Protein AF-A0A7S1NL07-F1 (afdb_monomer)

Organism: NCBI:txid73025

Solvent-accessible surface area (backbone atoms only — not comparable to full-atom values): 37099 Å² total; per-residue (Å²): 138,84,85,77,82,81,78,78,79,77,82,83,79,36,55,74,82,49,43,35,54,26,43,50,57,32,26,53,78,52,20,41,39,76,89,55,29,44,73,47,94,58,44,77,27,25,28,24,43,40,39,37,38,55,51,81,30,75,35,43,24,33,30,34,54,33,88,40,61,58,33,66,37,34,44,35,34,28,27,46,81,43,79,83,47,67,82,67,42,39,31,40,35,40,36,25,55,85,43,54,73,67,51,72,70,58,52,70,70,45,58,69,68,67,65,69,37,68,66,76,71,46,91,86,56,58,12,35,51,80,46,78,37,64,89,78,35,59,78,35,80,70,37,46,60,52,63,37,74,40,33,46,73,50,98,54,29,23,35,31,63,37,75,60,46,66,36,55,26,28,54,45,30,45,44,63,83,39,68,42,53,49,45,78,36,67,34,35,40,39,39,30,53,74,57,65,44,25,43,63,38,36,41,34,36,19,31,75,39,80,72,51,35,67,75,74,92,57,50,73,54,81,48,62,50,52,55,88,55,72,62,44,82,90,47,88,51,52,80,70,58,53,64,46,61,50,83,47,85,72,66,68,68,76,63,71,32,68,53,68,76,83,74,38,77,44,39,43,64,44,86,42,50,67,88,56,54,65,84,67,87,54,88,54,37,37,76,22,76,44,13,27,59,38,46,48,52,54,26,52,51,51,50,53,28,47,58,52,42,10,30,41,30,76,54,46,50,72,61,46,46,51,44,35,48,44,32,51,39,52,32,57,41,48,51,37,48,43,46,33,65,44,41,63,58,43,55,69,61,51,44,24,68,57,60,34,49,50,53,51,38,36,52,51,36,58,52,38,53,51,50,43,53,52,49,52,50,56,32,54,78,67,76,45,76,70,81,45,61,56,67,75,90,60,69,83,51,98,66,84,63,68,64,53,58,32,35,73,37,56,83,37,71,58,34,43,50,51,36,50,43,54,49,54,20,52,57,47,33,20,29,40,39,74,69,44,63,68,62,46,47,45,39,28,48,41,26,48,38,33,31,56,38,49,53,37,47,51,58,71,49,68,68,76,75,93,60,85,63,91,62,79,72,56,71,68,58,52,52,49,38,53,49,52,40,52,42,37,48,19,50,40,24,44,50,48,43,34,32,52,56,69,77,40,75,74,69,45,67,63,49,37,32,40,98,73,46,77,74,55,79,75,74,81,60,68,45,38,34,33,64,78,36,48,62,15,26,73,76,55,31,91,90,56,47,42,52,72,61,50,47,73,77,39,56,62,87,42,77,43,70,48,104,43,76,47,57,43,44,41,42,76,30,16,20,38,80,57,65,73,33,74,93,69,79,67,70,70,79,67,68,49,33,83,57,100,61,27,72,32,76,70,68,92,73,61,79,87,65,66,77,84,68,77,68,49,66,57,73,81,81,94,76,82,79,94,77,84,85,80,85,80,84,78,97,81,86,91,84,86,85,88,85,87,87,87,88,89,86,86,89,79,135

Mean predicted aligned error: 12.36 Å

Radius of gyration: 29.13 Å; Cα contacts (8 Å, |Δi|>4): 1185; chains: 1; bounding box: 74×98×83 Å

pLDDT: mean 79.38, std 20.49, range [24.42, 98.38]

Foldseek 3Di:
DDDDPPPPPPPFFFDADFFELALFAAEAPQQQAPVNAREDPALQGKYKHKYWYQQNHQKHKHKYAAADFQDWKKKWKWAQPDPLCPQWAKKKKKKWPPAAADDPVRLVLDPPCVNPGCSQVDPPGMHMDIFGFDRQAQQVPQAFPLLNSRFDRDPRFTWHQDQQLRFIIGTRHIDGGDTDGDGRTMMMMMMGISAQKIGMMMIMMRASHDDLQFDDDRHYYPQQAARQPVNAPPHDPCQRGPIGHPPDVVRNDSPSHPRDPPDLPLQDFALQDQVQQPDDDAPLAAAPRRRRSLSVLLSVLLLQLLQQLQFQDPLPLQLNLLLNLLSLLVSLLSLLCSLCVRRQVHRLNSSHNLRCSSLLSSLSNVLSVVLNVVSVVVCVVVVHDSGGGDDPVPCPDPVRPPSRLYHHPCPHPLNVQSSVLSVLLSQQLHFNDPSPSSLNSLSSLLSSLLSNLSSLVSLQVVCPDPDDPVDDRDPSSPLSNVLSNQQSLLSNLSSLSNQVSVVHASGGGPFAAPPRDAWDGFDRFDFQNQLSRSVQSSQPHNSPRDLVVVCVVPPAPDWDADVISHIDHSCVRGVVVNVNDDPDGTRSRDQRHPDPRGTDHPDPPPPPPPDPPPDPPHDDDPDDDDDDDDDDDDDDDDPPPDPPDPDDPPDDD

Structure (mmCIF, N/CA/C/O backbone):
data_AF-A0A7S1NL07-F1
#
_entry.id   AF-A0A7S1NL07-F1
#
loop_
_atom_site.group_PDB
_atom_site.id
_atom_site.type_symbol
_atom_site.label_atom_id
_atom_site.label_alt_id
_atom_site.label_comp_id
_atom_site.label_asym_id
_atom_site.label_entity_id
_atom_site.label_seq_id
_atom_site.pdbx_PDB_ins_code
_atom_site.Cartn_x
_atom_site.Cartn_y
_atom_site.Cartn_z
_atom_site.occupancy
_atom_site.B_iso_or_equiv
_atom_site.auth_seq_id
_atom_site.auth_comp_id
_atom_site.auth_asym_id
_atom_site.auth_atom_id
_atom_site.pdbx_PDB_model_num
ATOM 1 N N . MET A 1 1 ? 49.074 9.532 12.333 1.00 33.66 1 MET A N 1
ATOM 2 C CA . MET A 1 1 ? 47.632 9.843 12.334 1.00 33.66 1 MET A CA 1
ATOM 3 C C . MET A 1 1 ? 46.959 8.899 11.355 1.00 33.66 1 MET A C 1
ATOM 5 O O . MET A 1 1 ? 47.211 9.057 10.167 1.00 33.66 1 MET A O 1
ATOM 9 N N . PRO A 1 2 ? 46.211 7.877 11.795 1.00 36.72 2 PRO A N 1
ATOM 10 C CA . PRO A 1 2 ? 45.380 7.105 10.888 1.00 36.72 2 PRO A CA 1
ATOM 11 C C . PRO A 1 2 ? 43.992 7.749 10.792 1.00 36.72 2 PRO A C 1
ATOM 13 O O . PRO A 1 2 ? 43.423 8.183 11.792 1.00 36.72 2 PRO A O 1
ATOM 16 N N . PHE A 1 3 ? 43.492 7.846 9.565 1.00 31.89 3 PHE A N 1
ATOM 17 C CA . PHE A 1 3 ? 42.151 8.309 9.236 1.00 31.89 3 PHE A CA 1
ATOM 18 C C . PHE A 1 3 ? 41.113 7.283 9.711 1.00 31.89 3 PHE A C 1
ATOM 20 O O . PHE A 1 3 ? 41.220 6.095 9.412 1.00 31.89 3 PHE A O 1
ATOM 27 N N . LEU A 1 4 ? 40.122 7.763 10.459 1.00 27.03 4 LEU A N 1
ATOM 28 C CA . LEU A 1 4 ? 38.925 7.033 10.865 1.00 27.03 4 LEU A CA 1
ATOM 29 C C . LEU A 1 4 ? 37.949 7.026 9.670 1.00 27.03 4 LEU A C 1
ATOM 31 O O . LEU A 1 4 ? 37.667 8.112 9.156 1.00 27.03 4 LEU A O 1
ATOM 35 N N . PRO A 1 5 ? 37.421 5.882 9.199 1.00 32.53 5 PRO A N 1
ATOM 36 C CA . PRO A 1 5 ? 36.334 5.915 8.236 1.00 32.53 5 PRO A CA 1
ATOM 37 C C . PRO A 1 5 ? 35.062 6.330 8.980 1.00 32.53 5 PRO A C 1
ATOM 39 O O . PRO A 1 5 ? 34.683 5.734 9.989 1.00 32.53 5 PRO A O 1
ATOM 42 N N . LEU A 1 6 ? 34.433 7.397 8.496 1.00 27.75 6 LEU A N 1
ATOM 43 C CA . LEU A 1 6 ? 33.137 7.871 8.954 1.00 27.75 6 LEU A CA 1
ATOM 44 C C . LEU A 1 6 ? 32.089 6.822 8.545 1.00 27.75 6 LEU A C 1
ATOM 46 O O . LEU A 1 6 ? 31.620 6.813 7.410 1.00 27.75 6 LEU A O 1
ATOM 50 N N . VAL A 1 7 ? 31.761 5.899 9.449 1.00 25.94 7 VAL A N 1
ATOM 51 C CA . VAL A 1 7 ? 30.578 5.043 9.312 1.00 25.94 7 VAL A CA 1
ATOM 52 C C . VAL A 1 7 ? 29.376 5.946 9.551 1.00 25.94 7 VAL A C 1
ATOM 54 O O . VAL A 1 7 ? 29.020 6.248 10.689 1.00 25.94 7 VAL A O 1
ATOM 57 N N . VAL A 1 8 ? 28.792 6.447 8.466 1.00 26.17 8 VAL A N 1
ATOM 58 C CA . VAL A 1 8 ? 27.461 7.045 8.500 1.00 26.17 8 VAL A CA 1
ATOM 59 C C . VAL A 1 8 ? 26.489 5.890 8.723 1.00 26.17 8 VAL A C 1
ATOM 61 O O . VAL A 1 8 ? 26.107 5.195 7.786 1.00 26.17 8 VAL A O 1
ATOM 64 N N . SER A 1 9 ? 26.136 5.644 9.983 1.00 25.55 9 SER A N 1
ATOM 65 C CA . SER A 1 9 ? 24.998 4.800 10.331 1.00 25.55 9 SER A CA 1
ATOM 66 C C . SER A 1 9 ? 23.726 5.512 9.875 1.00 25.55 9 SER A C 1
ATOM 68 O O . SER A 1 9 ? 23.165 6.320 10.614 1.00 25.55 9 SER A O 1
ATOM 70 N N . LEU A 1 10 ? 23.288 5.246 8.642 1.00 26.92 10 LEU A N 1
ATOM 71 C CA . LEU A 1 10 ? 21.903 5.482 8.249 1.00 26.92 10 LEU A CA 1
ATOM 72 C C . LEU A 1 10 ? 21.045 4.534 9.099 1.00 26.92 10 LEU A C 1
ATOM 74 O O . LEU A 1 10 ? 21.080 3.317 8.926 1.00 26.92 10 LEU A O 1
ATOM 78 N N . LEU A 1 11 ? 20.343 5.097 10.080 1.00 27.56 11 LEU A N 1
ATOM 79 C CA . LEU A 1 11 ? 19.313 4.411 10.850 1.00 27.56 11 LEU A CA 1
ATOM 80 C C . LEU A 1 11 ? 18.155 4.086 9.900 1.00 27.56 11 LEU A C 1
ATOM 82 O O . LEU A 1 11 ? 17.337 4.950 9.602 1.00 27.56 11 LEU A O 1
ATOM 86 N N . PHE A 1 12 ? 18.110 2.853 9.401 1.00 28.98 12 PHE A N 1
ATOM 87 C CA . PHE A 1 12 ? 16.933 2.312 8.729 1.00 28.98 12 PHE A CA 1
ATOM 88 C C . PHE A 1 12 ? 15.924 1.898 9.805 1.00 28.98 12 PHE A C 1
ATOM 90 O O . PHE A 1 12 ? 16.158 0.946 10.550 1.00 28.98 12 PHE A O 1
ATOM 97 N N . THR A 1 13 ? 14.836 2.653 9.939 1.00 28.73 13 THR A N 1
ATOM 98 C CA . THR A 1 13 ? 13.742 2.365 10.876 1.00 28.73 13 THR A CA 1
ATOM 99 C C . THR A 1 13 ? 12.688 1.491 10.196 1.00 28.73 13 THR A C 1
ATOM 101 O O . THR A 1 13 ? 12.156 1.861 9.154 1.00 28.73 13 THR A O 1
ATOM 104 N N . LEU A 1 14 ? 12.433 0.324 10.791 1.00 33.59 14 LEU A N 1
ATOM 105 C CA . LEU A 1 14 ? 11.587 -0.772 10.304 1.00 33.59 14 LEU A CA 1
ATOM 106 C C . LEU A 1 14 ? 10.155 -0.555 10.759 1.00 33.59 14 LEU A C 1
ATOM 108 O O . LEU A 1 14 ? 10.000 -0.523 11.964 1.00 33.59 14 LEU A O 1
ATOM 112 N N . THR A 1 15 ? 9.105 -0.481 9.942 1.00 40.81 15 THR A N 1
ATOM 113 C CA . THR A 1 15 ? 7.757 -0.465 10.543 1.00 40.81 15 THR A CA 1
ATOM 114 C C . THR A 1 15 ? 6.621 -0.941 9.632 1.00 40.81 15 THR A C 1
ATOM 116 O O . THR A 1 15 ? 6.707 -0.860 8.409 1.00 40.81 15 THR A O 1
ATOM 119 N N . SER A 1 16 ? 5.566 -1.471 10.265 1.00 42.31 16 SER A N 1
ATOM 120 C CA . SER A 1 16 ? 4.417 -2.133 9.640 1.00 42.31 16 SER A CA 1
ATOM 121 C C . SER A 1 16 ? 3.255 -1.165 9.367 1.00 42.31 16 SER A C 1
ATOM 123 O O . SER A 1 16 ? 2.751 -0.503 10.275 1.00 42.31 16 SER A O 1
ATOM 125 N N . ALA A 1 17 ? 2.788 -1.116 8.129 1.00 53.53 17 ALA A N 1
ATOM 126 C CA . ALA A 1 17 ? 1.490 -0.611 7.714 1.00 53.53 17 ALA A CA 1
ATOM 127 C C . ALA A 1 17 ? 0.346 -1.644 7.885 1.00 53.53 17 ALA A C 1
ATOM 129 O O . ALA A 1 17 ? 0.367 -2.814 7.516 1.00 53.53 17 ALA A O 1
ATOM 130 N N . HIS A 1 18 ? -0.763 -1.171 8.417 1.00 70.69 18 HIS A N 1
ATOM 131 C CA . HIS A 1 18 ? -1.964 -1.977 8.546 1.00 70.69 18 HIS A CA 1
ATOM 132 C C . HIS A 1 18 ? -2.907 -1.721 7.364 1.00 70.69 18 HIS A C 1
ATOM 134 O O . HIS A 1 18 ? -2.949 -0.610 6.827 1.00 70.69 18 HIS A O 1
ATOM 140 N N . ARG A 1 19 ? -3.731 -2.706 6.986 1.00 79.50 19 ARG A N 1
ATOM 141 C CA . ARG A 1 19 ? -4.825 -2.466 6.036 1.00 79.50 19 ARG A CA 1
ATOM 142 C C . ARG A 1 19 ? -5.874 -1.558 6.657 1.00 79.50 19 ARG A C 1
ATOM 144 O O . ARG A 1 19 ? -6.280 -1.758 7.799 1.00 79.50 19 ARG A O 1
ATOM 151 N N . GLY A 1 20 ? -6.326 -0.558 5.903 1.00 82.50 20 GLY A N 1
ATOM 152 C CA . GLY A 1 20 ? -7.409 0.313 6.344 1.00 82.50 20 GLY A CA 1
ATOM 153 C C . GLY A 1 20 ? -8.692 -0.489 6.572 1.00 82.50 20 GLY A C 1
ATOM 154 O O . GLY A 1 20 ? -9.196 -1.121 5.651 1.00 82.50 20 GLY A O 1
ATOM 155 N N . LEU A 1 21 ? -9.229 -0.454 7.791 1.00 86.88 21 LEU A N 1
ATOM 156 C CA . LEU A 1 21 ? -10.516 -1.070 8.135 1.00 86.88 21 LEU A CA 1
ATOM 157 C C . LEU A 1 21 ? -11.707 -0.150 7.807 1.00 86.88 21 LEU A C 1
ATOM 159 O O . LEU A 1 21 ? -12.855 -0.590 7.773 1.00 86.88 21 LEU A O 1
ATOM 163 N N . LEU A 1 22 ? -11.428 1.128 7.539 1.00 85.44 22 LEU A N 1
ATOM 164 C CA . LEU A 1 22 ? -12.397 2.143 7.138 1.00 85.44 22 LEU A CA 1
ATOM 165 C C . LEU A 1 22 ? -11.908 2.885 5.897 1.00 85.44 22 LEU A C 1
ATOM 167 O O . LEU A 1 22 ? -10.707 3.111 5.750 1.00 85.44 22 LEU A O 1
ATOM 171 N N . THR A 1 23 ? -12.834 3.338 5.051 1.00 77.44 23 THR A N 1
ATOM 172 C CA . THR A 1 23 ? -12.486 4.140 3.865 1.00 77.44 23 THR A CA 1
ATOM 173 C C . THR A 1 23 ? -11.975 5.533 4.232 1.00 77.44 23 THR A C 1
ATOM 175 O O . THR A 1 23 ? -11.278 6.153 3.447 1.00 77.44 23 THR A O 1
ATOM 178 N N . LYS A 1 24 ? -12.298 6.028 5.427 1.00 79.44 24 LYS A N 1
ATOM 179 C CA . LYS A 1 24 ? -11.787 7.276 6.011 1.00 79.44 24 LYS A CA 1
ATOM 180 C C . LYS A 1 24 ? -11.809 7.170 7.540 1.00 79.44 24 LYS A C 1
ATOM 182 O O . LYS A 1 24 ? -12.438 6.250 8.065 1.00 79.44 24 LYS A O 1
ATOM 187 N N . PRO A 1 25 ? -11.154 8.072 8.287 1.00 87.62 25 PRO A N 1
ATOM 188 C CA . PRO A 1 25 ? -11.303 8.114 9.739 1.00 87.62 25 PRO A CA 1
ATOM 189 C C . PRO A 1 25 ? -12.773 8.273 10.175 1.00 87.62 25 PRO A C 1
ATOM 191 O O . PRO A 1 25 ? -13.564 8.926 9.497 1.00 87.62 25 PRO A O 1
ATOM 194 N N . SER A 1 26 ? -13.131 7.680 11.313 1.00 90.75 26 SER A N 1
ATOM 195 C CA . SER A 1 26 ? -14.478 7.760 11.909 1.00 90.75 26 SER A CA 1
ATOM 196 C C . SER A 1 26 ? -14.544 8.767 13.060 1.00 90.75 26 SER A C 1
ATOM 198 O O . SER A 1 26 ? -13.513 9.161 13.612 1.00 90.75 26 SER A O 1
ATOM 200 N N . CYS A 1 27 ? -15.750 9.205 13.418 1.00 89.69 27 CYS A N 1
ATOM 201 C CA . CYS A 1 27 ? -15.996 10.103 14.546 1.00 89.69 27 CYS A CA 1
ATOM 202 C C . CYS A 1 27 ? -17.461 10.028 15.011 1.00 89.69 27 CYS A C 1
ATOM 204 O O . CYS A 1 27 ? -18.260 9.305 14.418 1.00 89.69 27 CYS A O 1
ATOM 206 N N . ASP A 1 28 ? -17.816 10.816 16.025 1.00 85.00 28 ASP A N 1
ATOM 207 C CA . ASP A 1 28 ? -19.190 11.002 16.494 1.00 85.00 28 ASP A CA 1
ATOM 208 C C . ASP A 1 28 ? -19.863 9.664 16.896 1.00 85.00 28 ASP A C 1
ATOM 210 O O . ASP A 1 28 ? -19.324 8.896 17.692 1.00 85.00 28 ASP A O 1
ATOM 214 N N . ASP A 1 29 ? -21.037 9.367 16.326 1.00 88.25 29 ASP A N 1
ATOM 215 C CA . ASP A 1 29 ? -21.852 8.185 16.629 1.00 88.25 29 ASP A CA 1
ATOM 216 C C . ASP A 1 29 ? -21.323 6.896 15.954 1.00 88.25 29 ASP A C 1
ATOM 218 O O . ASP A 1 29 ? -21.834 5.793 16.201 1.00 88.25 29 ASP A O 1
ATOM 222 N N . ASP A 1 30 ? -20.299 7.008 15.095 1.00 92.12 30 ASP A N 1
ATOM 223 C CA . ASP A 1 30 ? -19.717 5.868 14.390 1.00 92.12 30 ASP A CA 1
ATOM 224 C C . ASP A 1 30 ? -19.106 4.877 15.393 1.00 92.12 30 ASP A C 1
ATOM 226 O O . ASP A 1 30 ? -18.121 5.159 16.075 1.00 92.12 30 ASP A O 1
ATOM 230 N N . TYR A 1 31 ? -19.668 3.666 15.435 1.00 95.88 31 TYR A N 1
ATOM 231 C CA . TYR A 1 31 ? -19.152 2.537 16.217 1.00 95.88 31 TYR A CA 1
ATOM 232 C C . TYR A 1 31 ? -19.106 2.772 17.745 1.00 95.88 31 TYR A C 1
ATOM 234 O O . TYR A 1 31 ? -18.310 2.146 18.443 1.00 95.88 31 TYR A O 1
ATOM 242 N N . GLY A 1 32 ? -19.980 3.632 18.285 1.00 94.50 32 GLY A N 1
ATOM 243 C CA . GLY A 1 32 ? -20.009 4.003 19.711 1.00 94.50 32 GLY A CA 1
ATOM 244 C C . GLY A 1 32 ? -20.552 2.951 20.697 1.00 94.50 32 GLY A C 1
ATOM 245 O O . GLY A 1 32 ? -20.497 3.151 21.910 1.00 94.50 32 GLY A O 1
ATOM 246 N N . THR A 1 33 ? -21.085 1.820 20.216 1.00 95.50 33 THR A N 1
ATOM 247 C CA . THR A 1 33 ? -21.645 0.742 21.062 1.00 95.50 33 THR A CA 1
ATOM 248 C C . THR A 1 33 ? -21.294 -0.638 20.514 1.00 95.50 33 THR A C 1
ATOM 250 O O . THR A 1 33 ? -21.033 -0.784 19.317 1.00 95.50 33 THR A O 1
ATOM 253 N N . SER A 1 34 ? -21.410 -1.694 21.328 1.00 95.44 34 SER A N 1
ATOM 254 C CA . SER A 1 34 ? -21.249 -3.071 20.820 1.00 95.44 34 SER A CA 1
ATOM 255 C C . SER A 1 34 ? -22.271 -3.438 19.733 1.00 95.44 34 SER A C 1
ATOM 257 O O . SER A 1 34 ? -22.054 -4.354 18.935 1.00 95.44 34 SER A O 1
ATOM 259 N N . ALA A 1 35 ? -23.401 -2.722 19.675 1.00 94.38 35 ALA A N 1
ATOM 260 C CA . ALA A 1 35 ? -24.439 -2.918 18.674 1.00 94.38 35 ALA A CA 1
ATOM 261 C C . ALA A 1 35 ? -24.018 -2.500 17.277 1.00 94.38 35 ALA A C 1
ATOM 263 O O . ALA A 1 35 ? -24.335 -3.176 16.298 1.00 94.38 35 ALA A O 1
ATOM 264 N N . THR A 1 36 ? -23.324 -1.374 17.228 1.00 95.25 36 THR A N 1
ATOM 265 C CA . THR A 1 36 ? -22.851 -0.730 16.016 1.00 95.25 36 THR A CA 1
ATOM 266 C C . THR A 1 36 ? -21.381 -1.024 15.774 1.00 95.25 36 THR A C 1
ATOM 268 O O . THR A 1 36 ? -20.813 -0.401 14.897 1.00 95.25 36 THR A O 1
ATOM 271 N N . ALA A 1 37 ? -20.768 -1.958 16.512 1.00 96.75 37 ALA A N 1
ATOM 272 C CA . ALA A 1 37 ? -19.344 -2.263 16.434 1.00 96.75 37 ALA A CA 1
ATOM 273 C C . ALA A 1 37 ? -18.867 -2.540 14.999 1.00 96.75 37 ALA A C 1
ATOM 275 O O . ALA A 1 37 ? -19.475 -3.335 14.268 1.00 96.75 37 ALA A O 1
ATOM 276 N N . LEU A 1 38 ? -17.737 -1.926 14.642 1.00 96.81 38 LEU A N 1
ATOM 277 C CA . LEU A 1 38 ? -17.072 -2.091 13.354 1.00 96.81 38 LEU A CA 1
ATOM 278 C C . LEU A 1 38 ? -16.634 -3.544 13.169 1.00 96.81 38 LEU A C 1
ATOM 280 O O . LEU A 1 38 ? -15.906 -4.095 13.993 1.00 96.81 38 LEU A O 1
ATOM 284 N N . ASN A 1 39 ? -17.085 -4.176 12.092 1.00 96.19 39 ASN A N 1
ATOM 285 C CA . ASN A 1 39 ? -16.736 -5.558 11.798 1.00 96.19 39 ASN A CA 1
ATOM 286 C C . ASN A 1 39 ? -15.328 -5.650 11.203 1.00 96.19 39 ASN A C 1
ATOM 288 O O . ASN A 1 39 ? -15.068 -5.006 10.194 1.00 96.19 39 ASN A O 1
ATOM 292 N N . ILE A 1 40 ? -14.467 -6.486 11.781 1.00 94.69 40 ILE A N 1
ATOM 293 C CA . ILE A 1 40 ? -13.181 -6.891 11.208 1.00 94.69 40 ILE A CA 1
ATOM 294 C C . ILE A 1 40 ? -13.446 -8.103 10.303 1.00 94.69 40 ILE A C 1
ATOM 296 O O . ILE A 1 40 ? -13.820 -9.158 10.826 1.00 94.69 40 ILE A O 1
ATOM 300 N N . PRO A 1 41 ? -13.298 -7.977 8.969 1.00 91.81 41 PRO A N 1
ATOM 301 C CA . PRO A 1 41 ? -13.646 -9.049 8.034 1.00 91.81 41 PRO A CA 1
ATOM 302 C C . PRO A 1 41 ? -12.826 -10.325 8.231 1.00 91.81 41 PRO A C 1
ATOM 304 O O . PRO A 1 41 ? -13.373 -11.422 8.168 1.00 91.81 41 PRO A O 1
ATOM 307 N N . ASP A 1 42 ? -11.531 -10.171 8.501 1.00 91.62 42 ASP A N 1
ATOM 308 C CA . ASP A 1 42 ? -10.594 -11.277 8.675 1.00 91.62 42 ASP A CA 1
ATOM 309 C C . ASP A 1 42 ? -9.629 -10.962 9.819 1.00 91.62 42 ASP A C 1
ATOM 311 O O . ASP A 1 42 ? -8.705 -10.170 9.671 1.00 91.62 42 ASP A O 1
ATOM 315 N N . ALA A 1 43 ? -9.834 -11.570 10.986 1.00 91.62 43 ALA A N 1
ATOM 316 C CA . ALA A 1 43 ? -8.979 -11.328 12.146 1.00 91.62 43 ALA A CA 1
ATOM 317 C C . ALA A 1 43 ? -7.543 -11.854 11.971 1.00 91.62 43 ALA A C 1
ATOM 319 O O . ALA A 1 43 ? -6.682 -11.487 12.767 1.00 91.62 43 ALA A O 1
ATOM 320 N N . SER A 1 44 ? -7.287 -12.700 10.9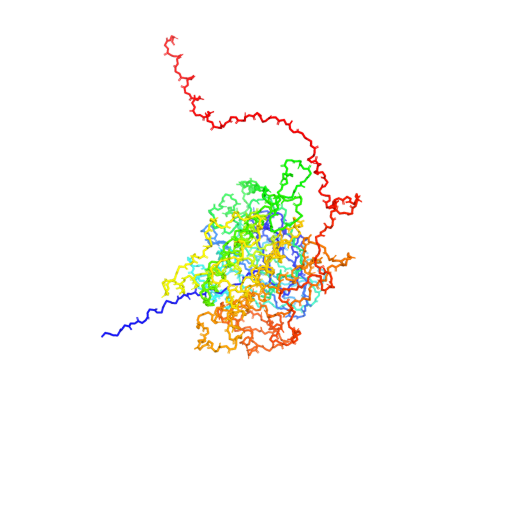62 1.00 88.12 44 SER A N 1
ATOM 321 C CA . SER A 1 44 ? -5.987 -13.333 10.714 1.00 88.12 44 SER A CA 1
ATOM 322 C C . SER A 1 44 ? -4.955 -12.417 10.062 1.00 88.12 44 SER A C 1
ATOM 324 O O . SER A 1 44 ? -3.791 -12.800 9.966 1.00 88.12 44 SER A O 1
ATOM 326 N N . ILE A 1 45 ? -5.338 -11.196 9.691 1.00 84.75 45 ILE A N 1
ATOM 327 C CA . ILE A 1 45 ? -4.467 -10.210 9.046 1.00 84.75 45 ILE A CA 1
ATOM 328 C C . ILE A 1 45 ? -4.470 -8.869 9.784 1.00 84.75 45 ILE A C 1
ATOM 330 O O . ILE A 1 45 ? -5.208 -8.653 10.743 1.00 84.75 45 ILE A O 1
ATOM 334 N N . SER A 1 46 ? -3.596 -7.982 9.334 1.00 84.56 46 SER A N 1
ATOM 335 C CA . SER A 1 46 ? -3.270 -6.692 9.923 1.00 84.56 46 SER A CA 1
ATOM 336 C C . SER A 1 46 ? -4.253 -5.596 9.510 1.00 84.56 46 SER A C 1
ATOM 338 O O . SER A 1 46 ? -4.351 -5.252 8.331 1.00 84.56 46 SER A O 1
ATOM 340 N N . TRP A 1 47 ? -4.943 -5.001 10.490 1.00 88.31 47 TRP A N 1
ATOM 341 C CA . TRP A 1 47 ? -5.933 -3.935 10.291 1.00 88.31 47 TRP A CA 1
ATOM 342 C C . TRP A 1 47 ? -5.630 -2.688 11.101 1.00 88.31 47 TRP A C 1
ATOM 344 O O . TRP A 1 47 ? -5.152 -2.781 12.226 1.00 88.31 47 TRP A O 1
ATOM 354 N N . ALA A 1 48 ? -5.979 -1.517 10.573 1.00 88.56 48 ALA A N 1
ATOM 355 C CA . ALA A 1 48 ? -6.024 -0.294 11.352 1.00 88.56 48 ALA A CA 1
ATOM 356 C C . ALA A 1 48 ? -7.102 0.667 10.881 1.00 88.56 48 ALA A C 1
ATOM 358 O O . ALA A 1 48 ? -7.517 0.688 9.724 1.00 88.56 48 ALA A O 1
ATOM 359 N N . PHE A 1 49 ? -7.522 1.523 11.798 1.00 90.19 49 PHE A N 1
ATOM 360 C CA . PHE A 1 49 ? -8.368 2.658 11.493 1.00 90.19 49 PHE A CA 1
ATOM 361 C C . PHE A 1 49 ? -8.105 3.804 12.460 1.00 90.19 49 PHE A C 1
ATOM 363 O O . PHE A 1 49 ? -7.494 3.647 13.518 1.00 90.19 49 PHE A O 1
ATOM 370 N N . LYS A 1 50 ? -8.572 4.985 12.072 1.00 91.69 50 LYS A N 1
ATOM 371 C CA . LYS A 1 50 ? -8.483 6.206 12.866 1.00 91.69 50 LYS A CA 1
ATOM 372 C C . LYS A 1 50 ? -9.883 6.559 13.368 1.00 91.69 50 LYS A C 1
ATOM 374 O O . LYS A 1 50 ? -10.860 6.417 12.627 1.00 91.69 50 LYS A O 1
ATOM 379 N N . HIS A 1 51 ? -9.976 7.011 14.611 1.00 94.12 51 HIS A N 1
ATOM 380 C CA . HIS A 1 51 ? -11.229 7.429 15.230 1.00 94.12 51 HIS A CA 1
ATOM 381 C C . HIS A 1 51 ? -11.022 8.653 16.127 1.00 94.12 51 HIS A C 1
ATOM 383 O O . HIS A 1 51 ? -10.049 8.717 16.879 1.00 94.12 51 HIS A O 1
ATOM 389 N N . TYR A 1 52 ? -11.931 9.624 16.067 1.00 93.88 52 TYR A N 1
ATOM 390 C CA . TYR A 1 52 ? -11.962 10.758 16.992 1.00 93.88 52 TYR A CA 1
ATOM 391 C C . TYR A 1 52 ? -13.116 10.615 17.984 1.00 93.88 52 TYR A C 1
ATOM 393 O O . TYR A 1 52 ? -14.275 10.640 17.582 1.00 93.88 52 TYR A O 1
ATOM 401 N N . LEU A 1 53 ? -12.785 10.529 19.274 1.00 93.31 53 LEU A N 1
ATOM 402 C CA . LEU A 1 53 ? -13.763 10.582 20.359 1.00 93.31 53 LEU A CA 1
ATOM 403 C C . LEU A 1 53 ? -14.102 12.051 20.635 1.00 93.31 53 LEU A C 1
ATOM 405 O O . LEU A 1 53 ? -13.242 12.804 21.094 1.00 93.31 53 LEU A O 1
ATOM 409 N N . ASP A 1 54 ? -15.342 12.457 20.372 1.00 88.44 54 ASP A N 1
ATOM 410 C CA . ASP A 1 54 ? -15.826 13.849 20.400 1.00 88.44 54 ASP A CA 1
ATOM 411 C C . ASP A 1 54 ? -16.697 14.187 21.633 1.00 88.44 54 ASP A C 1
ATOM 413 O O . ASP A 1 54 ? -17.365 15.219 21.668 1.00 88.44 54 ASP A O 1
ATOM 417 N N . CYS A 1 55 ? -16.673 13.324 22.655 1.00 88.06 55 CYS A N 1
ATOM 418 C CA . CYS A 1 55 ? -17.547 13.322 23.837 1.00 88.06 55 CYS A CA 1
ATOM 419 C C . CYS A 1 55 ? -18.981 12.796 23.632 1.00 88.06 55 CYS A C 1
ATOM 421 O O . CYS A 1 55 ? -19.693 12.711 24.634 1.00 88.06 55 CYS A O 1
ATOM 423 N N . THR A 1 56 ? -19.425 12.444 22.418 1.00 86.50 56 THR A N 1
ATOM 424 C CA . THR A 1 56 ? -20.751 11.812 22.221 1.00 86.50 56 THR A CA 1
ATOM 425 C C . THR A 1 56 ? -20.770 10.380 22.740 1.00 86.50 56 THR A C 1
ATOM 427 O O . THR A 1 56 ? -21.694 9.989 23.449 1.00 86.50 56 THR A O 1
ATOM 430 N N . HIS A 1 57 ? -19.698 9.646 22.455 1.00 89.12 57 HIS A N 1
ATOM 431 C CA . HIS A 1 57 ? -19.421 8.319 22.975 1.00 89.12 57 HIS A CA 1
ATOM 432 C C . HIS A 1 57 ? -18.042 8.288 23.631 1.00 89.12 57 HIS A C 1
ATOM 434 O O . HIS A 1 57 ? -17.091 8.942 23.196 1.00 89.12 57 HIS A O 1
ATOM 440 N N . ARG A 1 58 ? -17.920 7.510 24.707 1.00 90.31 58 ARG A N 1
ATOM 441 C CA . ARG A 1 58 ? -16.666 7.330 25.455 1.00 90.31 58 ARG A CA 1
ATOM 442 C C . ARG A 1 58 ? -15.801 6.193 24.931 1.00 90.31 58 ARG A C 1
ATOM 444 O O . ARG A 1 58 ? -14.667 6.051 25.389 1.00 90.31 58 ARG A O 1
ATOM 451 N N . VAL A 1 59 ? -16.341 5.377 24.032 1.00 95.25 59 VAL A N 1
ATOM 452 C CA . VAL A 1 59 ? -15.756 4.111 23.596 1.00 95.25 59 VAL A CA 1
ATOM 453 C C . VAL A 1 59 ? -15.999 3.935 22.105 1.00 95.25 59 VAL A C 1
ATOM 455 O O . VAL A 1 59 ? -17.115 4.147 21.642 1.00 95.25 59 VAL A O 1
ATOM 458 N N . VAL A 1 60 ? -14.980 3.479 21.382 1.00 97.38 60 VAL A N 1
ATOM 459 C CA . VAL A 1 60 ? -15.124 2.985 20.009 1.00 97.38 60 VAL A CA 1
ATOM 460 C C . VAL A 1 60 ? -15.017 1.464 19.997 1.00 97.38 60 VAL A C 1
ATOM 462 O O . VAL A 1 60 ? -14.157 0.884 20.669 1.00 97.38 60 VAL A O 1
ATOM 465 N N . TRP A 1 61 ? -15.910 0.815 19.253 1.00 98.12 61 TRP A N 1
ATOM 466 C CA . TRP A 1 61 ? -16.087 -0.631 19.270 1.00 98.12 61 TRP A CA 1
ATOM 467 C C . TRP A 1 61 ? -15.747 -1.282 17.939 1.00 98.12 61 TRP A C 1
ATOM 469 O O . TRP A 1 61 ? -16.209 -0.863 16.878 1.00 98.12 61 TRP A O 1
ATOM 479 N N . THR A 1 62 ? -15.033 -2.399 18.016 1.00 98.25 62 THR A N 1
ATOM 480 C CA . THR A 1 62 ? -14.864 -3.336 16.903 1.00 98.25 62 THR A CA 1
ATOM 481 C C . THR A 1 62 ? -15.306 -4.737 17.311 1.00 98.25 62 THR A C 1
ATOM 483 O O . THR A 1 62 ? -15.426 -5.040 18.502 1.00 98.25 62 THR A O 1
ATOM 486 N N . LYS A 1 63 ? -15.576 -5.596 16.330 1.00 97.62 63 LYS A N 1
ATOM 487 C CA . LYS A 1 63 ? -15.909 -7.006 16.534 1.00 97.62 63 LYS A CA 1
ATOM 488 C C . LYS A 1 63 ? -15.251 -7.882 15.479 1.00 97.62 63 LYS A C 1
ATOM 490 O O . LYS A 1 63 ? -15.080 -7.451 14.343 1.00 97.62 63 LYS A O 1
ATOM 495 N N . PHE A 1 64 ? -14.951 -9.122 15.834 1.00 97.38 64 PHE A N 1
ATOM 496 C CA . PHE A 1 64 ? -14.429 -10.119 14.905 1.00 97.38 64 PHE A CA 1
ATOM 497 C C . PHE A 1 64 ? -14.917 -11.518 15.261 1.00 97.38 64 PHE A C 1
ATOM 499 O O . PHE A 1 64 ? -15.312 -11.779 16.398 1.00 97.38 64 PHE A O 1
ATOM 506 N N . THR A 1 65 ? -14.875 -12.422 14.285 1.00 97.00 65 THR A N 1
ATOM 507 C CA . THR A 1 65 ? -15.075 -13.854 14.526 1.00 97.00 65 THR A CA 1
ATOM 508 C C . THR A 1 65 ? -13.714 -14.509 14.666 1.00 97.00 65 THR A C 1
ATOM 510 O O . THR A 1 65 ? -12.862 -14.343 13.797 1.00 97.00 65 THR A O 1
ATOM 513 N N . ASN A 1 66 ? -13.498 -15.233 15.761 1.00 95.88 66 ASN A N 1
ATOM 514 C CA . ASN A 1 66 ? -12.233 -15.908 16.000 1.00 95.88 66 ASN A CA 1
ATOM 515 C C . ASN A 1 66 ? -12.025 -17.053 14.981 1.00 95.88 66 ASN A C 1
ATOM 517 O O . ASN A 1 66 ? -12.853 -17.971 14.962 1.00 95.88 66 ASN A O 1
ATOM 521 N N . PRO A 1 67 ? -10.972 -17.034 14.142 1.00 93.88 67 PRO A N 1
ATOM 522 C CA . PRO A 1 67 ? -10.793 -18.045 13.101 1.00 93.88 67 PRO A CA 1
ATOM 523 C C . PRO A 1 67 ? -10.505 -19.441 13.670 1.00 93.88 67 PRO A C 1
ATOM 525 O O . PRO A 1 67 ? -11.018 -20.431 13.142 1.00 93.88 67 PRO A O 1
ATOM 528 N N . GLU A 1 68 ? -9.752 -19.532 14.770 1.00 93.38 68 GLU A N 1
ATOM 529 C CA . GLU A 1 68 ? -9.245 -20.795 15.318 1.00 93.38 68 GLU A CA 1
ATOM 530 C C . GLU A 1 68 ? -9.104 -20.772 16.855 1.00 93.38 68 GLU A C 1
ATOM 532 O O . GLU A 1 68 ? -9.169 -19.706 17.467 1.00 93.38 68 GLU A O 1
ATOM 537 N N . PRO A 1 69 ? -8.980 -21.932 17.528 1.00 93.62 69 PRO A N 1
ATOM 538 C CA . PRO A 1 69 ? -8.783 -21.967 18.975 1.00 93.62 69 PRO A CA 1
ATOM 539 C C . PRO A 1 69 ? -7.430 -21.373 19.369 1.00 93.62 69 PRO A C 1
ATOM 541 O O . PRO A 1 69 ? -6.456 -21.520 18.636 1.00 93.62 69 PRO A O 1
ATOM 544 N N . ASP A 1 70 ? -7.367 -20.747 20.544 1.00 91.38 70 ASP A N 1
ATOM 545 C CA . ASP A 1 70 ? -6.153 -20.122 21.096 1.00 91.38 70 ASP A CA 1
ATOM 546 C C . ASP A 1 70 ? -5.443 -19.149 20.131 1.00 91.38 70 ASP A C 1
ATOM 548 O O . ASP A 1 70 ? -4.222 -18.966 20.161 1.00 91.38 70 ASP A O 1
ATOM 552 N N . PHE A 1 71 ? -6.232 -18.494 19.281 1.00 91.25 71 PHE A N 1
ATOM 553 C CA . PHE A 1 71 ? -5.761 -17.572 18.261 1.00 91.25 71 PHE A CA 1
ATOM 554 C C . PHE A 1 71 ? -5.095 -16.340 18.877 1.00 91.25 71 PHE A C 1
ATOM 556 O O . PHE A 1 71 ? -5.580 -15.772 19.858 1.00 91.25 71 PHE A O 1
ATOM 563 N N . ARG A 1 72 ? -3.984 -15.895 18.288 1.00 90.31 72 ARG A N 1
ATOM 564 C CA . ARG A 1 72 ? -3.259 -14.710 18.754 1.00 90.31 72 ARG A CA 1
ATOM 565 C C . ARG A 1 72 ? -3.824 -13.455 18.114 1.00 90.31 72 ARG A C 1
ATOM 567 O O . ARG A 1 72 ? -3.826 -13.338 16.894 1.00 90.31 72 ARG A O 1
ATOM 574 N N . PHE A 1 73 ? -4.247 -12.508 18.943 1.00 91.56 73 PHE A N 1
ATOM 575 C CA . PHE A 1 73 ? -4.843 -11.259 18.480 1.00 91.56 73 PHE A CA 1
ATOM 576 C C . PHE A 1 73 ? -4.106 -10.044 19.047 1.00 91.56 73 PHE A C 1
ATOM 578 O O . PHE A 1 73 ? -3.902 -9.916 20.253 1.00 91.56 73 PHE A O 1
ATOM 585 N N . TYR A 1 74 ? -3.716 -9.133 18.171 1.00 91.56 74 TYR A N 1
ATOM 586 C CA . TYR A 1 74 ? -3.023 -7.896 18.494 1.00 91.56 74 TYR A CA 1
ATOM 587 C C . TYR A 1 74 ? -4.019 -6.753 18.725 1.00 91.56 74 TYR A C 1
ATOM 589 O O . TYR A 1 74 ? -4.998 -6.622 17.989 1.00 91.56 74 TYR A O 1
ATOM 597 N N . VAL A 1 75 ? -3.755 -5.905 19.725 1.00 95.00 75 VAL A N 1
ATOM 598 C CA . VAL A 1 75 ? -4.441 -4.614 19.905 1.00 95.00 75 VAL A CA 1
ATOM 599 C C . VAL A 1 75 ? -3.412 -3.524 20.186 1.00 95.00 75 VAL A C 1
ATOM 601 O O . VAL A 1 75 ? -2.817 -3.475 21.260 1.00 95.00 75 VAL A O 1
ATOM 604 N N . GLY A 1 76 ? -3.238 -2.613 19.238 1.00 94.38 76 GLY A N 1
ATOM 605 C CA . GLY A 1 76 ? -2.371 -1.449 19.357 1.00 94.38 76 GLY A CA 1
ATOM 606 C C . GLY A 1 76 ? -3.167 -0.152 19.345 1.00 94.38 76 GLY A C 1
ATOM 607 O O . GLY A 1 76 ? -4.129 -0.016 18.590 1.00 94.38 76 GLY A O 1
ATOM 608 N N . VAL A 1 77 ? -2.748 0.827 20.148 1.00 96.25 77 VAL A N 1
ATOM 609 C CA . VAL A 1 77 ? -3.330 2.174 20.127 1.00 96.25 77 VAL A CA 1
ATOM 610 C C . VAL A 1 77 ? -2.229 3.222 20.041 1.00 96.25 77 VAL A C 1
ATOM 612 O O . VAL A 1 77 ? -1.273 3.228 20.822 1.00 96.25 77 VAL A O 1
ATOM 615 N N . GLY A 1 78 ? -2.380 4.128 19.084 1.00 94.75 78 GLY A N 1
ATOM 616 C CA . GLY A 1 78 ? -1.531 5.287 18.866 1.00 94.75 78 GLY A CA 1
ATOM 617 C C . GLY A 1 78 ? -2.328 6.587 18.894 1.00 94.75 78 GLY A C 1
ATOM 618 O O . GLY A 1 78 ? -3.545 6.591 18.717 1.00 94.75 78 GLY A O 1
ATOM 619 N N . ILE A 1 79 ? -1.638 7.700 19.117 1.00 94.31 79 ILE A N 1
ATOM 620 C CA . ILE A 1 79 ? -2.197 9.052 19.032 1.00 94.31 79 ILE A CA 1
ATOM 621 C C . ILE A 1 79 ? -1.237 9.951 18.240 1.00 94.31 79 ILE A C 1
ATOM 623 O O . ILE A 1 79 ? -0.024 9.762 18.341 1.00 94.31 79 ILE A O 1
ATOM 627 N N . PRO A 1 80 ? -1.725 10.951 17.487 1.00 92.44 80 PRO A N 1
ATOM 628 C CA . PRO A 1 80 ? -0.846 11.921 16.841 1.00 92.44 80 PRO A CA 1
ATOM 629 C C . PRO A 1 80 ? 0.068 12.639 17.852 1.00 92.44 80 PRO A C 1
ATOM 631 O O . PRO A 1 80 ? -0.401 13.007 18.938 1.00 92.44 80 PRO A O 1
ATOM 634 N N . PRO A 1 81 ? 1.352 12.864 17.519 1.00 91.38 81 PRO A N 1
ATOM 635 C CA . PRO A 1 81 ? 2.374 13.381 18.430 1.00 91.38 81 PRO A CA 1
ATOM 636 C C . PRO A 1 81 ? 2.297 14.906 18.592 1.00 91.38 81 PRO A C 1
ATOM 638 O O . PRO A 1 81 ? 3.261 15.639 18.379 1.00 91.38 81 PRO A O 1
ATOM 641 N N . VAL A 1 82 ? 1.123 15.402 18.971 1.00 91.06 82 VAL A N 1
ATOM 642 C CA . VAL A 1 82 ? 0.859 16.828 19.179 1.00 91.06 82 VAL A CA 1
ATOM 643 C C . VAL A 1 82 ? 0.719 17.142 20.662 1.00 91.06 82 VAL A C 1
ATOM 645 O O . VAL A 1 82 ? 0.147 16.369 21.434 1.00 91.06 82 VAL A O 1
ATOM 648 N N . GLN A 1 83 ? 1.209 18.313 21.077 1.00 89.94 83 GLN A N 1
ATOM 649 C CA . GLN A 1 83 ? 1.326 18.672 22.495 1.00 89.94 83 GLN A CA 1
ATOM 650 C C . GLN A 1 83 ? -0.006 18.598 23.254 1.00 89.94 83 GLN A C 1
ATOM 652 O O . GLN A 1 83 ? -0.035 18.181 24.412 1.00 89.94 83 GLN A O 1
ATOM 657 N N . ARG A 1 84 ? -1.130 18.937 22.610 1.00 92.38 84 ARG A N 1
ATOM 658 C CA . ARG A 1 84 ? -2.458 18.854 23.242 1.00 92.38 84 ARG A CA 1
ATOM 659 C C . ARG A 1 84 ? -2.906 17.426 23.574 1.00 92.38 84 ARG A C 1
ATOM 661 O O . ARG A 1 84 ? -3.768 17.255 24.424 1.00 92.38 84 ARG A O 1
ATOM 668 N N . GLN A 1 85 ? -2.295 16.412 22.960 1.00 92.44 85 GLN A N 1
ATOM 669 C CA . GLN A 1 85 ? -2.524 14.993 23.247 1.00 92.44 85 GLN A CA 1
ATOM 670 C C . GLN A 1 85 ? -1.424 14.374 24.134 1.00 92.44 85 GLN A C 1
ATOM 672 O O . GLN A 1 85 ? -1.402 13.165 24.373 1.00 92.44 85 GLN A O 1
ATOM 677 N N . ALA A 1 86 ? -0.506 15.180 24.683 1.00 91.94 86 ALA A N 1
ATOM 678 C CA . ALA A 1 86 ? 0.600 14.682 25.507 1.00 91.94 86 ALA A CA 1
ATOM 679 C C . ALA A 1 86 ? 0.134 13.931 26.772 1.00 91.94 86 ALA A C 1
ATOM 681 O O . ALA A 1 86 ? 0.752 12.949 27.193 1.00 91.94 86 ALA A O 1
ATOM 682 N N . ALA A 1 87 ? -0.987 14.349 27.362 1.00 92.75 87 ALA A N 1
ATOM 683 C CA . ALA A 1 87 ? -1.566 13.677 28.523 1.00 92.75 87 ALA A CA 1
ATOM 684 C C . ALA A 1 87 ? -2.456 12.477 28.151 1.00 92.75 87 ALA A C 1
ATOM 686 O O . ALA A 1 87 ? -2.748 11.651 29.013 1.00 92.75 87 ALA A O 1
ATOM 687 N N . THR A 1 88 ? -2.872 12.359 26.887 1.00 95.06 88 THR A N 1
ATOM 688 C CA . THR A 1 88 ? -3.843 11.355 26.450 1.00 95.06 88 THR A CA 1
ATOM 689 C C . THR A 1 88 ? -3.288 9.944 26.631 1.00 95.06 88 THR A C 1
ATOM 691 O O . THR A 1 88 ? -2.150 9.638 26.246 1.00 95.06 88 THR A O 1
ATOM 694 N N . ARG A 1 89 ? -4.103 9.088 27.249 1.00 96.12 89 ARG A N 1
ATOM 695 C CA . ARG A 1 89 ? -3.879 7.650 27.417 1.00 96.12 89 ARG A CA 1
ATOM 696 C C . ARG A 1 89 ? -5.141 6.910 27.001 1.00 96.12 89 ARG A C 1
ATOM 698 O O . ARG A 1 89 ? -6.242 7.403 27.244 1.00 96.12 89 ARG A O 1
ATOM 705 N N . ALA A 1 90 ? -4.971 5.744 26.393 1.00 97.62 90 ALA A N 1
ATOM 706 C CA . ALA A 1 90 ? -6.077 4.939 25.897 1.00 97.62 90 ALA A CA 1
ATOM 707 C C . ALA A 1 90 ? -5.932 3.491 26.355 1.00 97.62 90 ALA A C 1
ATOM 709 O O . ALA A 1 90 ? -4.890 2.878 26.137 1.00 97.62 90 ALA A O 1
ATOM 710 N N . ASP A 1 91 ? -6.978 2.970 26.977 1.00 98.00 91 ASP A N 1
ATOM 711 C CA . ASP A 1 91 ? -7.078 1.575 27.388 1.00 98.00 91 ASP A CA 1
ATOM 712 C C . ASP A 1 91 ? -7.850 0.783 26.329 1.00 98.00 91 ASP A C 1
ATOM 714 O O . ASP A 1 91 ? -8.623 1.346 25.545 1.00 98.00 91 ASP A O 1
ATOM 718 N N . ALA A 1 92 ? -7.661 -0.534 26.332 1.00 98.12 92 ALA A N 1
ATOM 719 C CA . ALA A 1 92 ? -8.438 -1.447 25.507 1.00 98.12 92 ALA A CA 1
ATOM 720 C C . ALA A 1 92 ? -8.991 -2.605 26.337 1.00 98.12 92 ALA A C 1
ATOM 722 O O . ALA A 1 92 ? -8.371 -3.061 27.299 1.00 98.12 92 ALA A O 1
ATOM 723 N N . LEU A 1 93 ? -10.159 -3.098 25.945 1.00 97.69 93 LEU A N 1
ATOM 724 C CA . LEU A 1 93 ? -10.824 -4.232 26.568 1.00 97.69 93 LEU A CA 1
ATOM 725 C C . LEU A 1 93 ? -11.252 -5.221 25.484 1.00 97.69 93 LEU A C 1
ATOM 727 O O . LEU A 1 93 ? -11.990 -4.849 24.573 1.00 97.69 93 LEU A O 1
ATOM 731 N N . ILE A 1 94 ? -10.803 -6.471 25.590 1.00 98.00 94 ILE A N 1
ATOM 732 C CA . ILE A 1 94 ? -11.239 -7.569 24.718 1.00 98.00 94 ILE A CA 1
ATOM 733 C C . ILE A 1 94 ? -12.315 -8.348 25.463 1.00 98.00 94 ILE A C 1
ATOM 735 O O . ILE A 1 94 ? -12.063 -8.805 26.574 1.00 98.00 94 ILE A O 1
ATOM 739 N N . ILE A 1 95 ? -13.498 -8.496 24.870 1.00 97.69 95 ILE A N 1
ATOM 740 C CA . ILE A 1 95 ? -14.678 -9.100 25.498 1.00 97.69 95 ILE A CA 1
ATOM 741 C C . ILE A 1 95 ? -15.153 -10.275 24.650 1.00 97.69 95 ILE A C 1
ATOM 743 O O . ILE A 1 95 ? -15.281 -10.157 23.431 1.00 97.69 95 ILE A O 1
ATOM 747 N N . GLY A 1 96 ? -15.457 -11.400 25.289 1.00 96.31 96 GLY A N 1
ATOM 748 C CA . GLY A 1 96 ? -16.026 -12.553 24.605 1.00 96.31 96 GLY A CA 1
ATOM 749 C C . GLY A 1 96 ? -16.029 -13.827 25.447 1.00 96.31 96 GLY A C 1
ATOM 750 O O . GLY A 1 96 ? -15.601 -13.828 26.607 1.00 96.31 96 GLY A O 1
ATOM 751 N N . PRO A 1 97 ? -16.546 -14.928 24.890 1.00 95.25 97 PRO A N 1
ATOM 752 C CA . PRO A 1 97 ? -16.689 -16.178 25.620 1.00 95.25 97 PRO A CA 1
ATOM 753 C C . PRO A 1 97 ? -15.326 -16.839 25.880 1.00 95.25 97 PRO A C 1
ATOM 755 O O . PRO A 1 97 ? -14.385 -16.719 25.094 1.00 95.25 97 PRO A O 1
ATOM 758 N N . GLY A 1 98 ? -15.208 -17.545 27.006 1.00 93.88 98 GLY A N 1
ATOM 759 C CA . GLY A 1 98 ? -13.981 -18.249 27.408 1.00 93.88 98 GLY A CA 1
ATOM 760 C C . GLY A 1 98 ? -12.861 -17.361 27.970 1.00 93.88 98 GLY A C 1
ATOM 761 O O . GLY A 1 98 ? -11.884 -17.892 28.490 1.00 93.88 98 GLY A O 1
ATOM 762 N N . LEU A 1 99 ? -12.998 -16.033 27.910 1.00 96.00 99 LEU A N 1
ATOM 763 C CA . LEU A 1 99 ? -12.104 -15.099 28.601 1.00 96.00 99 LEU A CA 1
ATOM 764 C C . LEU A 1 99 ? -12.380 -15.089 30.119 1.00 96.00 99 LEU A C 1
ATOM 766 O O . LEU A 1 99 ? -13.469 -15.482 30.546 1.00 96.00 99 LEU A O 1
ATOM 770 N N . PRO A 1 100 ? -11.421 -14.646 30.953 1.00 95.31 100 PRO A N 1
ATOM 771 C CA . PRO A 1 100 ? -11.621 -14.560 32.398 1.00 95.31 100 PRO A CA 1
ATOM 772 C C . PRO A 1 100 ? -12.696 -13.532 32.774 1.00 95.31 100 PRO A C 1
ATOM 774 O O . PRO A 1 100 ? -12.889 -12.530 32.090 1.00 95.31 100 PRO A O 1
ATOM 777 N N . THR A 1 101 ? -13.383 -13.751 33.894 1.00 93.69 101 THR A N 1
ATOM 778 C CA . THR A 1 101 ? -14.284 -12.745 34.471 1.00 93.69 101 THR A CA 1
ATOM 779 C C . THR A 1 101 ? -13.474 -11.545 34.963 1.00 93.69 101 THR A C 1
ATOM 781 O O . THR A 1 101 ? -12.484 -11.722 35.675 1.00 93.69 101 THR A O 1
ATOM 784 N N . LEU A 1 102 ? -13.904 -10.329 34.619 1.00 93.75 102 LEU A N 1
ATOM 785 C CA . LEU A 1 102 ? -13.319 -9.106 35.171 1.00 93.75 102 LEU A CA 1
ATOM 786 C C . LEU A 1 102 ? -13.503 -9.049 36.687 1.00 93.75 102 LEU A C 1
ATOM 788 O O . LEU A 1 102 ? -14.543 -9.446 37.212 1.00 93.75 102 LEU A O 1
ATOM 792 N N . SER A 1 103 ? -12.511 -8.500 37.385 1.00 95.06 103 SER A N 1
ATOM 793 C CA . SER A 1 103 ? -12.666 -8.191 38.803 1.00 95.06 103 SER A CA 1
ATOM 794 C C . SER A 1 103 ? -13.684 -7.059 39.003 1.00 95.06 103 SER A C 1
ATOM 796 O O . SER A 1 103 ? -13.838 -6.195 38.136 1.00 95.06 103 SER A O 1
ATOM 798 N N . ASP A 1 104 ? -14.342 -7.009 40.166 1.00 94.31 104 ASP A N 1
ATOM 799 C CA . ASP A 1 104 ? -15.263 -5.909 40.502 1.00 94.31 104 ASP A CA 1
ATOM 800 C C . ASP A 1 104 ? -14.565 -4.541 40.438 1.00 94.31 104 ASP A C 1
ATOM 802 O O . ASP A 1 104 ? -15.158 -3.553 40.007 1.00 94.31 104 ASP A O 1
ATOM 806 N N . ALA A 1 105 ? -13.289 -4.488 40.836 1.00 95.00 105 ALA A N 1
ATOM 807 C CA . ALA A 1 105 ? -12.478 -3.278 40.783 1.00 95.00 105 ALA A CA 1
ATOM 808 C C . ALA A 1 105 ? -12.224 -2.828 39.337 1.00 95.00 105 ALA A C 1
ATOM 810 O O . ALA A 1 105 ? -12.379 -1.646 39.024 1.00 95.00 105 ALA A O 1
ATOM 811 N N . ASP A 1 106 ? -11.889 -3.765 38.444 1.00 95.06 106 ASP A N 1
ATOM 812 C CA . ASP A 1 106 ? -11.714 -3.451 37.028 1.00 95.06 106 ASP A CA 1
ATOM 813 C C . ASP A 1 106 ? -13.035 -3.010 36.402 1.00 95.06 106 ASP A C 1
ATOM 815 O O . ASP A 1 106 ? -13.063 -1.974 35.744 1.00 95.06 106 ASP A O 1
ATOM 819 N N . MET A 1 107 ? -14.141 -3.706 36.675 1.00 94.88 107 MET A N 1
ATOM 820 C CA . MET A 1 107 ? -15.466 -3.333 36.172 1.00 94.88 107 MET A CA 1
ATOM 821 C C . MET A 1 107 ? -15.862 -1.910 36.597 1.00 94.88 107 MET A C 1
ATOM 823 O O . MET A 1 107 ? -16.261 -1.102 35.761 1.00 94.88 107 MET A O 1
ATOM 827 N N . GLN A 1 108 ? -15.684 -1.560 37.875 1.00 94.69 108 GLN A N 1
ATOM 828 C CA . GLN A 1 108 ? -16.016 -0.227 38.404 1.00 94.69 108 GLN A CA 1
ATOM 829 C C . GLN A 1 108 ? -15.170 0.898 37.802 1.00 94.69 108 GLN A C 1
ATOM 831 O O . GLN A 1 108 ? -15.599 2.050 37.767 1.00 94.69 108 GLN A O 1
ATOM 836 N N . SER A 1 109 ? -13.967 0.575 37.336 1.00 93.81 109 SER A N 1
ATOM 837 C CA . SER A 1 109 ? -13.054 1.545 36.736 1.00 93.81 109 SER A CA 1
ATOM 838 C C . SER A 1 109 ? -13.294 1.795 35.239 1.00 93.81 109 SER A C 1
ATOM 840 O O . SER A 1 109 ? -12.676 2.697 34.670 1.00 93.81 109 SER A O 1
ATOM 842 N N . LEU A 1 110 ? -14.160 1.010 34.587 1.00 95.56 110 LEU A N 1
ATOM 843 C CA . LEU A 1 110 ? -14.531 1.219 33.186 1.00 95.56 110 LEU A CA 1
ATOM 844 C C . LEU A 1 110 ? -15.396 2.482 33.029 1.00 95.56 110 LEU A C 1
ATOM 846 O O . LEU A 1 110 ? -16.086 2.874 33.972 1.00 95.56 110 LEU A O 1
ATOM 850 N N . PRO A 1 111 ? -15.446 3.116 31.844 1.00 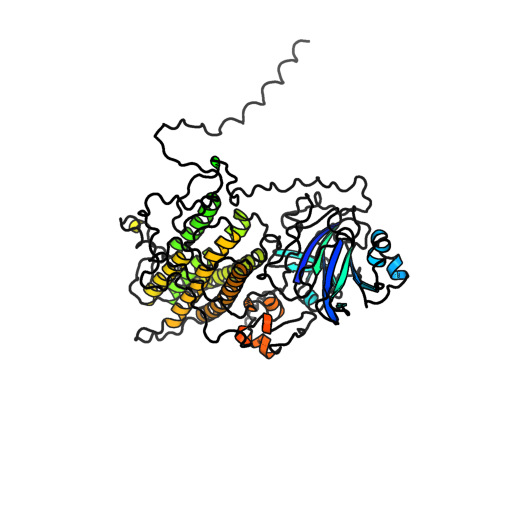94.31 111 PRO A N 1
ATOM 851 C CA . PRO A 1 111 ? -16.447 4.141 31.560 1.00 94.31 111 PRO A CA 1
ATOM 852 C C . PRO A 1 111 ? -17.869 3.621 31.815 1.00 94.31 111 PRO A C 1
ATOM 854 O O . PRO A 1 111 ? -18.186 2.490 31.458 1.00 94.31 111 PRO A O 1
ATOM 857 N N . VAL A 1 112 ? -18.748 4.449 32.388 1.00 91.88 112 VAL A N 1
ATOM 858 C CA . VAL A 1 112 ? -20.135 4.055 32.723 1.00 91.88 112 VAL A CA 1
ATOM 859 C C . VAL A 1 112 ? -20.902 3.527 31.502 1.00 91.88 112 VAL A C 1
ATOM 861 O O . VAL A 1 112 ? -21.675 2.582 31.622 1.00 91.88 112 VAL A O 1
ATOM 864 N N . GLU A 1 113 ? -20.662 4.096 30.319 1.00 91.12 113 GLU A N 1
ATOM 865 C CA . GLU A 1 113 ? -21.229 3.603 29.055 1.00 91.12 113 GLU A CA 1
ATOM 866 C C . GLU A 1 113 ? -20.795 2.168 28.745 1.00 91.12 113 GLU A C 1
ATOM 868 O O . GLU A 1 113 ? -21.623 1.354 28.353 1.00 91.12 113 GLU A O 1
ATOM 873 N N . LEU A 1 114 ? -19.523 1.835 28.988 1.00 94.88 114 LEU A N 1
ATOM 874 C CA . LEU A 1 114 ? -18.990 0.487 28.805 1.00 94.88 114 LEU A CA 1
ATOM 875 C C . LEU A 1 114 ? -19.557 -0.487 29.842 1.00 94.88 114 LEU A C 1
ATOM 877 O O . LEU A 1 114 ? -19.888 -1.614 29.490 1.00 94.88 114 LEU A O 1
ATOM 881 N N . GLN A 1 115 ? -19.698 -0.060 31.102 1.00 94.81 115 GLN A N 1
ATOM 882 C CA . GLN A 1 115 ? -20.295 -0.881 32.168 1.00 94.81 115 GLN A CA 1
ATOM 883 C C . GLN A 1 115 ? -21.742 -1.273 31.844 1.00 94.81 115 GLN A C 1
ATOM 885 O O . GLN A 1 115 ? -22.162 -2.395 32.114 1.00 94.81 115 GLN A O 1
ATOM 890 N N . ASN A 1 116 ? -22.496 -0.347 31.248 1.00 93.75 116 ASN A N 1
ATOM 891 C CA . ASN A 1 116 ? -23.913 -0.522 30.939 1.00 93.75 116 ASN A CA 1
ATOM 892 C C . ASN A 1 116 ? -24.176 -1.044 29.516 1.00 93.75 116 ASN A C 1
ATOM 894 O O . ASN A 1 116 ? -25.338 -1.184 29.128 1.00 93.75 116 ASN A O 1
ATOM 898 N N . ASP A 1 117 ? -23.135 -1.307 28.722 1.00 95.25 117 ASP A N 1
ATOM 899 C CA . ASP A 1 117 ? -23.300 -1.781 27.351 1.00 95.25 117 ASP A CA 1
ATOM 900 C C . ASP A 1 117 ? -23.913 -3.194 27.328 1.00 95.25 117 ASP A C 1
ATOM 902 O O . ASP A 1 117 ? -23.633 -4.065 28.156 1.00 95.25 117 ASP A O 1
ATOM 906 N N . ARG A 1 118 ? -24.763 -3.444 26.332 1.00 93.44 118 ARG A N 1
ATOM 907 C CA . ARG A 1 118 ? -25.473 -4.715 26.161 1.00 93.44 118 ARG A CA 1
ATOM 908 C C . ARG A 1 118 ? -24.558 -5.921 25.924 1.00 93.44 118 ARG A C 1
ATOM 910 O O . ARG A 1 118 ? -25.042 -7.047 26.031 1.00 93.44 118 ARG A O 1
ATOM 917 N N . VAL A 1 119 ? -23.278 -5.730 25.603 1.00 93.44 119 VAL A N 1
ATOM 918 C CA . VAL A 1 119 ? -22.312 -6.821 25.392 1.00 93.44 119 VAL A CA 1
ATOM 919 C C . VAL A 1 119 ? -22.271 -7.781 26.584 1.00 93.44 119 VAL A C 1
ATOM 921 O O . VAL A 1 119 ? -22.204 -8.992 26.384 1.00 93.44 119 VAL A O 1
ATOM 924 N N . TRP A 1 120 ? -22.438 -7.269 27.809 1.00 92.50 120 TRP A N 1
ATOM 925 C CA . TRP A 1 120 ? -22.448 -8.057 29.047 1.00 92.50 120 TRP A CA 1
ATOM 926 C C . TRP A 1 120 ? -23.687 -8.950 29.205 1.00 92.50 120 TRP A C 1
ATOM 928 O O . TRP A 1 120 ? -23.705 -9.840 30.050 1.00 92.50 120 TRP A O 1
ATOM 938 N N . SER A 1 121 ? -24.723 -8.736 28.386 1.00 84.94 121 SER A N 1
ATOM 939 C CA . SER A 1 121 ? -25.988 -9.488 28.410 1.00 84.94 121 SER A CA 1
ATOM 940 C C . SER A 1 121 ? -26.079 -10.603 27.354 1.00 84.94 121 SER A C 1
ATOM 942 O O . SER A 1 121 ? -27.142 -11.193 27.161 1.00 84.94 121 SER A O 1
ATOM 944 N N . THR A 1 122 ? -24.983 -10.899 26.651 1.00 73.19 122 THR A N 1
ATOM 945 C CA . THR A 1 122 ? -24.941 -11.918 25.589 1.00 73.19 122 THR A CA 1
ATOM 946 C C . THR A 1 122 ? -25.130 -13.348 26.124 1.00 73.19 122 THR A C 1
ATOM 948 O O . THR A 1 122 ? -24.696 -13.704 27.222 1.00 73.19 122 THR A O 1
ATOM 951 N N . GLN A 1 123 ? -25.821 -14.193 25.344 1.00 54.38 123 GLN A N 1
ATOM 952 C CA . GLN A 1 123 ? -26.087 -15.590 25.709 1.00 54.38 123 GLN A CA 1
ATOM 953 C C . GLN A 1 123 ? -24.779 -16.386 25.826 1.00 54.38 123 GLN A C 1
ATOM 955 O O . GLN A 1 123 ? -23.984 -16.407 24.894 1.00 54.38 123 GLN A O 1
ATOM 960 N N . GLY A 1 124 ? -24.586 -17.068 26.960 1.00 62.00 124 GLY A N 1
ATOM 961 C CA . GLY A 1 124 ? -23.398 -17.889 27.240 1.00 62.00 124 GLY A CA 1
ATOM 962 C C . GLY A 1 124 ? -22.449 -17.305 28.290 1.00 62.00 124 GLY A C 1
ATOM 963 O O . GLY A 1 124 ? -21.592 -18.035 28.779 1.00 62.00 124 GLY A O 1
ATOM 964 N N . GLY A 1 125 ? -22.654 -16.044 28.693 1.00 76.94 125 GLY A N 1
ATOM 965 C CA . GLY A 1 125 ? -21.754 -15.331 29.598 1.00 76.94 125 GLY A CA 1
ATOM 966 C C . GLY A 1 125 ? -20.460 -14.923 28.890 1.00 76.94 125 GLY A C 1
ATOM 967 O O . GLY A 1 125 ? -19.893 -15.679 28.103 1.00 76.94 125 GLY A O 1
ATOM 968 N N . VAL A 1 126 ? -19.989 -13.708 29.160 1.00 88.19 126 VAL A N 1
ATOM 969 C CA . VAL A 1 126 ? -18.747 -13.184 28.580 1.00 88.19 126 VAL A CA 1
ATOM 970 C C . VAL A 1 126 ? -17.744 -12.871 29.674 1.00 88.19 126 VAL A C 1
ATOM 972 O O . VAL A 1 126 ? -18.102 -12.377 30.743 1.00 88.19 126 VAL A O 1
ATOM 975 N N . GLY A 1 127 ? -16.482 -13.173 29.391 1.00 95.25 127 GLY A N 1
ATOM 976 C CA . GLY A 1 127 ? -15.353 -12.643 30.137 1.00 95.25 127 GLY A CA 1
ATOM 977 C C . GLY A 1 127 ? -14.704 -11.498 29.374 1.00 95.25 127 GLY A C 1
ATOM 978 O O . GLY A 1 127 ? -15.100 -11.177 28.248 1.00 95.25 127 GLY A O 1
ATOM 979 N N . ALA A 1 128 ? -13.687 -10.893 29.975 1.00 96.50 128 ALA A N 1
ATOM 980 C CA . ALA A 1 128 ? -12.894 -9.879 29.311 1.00 96.50 128 ALA A CA 1
ATOM 981 C C . ALA A 1 128 ? -11.460 -9.789 29.844 1.00 96.50 128 ALA A C 1
ATOM 983 O O . ALA A 1 128 ? -11.174 -10.116 30.994 1.00 96.50 128 ALA A O 1
ATOM 984 N N . VAL A 1 129 ? -10.563 -9.300 28.989 1.00 96.56 129 VAL A N 1
ATOM 985 C CA . VAL A 1 129 ? -9.168 -8.989 29.317 1.00 96.56 129 VAL A CA 1
ATOM 986 C C . VAL A 1 129 ? -8.947 -7.501 29.103 1.00 96.56 129 VAL A C 1
ATOM 988 O O . VAL A 1 129 ? -9.199 -6.987 28.011 1.00 96.56 129 VAL A O 1
ATOM 991 N N . ILE A 1 130 ? -8.491 -6.816 30.150 1.00 96.38 130 ILE A N 1
ATOM 992 C CA . ILE A 1 130 ? -8.235 -5.377 30.139 1.00 96.38 130 ILE A CA 1
ATOM 993 C C . ILE A 1 130 ? -6.752 -5.074 29.955 1.00 96.38 130 ILE A C 1
ATOM 995 O O . ILE A 1 130 ? -5.900 -5.651 30.626 1.00 96.38 130 ILE A O 1
ATOM 999 N N . HIS A 1 131 ? -6.463 -4.114 29.081 1.00 97.00 131 HIS A N 1
ATOM 1000 C CA . HIS A 1 131 ? -5.128 -3.598 28.810 1.00 97.00 131 HIS A CA 1
ATOM 1001 C C . HIS A 1 131 ? -5.068 -2.124 29.159 1.00 97.00 131 HIS A C 1
ATOM 1003 O O . HIS A 1 131 ? -5.829 -1.313 28.627 1.00 97.00 131 HIS A O 1
ATOM 1009 N N . ARG A 1 132 ? -4.161 -1.787 30.077 1.00 96.12 132 ARG A N 1
ATOM 1010 C CA . ARG A 1 132 ? -4.005 -0.433 30.606 1.00 96.12 132 ARG A CA 1
ATOM 1011 C C . ARG A 1 132 ? -2.809 0.254 29.984 1.00 96.12 132 ARG A C 1
ATOM 1013 O O . ARG A 1 132 ? -1.691 -0.247 30.075 1.00 96.12 132 ARG A O 1
ATOM 1020 N N . SER A 1 133 ? -3.029 1.443 29.439 1.00 96.25 133 SER A N 1
ATOM 1021 C CA . SER A 1 133 ? -1.934 2.306 29.017 1.00 96.25 133 SER A CA 1
ATOM 1022 C C . SER A 1 133 ? -1.212 2.870 30.248 1.00 96.25 133 SER A C 1
ATOM 1024 O O . SER A 1 133 ? -1.853 3.461 31.126 1.00 96.25 133 SER A O 1
ATOM 1026 N N . PRO A 1 134 ? 0.116 2.710 30.366 1.00 95.25 134 PRO A N 1
ATOM 1027 C CA . PRO A 1 134 ? 0.829 3.208 31.528 1.00 95.25 134 PRO A CA 1
ATOM 1028 C C . PRO A 1 134 ? 0.976 4.727 31.492 1.00 95.25 134 PRO A C 1
ATOM 1030 O O . PRO A 1 134 ? 1.047 5.365 30.436 1.00 95.25 134 PRO A O 1
ATOM 1033 N N . GLN A 1 135 ? 1.056 5.314 32.687 1.00 94.19 135 GLN A N 1
ATOM 1034 C CA . GLN A 1 135 ? 1.312 6.745 32.839 1.00 94.19 135 GLN A CA 1
ATOM 1035 C C . GLN A 1 135 ? 2.720 7.104 32.357 1.00 94.19 135 GLN A C 1
ATOM 1037 O O . GLN A 1 135 ? 2.876 8.041 31.571 1.00 94.19 135 GLN A O 1
ATOM 1042 N N . ASP A 1 136 ? 3.724 6.330 32.777 1.00 94.19 136 ASP A N 1
ATOM 1043 C CA . ASP A 1 136 ? 5.093 6.471 32.292 1.00 94.19 136 ASP A CA 1
ATOM 1044 C C . ASP A 1 136 ? 5.251 5.793 30.926 1.00 94.19 136 ASP A C 1
ATOM 1046 O O . ASP A 1 136 ? 5.023 4.595 30.779 1.00 94.19 136 ASP A O 1
ATOM 1050 N N . GLN A 1 137 ? 5.633 6.588 29.931 1.00 93.88 137 GLN A N 1
ATOM 1051 C CA . GLN A 1 137 ? 5.928 6.155 28.563 1.00 93.88 137 GLN A CA 1
ATOM 1052 C C . GLN A 1 137 ? 7.308 6.654 28.113 1.00 93.88 137 GLN A C 1
ATOM 1054 O O . GLN A 1 137 ? 7.621 6.630 26.926 1.00 93.88 137 GLN A O 1
ATOM 1059 N N . SER A 1 138 ? 8.139 7.116 29.054 1.00 92.50 138 SER A N 1
ATOM 1060 C CA . SER A 1 138 ? 9.415 7.782 28.772 1.00 92.50 138 SER A CA 1
ATOM 1061 C C . SER A 1 138 ? 10.520 6.839 28.291 1.00 92.50 138 SER A C 1
ATOM 1063 O O . SER A 1 138 ? 11.561 7.305 27.839 1.00 92.50 138 SER A O 1
ATOM 1065 N N . SER A 1 139 ? 10.298 5.526 28.375 1.00 92.69 139 SER A N 1
ATOM 1066 C CA . SER A 1 139 ? 11.279 4.485 28.042 1.00 92.69 139 SER A CA 1
ATOM 1067 C C . SER A 1 139 ? 10.804 3.474 26.998 1.00 92.69 139 SER A C 1
ATOM 1069 O O . SER A 1 139 ? 11.578 2.609 26.594 1.00 92.69 139 SER A O 1
ATOM 1071 N N . CYS A 1 140 ? 9.532 3.530 26.595 1.00 93.06 140 CYS A N 1
ATOM 1072 C CA . CYS A 1 140 ? 8.909 2.526 25.725 1.00 93.06 140 CYS A CA 1
ATOM 1073 C C . CYS A 1 140 ? 8.880 1.099 26.256 1.00 93.06 140 CYS A C 1
ATOM 1075 O O . CYS A 1 140 ? 8.574 0.180 25.505 1.00 93.06 140 CYS A O 1
ATOM 1077 N N . ALA A 1 141 ? 9.113 0.907 27.556 1.00 91.88 141 ALA A N 1
ATOM 1078 C CA . ALA A 1 141 ? 9.036 -0.402 28.198 1.00 91.88 141 ALA A CA 1
ATOM 1079 C C . ALA A 1 141 ? 7.630 -1.034 28.159 1.00 91.88 141 ALA A C 1
ATOM 1081 O O . ALA A 1 141 ? 7.486 -2.220 28.438 1.00 91.88 141 ALA A O 1
ATOM 1082 N N . HIS A 1 142 ? 6.595 -0.248 27.852 1.00 91.88 142 HIS A N 1
ATOM 1083 C CA . HIS A 1 142 ? 5.221 -0.727 27.699 1.00 91.88 142 HIS A CA 1
ATOM 1084 C C . HIS A 1 142 ? 4.906 -1.292 26.318 1.00 91.88 142 HIS A C 1
ATOM 1086 O O . HIS A 1 142 ? 3.825 -1.843 26.139 1.00 91.88 142 HIS A O 1
ATOM 1092 N N . LEU A 1 143 ? 5.804 -1.108 25.353 1.00 89.50 143 LEU A N 1
ATOM 1093 C CA . LEU A 1 143 ? 5.655 -1.642 24.009 1.00 89.50 143 LEU A CA 1
ATOM 1094 C C . LEU A 1 143 ? 6.182 -3.079 23.948 1.00 89.50 143 LEU A C 1
ATOM 1096 O O . LEU A 1 143 ? 7.146 -3.427 24.634 1.00 89.50 143 LEU A O 1
ATOM 1100 N N . GLY A 1 144 ? 5.571 -3.909 23.105 1.00 81.19 144 GLY A N 1
ATOM 1101 C CA . GLY A 1 144 ? 6.111 -5.213 22.745 1.00 81.19 144 GLY A CA 1
ATOM 1102 C C . GLY A 1 144 ? 7.470 -5.067 22.056 1.00 81.19 144 GLY A C 1
ATOM 1103 O O . GLY A 1 144 ? 7.797 -4.020 21.503 1.00 81.19 144 GLY A O 1
ATOM 1104 N N . THR A 1 145 ? 8.288 -6.124 22.062 1.00 72.44 145 THR A N 1
ATOM 1105 C CA . THR A 1 145 ? 9.686 -6.060 21.586 1.00 72.44 145 THR A CA 1
ATOM 1106 C C . THR A 1 145 ? 9.824 -5.515 20.163 1.00 72.44 145 THR A C 1
ATOM 1108 O O . THR A 1 145 ? 10.774 -4.790 19.882 1.00 72.44 145 THR A O 1
ATOM 1111 N N . VAL A 1 146 ? 8.874 -5.834 19.277 1.00 73.06 146 VAL A N 1
ATOM 1112 C CA . VAL A 1 146 ? 8.866 -5.336 17.894 1.00 73.06 146 VAL A CA 1
ATOM 1113 C C . VAL A 1 146 ? 8.599 -3.835 17.885 1.00 73.06 146 VAL A C 1
ATOM 1115 O O . VAL A 1 146 ? 9.465 -3.082 17.455 1.00 73.06 146 VAL A O 1
ATOM 1118 N N . MET A 1 147 ? 7.462 -3.386 18.428 1.00 79.75 147 MET A N 1
ATOM 1119 C CA . MET A 1 147 ? 7.089 -1.968 18.446 1.00 79.75 147 MET A CA 1
ATOM 1120 C C . MET A 1 147 ? 8.101 -1.110 19.224 1.00 79.75 147 MET A C 1
ATOM 1122 O O . MET A 1 147 ? 8.384 0.023 18.840 1.00 79.75 147 MET A O 1
ATOM 1126 N N . GLN A 1 148 ? 8.706 -1.657 20.280 1.00 83.69 148 GLN A N 1
ATOM 1127 C CA . GLN A 1 148 ? 9.786 -1.019 21.029 1.00 83.69 148 GLN A CA 1
ATOM 1128 C C . GLN A 1 148 ? 11.061 -0.866 20.193 1.00 83.69 148 GLN A C 1
ATOM 1130 O O . GLN A 1 148 ? 11.681 0.193 20.231 1.00 83.69 148 GLN A O 1
ATOM 1135 N N . GLY A 1 149 ? 11.452 -1.898 19.438 1.00 78.75 149 GLY A N 1
ATOM 1136 C CA . GLY A 1 149 ? 12.649 -1.870 18.592 1.00 78.75 149 GLY A CA 1
ATOM 1137 C C . GLY A 1 149 ? 12.559 -0.881 17.428 1.00 78.75 149 GLY A C 1
ATOM 1138 O O . GLY A 1 149 ? 13.586 -0.498 16.870 1.00 78.75 149 GLY A O 1
ATOM 1139 N N . ILE A 1 150 ? 11.342 -0.455 17.088 1.00 73.06 150 ILE A N 1
ATOM 1140 C CA . ILE A 1 150 ? 11.055 0.416 15.946 1.00 73.06 150 ILE A CA 1
ATOM 1141 C C . ILE A 1 150 ? 10.491 1.785 16.340 1.00 73.06 150 ILE A C 1
ATOM 1143 O O . ILE A 1 150 ? 10.216 2.620 15.479 1.00 73.06 150 ILE A O 1
ATOM 1147 N N . SER A 1 151 ? 10.327 2.022 17.640 1.00 84.50 151 SER A N 1
ATOM 1148 C CA . SER A 1 151 ? 9.960 3.322 18.189 1.00 84.50 151 SER A CA 1
ATOM 1149 C C . SER A 1 151 ? 11.186 4.019 18.764 1.00 84.50 151 SER A C 1
ATOM 1151 O O . SER A 1 151 ? 12.135 3.394 19.236 1.00 84.50 151 SER A O 1
ATOM 1153 N N . SER A 1 152 ? 11.143 5.343 18.785 1.00 90.12 152 SER A N 1
ATOM 1154 C CA . SER A 1 152 ? 12.134 6.183 19.450 1.00 90.12 152 SER A CA 1
ATOM 1155 C C . SER A 1 152 ? 11.465 7.015 20.539 1.00 90.12 152 SER A C 1
ATOM 1157 O O . SER A 1 152 ? 10.275 7.315 20.469 1.00 90.12 152 SER A O 1
ATOM 1159 N N . VAL A 1 153 ? 12.205 7.385 21.584 1.00 91.56 153 VAL A N 1
ATOM 1160 C CA . VAL A 1 153 ? 11.660 8.275 22.616 1.00 91.56 153 VAL A CA 1
ATOM 1161 C C . VAL A 1 153 ? 11.783 9.720 22.140 1.00 91.56 153 VAL A C 1
ATOM 1163 O O . VAL A 1 153 ? 12.884 10.264 22.076 1.00 91.56 153 VAL A O 1
ATOM 1166 N N . VAL A 1 154 ? 10.649 10.368 21.875 1.00 87.06 154 VAL A N 1
ATOM 1167 C CA . VAL A 1 154 ? 10.559 11.791 21.521 1.00 87.06 154 VAL A CA 1
ATOM 1168 C C . VAL A 1 154 ? 9.652 12.481 22.532 1.00 87.06 154 VAL A C 1
ATOM 1170 O O . VAL A 1 154 ? 8.522 12.058 22.761 1.00 87.06 154 VAL A O 1
ATOM 1173 N N . ASN A 1 155 ? 10.149 13.538 23.182 1.00 85.44 155 ASN A N 1
ATOM 1174 C CA . ASN A 1 155 ? 9.415 14.286 24.216 1.00 85.44 155 ASN A CA 1
ATOM 1175 C C . ASN A 1 155 ? 8.858 13.402 25.355 1.00 85.44 155 ASN A C 1
ATOM 1177 O O . ASN A 1 155 ? 7.769 13.644 25.873 1.00 85.44 155 ASN A O 1
ATOM 1181 N N . GLY A 1 156 ? 9.605 12.362 25.744 1.00 88.62 156 GLY A N 1
ATOM 1182 C CA . GLY A 1 156 ? 9.195 11.422 26.794 1.00 88.62 156 GLY A CA 1
ATOM 1183 C C . GLY A 1 156 ? 8.039 10.500 26.390 1.00 88.62 156 GLY A C 1
ATOM 1184 O O . GLY A 1 156 ? 7.355 9.967 27.263 1.00 88.62 156 GLY A O 1
ATOM 1185 N N . ARG A 1 157 ? 7.798 10.337 25.085 1.00 93.62 157 ARG A N 1
ATOM 1186 C CA . ARG A 1 157 ? 6.773 9.464 24.506 1.00 93.62 157 ARG A CA 1
ATOM 1187 C C . ARG A 1 157 ? 7.388 8.552 23.454 1.00 93.62 157 ARG A C 1
ATOM 1189 O O . ARG A 1 157 ? 8.407 8.889 22.859 1.00 93.62 157 ARG A O 1
ATOM 1196 N N . CYS A 1 158 ? 6.739 7.420 23.220 1.00 93.56 158 CYS A N 1
ATOM 1197 C CA . CYS A 1 158 ? 7.178 6.428 22.245 1.00 93.56 158 CYS A CA 1
ATOM 1198 C C . CYS A 1 158 ? 6.670 6.769 20.867 1.00 93.56 158 CYS A C 1
ATOM 1200 O O . CYS A 1 158 ? 5.527 6.471 20.533 1.00 93.56 158 CYS A O 1
ATOM 1202 N N . ASP A 1 159 ? 7.523 7.431 20.112 1.00 91.75 159 ASP A N 1
ATOM 1203 C CA . ASP A 1 159 ? 7.251 7.882 18.771 1.00 91.75 159 ASP A CA 1
ATOM 1204 C C . ASP A 1 159 ? 7.587 6.799 17.754 1.00 91.75 159 ASP A C 1
ATOM 1206 O O . ASP A 1 159 ? 8.715 6.311 17.672 1.00 91.75 159 ASP A O 1
ATOM 1210 N N . PHE A 1 160 ? 6.562 6.425 17.005 1.00 88.44 160 PHE A N 1
ATOM 1211 C CA . PHE A 1 160 ? 6.609 5.477 15.913 1.00 88.44 160 PHE A CA 1
ATOM 1212 C C . PHE A 1 160 ? 6.364 6.245 14.611 1.00 88.44 160 PHE A C 1
ATOM 1214 O O . PHE A 1 160 ? 5.345 6.925 14.485 1.00 88.44 160 PHE A O 1
ATOM 1221 N N . PHE A 1 161 ? 7.286 6.126 13.653 1.00 81.88 161 PHE A N 1
ATOM 1222 C CA . PHE A 1 161 ? 7.137 6.677 12.308 1.00 81.88 161 PHE A CA 1
ATOM 1223 C C . PHE A 1 161 ? 6.719 5.588 11.319 1.00 81.88 161 PHE A C 1
ATOM 1225 O O . PHE A 1 161 ? 7.434 4.609 11.109 1.00 81.88 161 PHE A O 1
ATOM 1232 N N . GLU A 1 162 ? 5.562 5.770 10.703 1.00 72.19 162 GLU A N 1
ATOM 1233 C CA . GLU A 1 162 ? 4.994 4.883 9.700 1.00 72.19 162 GLU A CA 1
ATOM 1234 C C . GLU A 1 162 ? 5.331 5.452 8.303 1.00 72.19 162 GLU A C 1
ATOM 1236 O O . GLU A 1 162 ? 4.872 6.550 7.984 1.00 72.19 162 GLU A O 1
ATOM 1241 N N . PRO A 1 163 ? 6.183 4.788 7.496 1.00 61.31 163 PRO A N 1
ATOM 1242 C CA . PRO A 1 163 ? 6.812 5.367 6.311 1.00 61.31 163 PRO A CA 1
ATOM 1243 C C . PRO A 1 163 ? 5.902 5.404 5.088 1.00 61.31 163 PRO A C 1
ATOM 1245 O O . PRO A 1 163 ? 6.114 6.254 4.225 1.00 61.31 163 PRO A O 1
ATOM 1248 N N . PHE A 1 164 ? 4.896 4.529 5.006 1.00 64.06 164 PHE A N 1
ATOM 1249 C CA . PHE A 1 164 ? 3.960 4.501 3.890 1.00 64.06 164 PHE A CA 1
ATOM 1250 C C . PHE A 1 164 ? 3.089 5.748 3.994 1.00 64.06 164 PHE A C 1
ATOM 1252 O O . PHE A 1 164 ? 3.263 6.703 3.239 1.00 64.06 164 PHE A O 1
ATOM 1259 N N . GLY A 1 165 ? 2.288 5.856 5.045 1.00 65.44 165 GLY A N 1
ATOM 1260 C CA . GLY A 1 165 ? 1.561 7.078 5.348 1.00 65.44 165 GLY A CA 1
ATOM 1261 C C . GLY A 1 165 ? 2.457 8.260 5.719 1.00 65.44 165 GLY A C 1
ATOM 1262 O O . GLY A 1 165 ? 1.940 9.363 5.789 1.00 65.44 165 GLY A O 1
ATOM 1263 N N . GLN A 1 166 ? 3.764 8.111 5.940 1.00 71.31 166 GLN A N 1
ATOM 1264 C CA . GLN A 1 166 ? 4.676 9.168 6.421 1.00 71.31 166 GLN A CA 1
ATOM 1265 C C . GLN A 1 166 ? 4.180 9.853 7.707 1.00 71.31 166 GLN A C 1
ATOM 1267 O O . GLN A 1 166 ? 4.317 11.066 7.884 1.00 71.31 166 GLN A O 1
ATOM 1272 N N . THR A 1 167 ? 3.512 9.103 8.586 1.00 77.19 167 THR A N 1
ATOM 1273 C CA . THR A 1 167 ? 2.890 9.631 9.810 1.00 77.19 167 THR A CA 1
ATOM 1274 C C . THR A 1 167 ? 3.729 9.297 11.034 1.00 77.19 167 THR A C 1
ATOM 1276 O O . THR A 1 167 ? 4.186 8.171 11.190 1.00 77.19 167 THR A O 1
ATOM 1279 N N . HIS A 1 168 ? 3.882 10.251 11.949 1.00 86.81 168 HIS A N 1
ATOM 1280 C CA . HIS A 1 168 ? 4.331 9.941 13.303 1.00 86.81 168 HIS A CA 1
ATOM 1281 C C . HIS A 1 168 ? 3.125 9.635 14.199 1.00 86.81 168 HIS A C 1
ATOM 1283 O O . HIS A 1 168 ? 2.049 10.222 14.048 1.00 86.81 168 HIS A O 1
ATOM 1289 N N . SER A 1 169 ? 3.304 8.726 15.152 1.00 90.31 169 SER A N 1
ATOM 1290 C CA . SER A 1 169 ? 2.294 8.338 16.129 1.00 90.31 169 SER A CA 1
ATOM 1291 C C . SER A 1 169 ? 2.950 7.984 17.458 1.00 90.31 169 SER A C 1
ATOM 1293 O O . SER A 1 169 ? 3.775 7.077 17.537 1.00 90.31 169 SER A O 1
ATOM 1295 N N . TRP A 1 170 ? 2.498 8.606 18.545 1.00 94.44 170 TRP A N 1
ATOM 1296 C CA . TRP A 1 170 ? 2.840 8.161 19.890 1.00 94.44 170 TRP A CA 1
ATOM 1297 C C . TRP A 1 170 ? 2.074 6.890 20.242 1.00 94.44 170 TRP A C 1
ATOM 1299 O O . TRP A 1 170 ? 0.853 6.912 20.389 1.00 94.44 170 TRP A O 1
ATOM 1309 N N . ARG A 1 171 ? 2.785 5.772 20.394 1.00 94.06 171 ARG A N 1
ATOM 1310 C CA . ARG A 1 171 ? 2.214 4.478 20.784 1.00 94.06 171 ARG A CA 1
ATOM 1311 C C . ARG A 1 171 ? 1.887 4.485 22.270 1.00 94.06 171 ARG A C 1
ATOM 1313 O O . ARG A 1 171 ? 2.780 4.482 23.119 1.00 94.06 171 ARG A O 1
ATOM 1320 N N . VAL A 1 172 ? 0.597 4.504 22.590 1.00 95.88 172 VAL A N 1
ATOM 1321 C CA . VAL A 1 172 ? 0.119 4.578 23.977 1.00 95.88 172 VAL A CA 1
ATOM 1322 C C . VAL A 1 172 ? -0.254 3.222 24.549 1.00 95.88 172 VAL A C 1
ATOM 1324 O O . VAL A 1 172 ? -0.196 3.057 25.765 1.00 95.88 172 VAL A O 1
ATOM 1327 N N . LEU A 1 173 ? -0.603 2.262 23.698 1.00 95.69 173 LEU A N 1
ATOM 1328 C CA . LEU A 1 173 ? -0.928 0.898 24.091 1.00 95.69 173 LEU A CA 1
ATOM 1329 C C . LEU A 1 173 ? -0.407 -0.082 23.042 1.00 95.69 173 LEU A C 1
ATOM 1331 O O . LEU A 1 173 ? -0.484 0.197 21.842 1.00 95.69 173 LEU A O 1
ATOM 1335 N N . ASP A 1 174 ? 0.088 -1.220 23.510 1.00 92.81 174 ASP A N 1
ATOM 1336 C CA . ASP A 1 174 ? 0.575 -2.313 22.676 1.00 92.81 174 ASP A CA 1
ATOM 1337 C C . ASP A 1 174 ? 0.313 -3.637 23.403 1.00 92.81 174 ASP A C 1
ATOM 1339 O O . ASP A 1 174 ? 0.965 -3.965 24.395 1.00 92.81 174 ASP A O 1
ATOM 1343 N N . ALA A 1 175 ? -0.741 -4.334 22.992 1.00 90.31 175 ALA A N 1
ATOM 1344 C CA . ALA A 1 175 ? -1.204 -5.566 23.612 1.00 90.31 175 ALA A CA 1
ATOM 1345 C C . ALA A 1 175 ? -1.067 -6.728 22.620 1.00 90.31 175 ALA A C 1
ATOM 1347 O O . ALA A 1 175 ? -2.017 -7.085 21.924 1.00 90.31 175 ALA A O 1
ATOM 1348 N N . ASP A 1 176 ? 0.122 -7.327 22.576 1.00 78.56 176 ASP A N 1
ATOM 1349 C CA . ASP A 1 176 ? 0.505 -8.289 21.527 1.00 78.56 176 ASP A CA 1
ATOM 1350 C C . ASP A 1 176 ? 0.228 -9.751 21.889 1.00 78.56 176 ASP A C 1
ATOM 1352 O O . ASP A 1 176 ? 0.243 -10.632 21.034 1.00 78.56 176 ASP A O 1
ATOM 1356 N N . ASN A 1 177 ? -0.003 -10.039 23.169 1.00 75.06 177 ASN A N 1
ATOM 1357 C CA . ASN A 1 177 ? -0.005 -11.404 23.702 1.00 75.06 177 ASN A CA 1
ATOM 1358 C C . ASN A 1 177 ? -1.408 -11.934 24.032 1.00 75.06 177 ASN A C 1
ATOM 1360 O O . ASN A 1 177 ? -1.553 -12.763 24.932 1.00 75.06 177 ASN A O 1
ATOM 1364 N N . ASN A 1 178 ? -2.450 -11.467 23.339 1.00 90.56 178 ASN A N 1
ATOM 1365 C CA . ASN A 1 178 ? -3.807 -11.942 23.612 1.00 90.56 178 ASN A CA 1
ATOM 1366 C C . ASN A 1 178 ? -4.035 -13.305 22.977 1.00 90.56 178 ASN A C 1
ATOM 1368 O O . ASN A 1 178 ? -3.885 -13.454 21.768 1.00 90.56 178 ASN A O 1
ATOM 1372 N N . VAL A 1 179 ? -4.438 -14.270 23.798 1.00 93.31 179 VAL A N 1
ATOM 1373 C CA . VAL A 1 179 ? -4.867 -15.597 23.354 1.00 93.31 179 VAL A CA 1
ATOM 1374 C C . VAL A 1 179 ? -6.390 -15.637 23.395 1.00 93.31 179 VAL A C 1
ATOM 1376 O O . VAL A 1 179 ? -6.990 -15.450 24.454 1.00 93.31 179 VAL A O 1
ATOM 1379 N N . ILE A 1 180 ? -7.009 -15.848 22.236 1.00 95.50 180 ILE A N 1
ATOM 1380 C CA . ILE A 1 180 ? -8.457 -15.870 22.041 1.00 95.50 180 ILE A CA 1
ATOM 1381 C C . ILE A 1 180 ? -8.910 -17.337 21.957 1.00 95.50 180 ILE A C 1
ATOM 1383 O O . ILE A 1 180 ? -8.626 -18.012 20.968 1.00 95.50 180 ILE A O 1
ATOM 1387 N N . PRO A 1 181 ? -9.584 -17.872 22.991 1.00 95.12 181 PRO A N 1
ATOM 1388 C CA . PRO A 1 181 ? -9.624 -19.317 23.217 1.00 95.12 181 PRO A CA 1
ATOM 1389 C C . PRO A 1 181 ? -10.588 -20.077 22.302 1.00 95.12 181 PRO A C 1
ATOM 1391 O O . PRO A 1 181 ? -10.281 -21.184 21.866 1.00 95.12 181 PRO A O 1
ATOM 1394 N N . LEU A 1 182 ? -11.775 -19.529 22.022 1.00 95.38 182 LEU A N 1
ATOM 1395 C CA . LEU A 1 182 ? -12.851 -20.286 21.380 1.00 95.38 182 LEU A CA 1
ATOM 1396 C C . LEU A 1 182 ? -13.000 -19.896 19.913 1.00 95.38 182 LEU A C 1
ATOM 1398 O O . LEU A 1 182 ? -13.357 -18.760 19.602 1.00 95.38 182 LEU A O 1
ATOM 1402 N N . ALA A 1 183 ? -12.756 -20.845 19.011 1.00 95.94 183 ALA A N 1
ATOM 1403 C CA . ALA A 1 183 ? -12.969 -20.657 17.579 1.00 95.94 183 ALA A CA 1
ATOM 1404 C C . ALA A 1 183 ? -14.443 -20.397 17.247 1.00 95.94 183 ALA A C 1
ATOM 1406 O O . ALA A 1 183 ? -15.344 -20.874 17.942 1.00 95.94 183 ALA A O 1
ATOM 1407 N N . GLN A 1 184 ? -14.682 -19.713 16.128 1.00 95.75 184 GLN A N 1
ATOM 1408 C CA . GLN A 1 184 ? -16.008 -19.468 15.550 1.00 95.75 184 GLN A CA 1
ATOM 1409 C C . GLN A 1 184 ? -16.967 -18.712 16.486 1.00 95.75 184 GLN A C 1
ATOM 1411 O O . GLN A 1 184 ? -18.181 -18.723 16.291 1.00 95.75 184 GLN A O 1
ATOM 1416 N N . GLN A 1 185 ? -16.425 -18.043 17.505 1.00 95.44 185 GLN A N 1
ATOM 1417 C CA . GLN A 1 185 ? -17.158 -17.154 18.399 1.00 95.44 185 GLN A CA 1
ATOM 1418 C C . GLN A 1 185 ? -16.857 -15.695 18.065 1.00 95.44 185 GLN A C 1
ATOM 1420 O O . GLN A 1 185 ? -15.776 -15.366 17.570 1.00 95.44 185 GLN A O 1
ATOM 1425 N N . THR A 1 186 ? -17.813 -14.814 18.357 1.00 95.75 186 THR A N 1
ATOM 1426 C CA . THR A 1 186 ? -17.627 -13.368 18.214 1.00 95.75 186 THR A CA 1
ATOM 1427 C C . THR A 1 186 ? -16.959 -12.788 19.453 1.00 95.75 186 THR A C 1
ATOM 1429 O O . THR A 1 186 ? -17.406 -13.014 20.578 1.00 95.75 186 THR A O 1
ATOM 1432 N N . TYR A 1 187 ? -15.925 -11.990 19.220 1.00 97.50 187 TYR A N 1
ATOM 1433 C CA . TYR A 1 187 ? -15.245 -11.188 20.227 1.00 97.50 187 TYR A CA 1
ATOM 1434 C C . TYR A 1 187 ? -15.373 -9.709 19.874 1.00 97.50 187 TYR A C 1
ATOM 1436 O O . TYR A 1 187 ? -15.498 -9.343 18.704 1.00 97.50 187 TYR A O 1
ATOM 1444 N N . TYR A 1 188 ? -15.339 -8.865 20.898 1.00 98.12 188 TYR A N 1
ATOM 1445 C CA . TYR A 1 188 ? -15.418 -7.415 20.786 1.00 98.12 188 TYR A CA 1
ATOM 1446 C C . TYR A 1 188 ? -14.146 -6.784 21.334 1.00 98.12 188 TYR A C 1
ATOM 1448 O O . TYR A 1 188 ? -13.591 -7.268 22.320 1.00 98.12 188 TYR A O 1
ATOM 1456 N N . VAL A 1 189 ? -13.718 -5.679 20.732 1.00 98.31 189 VAL A N 1
ATOM 1457 C CA . VAL A 1 189 ? -12.650 -4.833 21.269 1.00 98.31 189 VAL A CA 1
ATOM 1458 C C . VAL A 1 189 ? -13.203 -3.433 21.469 1.00 98.31 189 VAL A C 1
ATOM 1460 O O . VAL A 1 189 ? -13.652 -2.797 20.515 1.00 98.31 189 VAL A O 1
ATOM 1463 N N . ALA A 1 190 ? -13.172 -2.972 22.713 1.00 98.19 190 ALA A N 1
ATOM 1464 C CA . ALA A 1 190 ? -13.557 -1.631 23.123 1.00 98.19 190 ALA A CA 1
ATOM 1465 C C . ALA A 1 190 ? -12.297 -0.821 23.437 1.00 98.19 190 ALA A C 1
ATOM 1467 O O . ALA A 1 190 ? -11.521 -1.219 24.304 1.00 98.19 190 ALA A O 1
ATOM 1468 N N . VAL A 1 191 ? -12.100 0.313 22.762 1.00 98.38 191 VAL A N 1
ATOM 1469 C CA . VAL A 1 191 ? -10.982 1.237 23.022 1.00 98.38 191 VAL A CA 1
ATOM 1470 C C . VAL A 1 191 ? -11.535 2.556 23.550 1.00 98.38 191 VAL A C 1
ATOM 1472 O O . VAL A 1 191 ? -12.496 3.095 23.001 1.00 98.38 191 VAL A O 1
ATOM 1475 N N . PHE A 1 192 ? -10.947 3.076 24.627 1.00 97.44 192 PHE A N 1
ATOM 1476 C CA . PHE A 1 192 ? -11.436 4.279 25.304 1.00 97.44 192 PHE A CA 1
ATOM 1477 C C . PHE A 1 192 ? -10.313 5.071 25.971 1.00 97.44 192 PHE A C 1
ATOM 1479 O O . PHE A 1 192 ? -9.280 4.522 26.350 1.00 97.44 192 PHE A O 1
ATOM 1486 N N . LEU A 1 193 ? -10.520 6.378 26.146 1.00 96.75 193 LEU A N 1
ATOM 1487 C CA . LEU A 1 193 ? -9.568 7.232 26.860 1.00 96.75 193 LEU A CA 1
ATOM 1488 C C . LEU A 1 193 ? -9.697 7.056 28.373 1.00 96.75 193 LEU A C 1
ATOM 1490 O O . LEU A 1 193 ? -10.807 7.008 28.911 1.00 96.75 193 LEU A O 1
ATOM 1494 N N . GLN A 1 194 ? -8.554 7.019 29.063 1.00 95.50 194 GLN A N 1
ATOM 1495 C CA . GLN A 1 194 ? -8.520 6.996 30.530 1.00 95.50 194 GLN A CA 1
ATOM 1496 C C . GLN A 1 194 ? -9.118 8.277 31.109 1.00 95.50 194 GLN A C 1
ATOM 1498 O O . GLN A 1 194 ? -9.918 8.245 32.045 1.00 95.50 194 GLN A O 1
ATOM 1503 N N . GLN A 1 195 ? -8.731 9.421 30.546 1.00 92.88 195 GLN A N 1
ATOM 1504 C CA . GLN A 1 195 ? -9.311 10.697 30.919 1.00 92.88 195 GLN A CA 1
ATOM 1505 C C . GLN A 1 195 ? -10.716 10.836 30.329 1.00 92.88 195 GLN A C 1
ATOM 1507 O O . GLN A 1 195 ? -11.016 10.355 29.236 1.00 92.88 195 GLN A O 1
ATOM 1512 N N . HIS A 1 196 ? -11.594 11.532 31.050 1.00 92.69 196 HIS A N 1
ATOM 1513 C CA . HIS A 1 196 ? -12.907 11.900 30.531 1.00 92.69 196 HIS A CA 1
ATOM 1514 C C . HIS A 1 196 ? -12.774 13.098 29.584 1.00 92.69 196 HIS A C 1
ATOM 1516 O O . HIS A 1 196 ? -13.167 14.210 29.928 1.00 92.69 196 HIS A O 1
ATOM 1522 N N . THR A 1 197 ? -12.157 12.880 28.424 1.00 93.25 197 THR A N 1
ATOM 1523 C CA . THR A 1 197 ? -11.852 13.917 27.433 1.00 93.25 197 THR A CA 1
ATOM 1524 C C . THR A 1 197 ? -12.179 13.461 26.014 1.00 93.25 197 THR A C 1
ATOM 1526 O O . THR A 1 197 ? -12.378 12.272 25.775 1.00 93.25 197 THR A O 1
ATOM 1529 N N . SER A 1 198 ? -12.187 14.399 25.068 1.00 93.75 198 SER A N 1
ATOM 1530 C CA . SER A 1 198 ? -12.068 14.099 23.640 1.00 93.75 198 SER A CA 1
ATOM 1531 C C . SER A 1 198 ? -10.622 13.754 23.260 1.00 93.75 198 SER A C 1
ATOM 1533 O O . SER A 1 198 ? -9.683 14.040 24.013 1.00 93.75 198 SER A O 1
ATOM 1535 N N . GLY A 1 199 ? -10.417 13.154 22.088 1.00 94.25 199 GLY A N 1
ATOM 1536 C CA . GLY A 1 199 ? -9.073 12.848 21.592 1.00 94.25 199 GLY A CA 1
ATOM 1537 C C . GLY A 1 199 ? -9.056 12.012 20.317 1.00 94.25 199 GLY A C 1
ATOM 1538 O O . GLY A 1 199 ? -10.047 11.381 19.953 1.00 94.25 199 GLY A O 1
ATOM 1539 N N . LYS A 1 200 ? -7.912 12.021 19.626 1.00 94.50 200 LYS A N 1
ATOM 1540 C CA . LYS A 1 200 ? -7.689 11.218 18.422 1.00 94.50 200 LYS A CA 1
ATOM 1541 C C . LYS A 1 200 ? -7.081 9.876 18.798 1.00 94.50 200 LYS A C 1
ATOM 1543 O O . LYS A 1 200 ? -6.186 9.817 19.634 1.00 94.50 200 LYS A O 1
ATOM 1548 N N . LEU A 1 201 ? -7.516 8.826 18.119 1.00 95.25 201 LEU A N 1
ATOM 1549 C CA . LEU A 1 201 ? -6.994 7.475 18.248 1.00 95.25 201 LEU A CA 1
ATOM 1550 C C . LEU A 1 201 ? -6.661 6.917 16.863 1.00 95.25 201 LEU A C 1
ATOM 1552 O O . LEU A 1 201 ? -7.460 7.020 15.935 1.00 95.25 201 LEU A O 1
ATOM 1556 N N . GLY A 1 202 ? -5.492 6.304 16.733 1.00 93.94 202 GLY A N 1
ATOM 1557 C CA . GLY A 1 202 ? -5.200 5.296 15.720 1.00 93.94 202 GLY A CA 1
ATOM 1558 C C . GLY A 1 202 ? -5.241 3.929 16.390 1.00 93.94 202 GLY A C 1
ATOM 1559 O O . GLY A 1 202 ? -4.608 3.741 17.425 1.00 93.94 202 GLY A O 1
ATOM 1560 N N . ILE A 1 203 ? -6.008 2.995 15.844 1.00 94.44 203 ILE A N 1
ATOM 1561 C CA . ILE A 1 203 ? -6.231 1.673 16.429 1.00 94.44 203 ILE A CA 1
ATOM 1562 C C . ILE A 1 203 ? -5.789 0.633 15.414 1.00 94.44 203 ILE A C 1
ATOM 1564 O O . ILE A 1 203 ? -6.205 0.701 14.261 1.00 94.44 203 ILE A O 1
ATOM 1568 N N . ALA A 1 204 ? -4.967 -0.312 15.855 1.00 91.69 204 ALA A N 1
ATOM 1569 C CA . ALA A 1 204 ? -4.445 -1.409 15.058 1.00 91.69 204 ALA A CA 1
ATOM 1570 C C . ALA A 1 204 ? -4.842 -2.758 15.679 1.00 91.69 204 ALA A C 1
ATOM 1572 O O . ALA A 1 204 ? -4.800 -2.910 16.899 1.00 91.69 204 ALA A O 1
ATOM 1573 N N . LEU A 1 205 ? -5.289 -3.708 14.857 1.00 93.50 205 LEU A N 1
ATOM 1574 C CA . LEU A 1 205 ? -5.988 -4.929 15.272 1.00 93.50 205 LEU A CA 1
ATOM 1575 C C . LEU A 1 205 ? -5.620 -6.119 14.373 1.00 93.50 205 LEU A C 1
ATOM 1577 O O . LEU A 1 205 ? -5.180 -5.928 13.240 1.00 93.50 205 LEU A O 1
ATOM 1581 N N . GLY A 1 206 ? -5.883 -7.340 14.849 1.00 90.88 206 GLY A N 1
ATOM 1582 C CA . GLY A 1 206 ? -5.731 -8.567 14.060 1.00 90.88 206 GLY A CA 1
ATOM 1583 C C . GLY A 1 206 ? -4.391 -9.252 14.291 1.00 90.88 206 GLY A C 1
ATOM 1584 O O . GLY A 1 206 ? -4.036 -9.530 15.434 1.00 90.88 206 GLY A O 1
ATOM 1585 N N . THR A 1 207 ? -3.645 -9.532 13.226 1.00 84.12 207 THR A N 1
ATOM 1586 C CA . THR A 1 207 ? -2.266 -10.048 13.317 1.00 84.12 207 THR A CA 1
ATOM 1587 C C . THR A 1 207 ? -1.286 -9.097 12.633 1.00 84.12 207 THR A C 1
ATOM 1589 O O . THR A 1 207 ? -1.655 -8.013 12.197 1.00 84.12 207 THR A O 1
ATOM 1592 N N . TRP A 1 208 ? -0.023 -9.504 12.518 1.00 74.81 208 TRP A N 1
ATOM 1593 C CA . TRP A 1 208 ? 0.984 -8.805 11.717 1.00 74.81 208 TRP A CA 1
ATOM 1594 C C . TRP A 1 208 ? 1.041 -9.289 10.261 1.00 74.81 208 TRP A C 1
ATOM 1596 O O . TRP A 1 208 ? 1.883 -8.827 9.504 1.00 74.81 208 TRP A O 1
ATOM 1606 N N . THR A 1 209 ? 0.170 -10.223 9.863 1.00 75.25 209 THR A N 1
ATOM 1607 C CA . THR A 1 209 ? 0.126 -10.731 8.486 1.00 75.25 209 THR A CA 1
ATOM 1608 C C . THR A 1 209 ? -0.540 -9.707 7.585 1.00 75.25 209 THR A C 1
ATOM 1610 O O . THR A 1 209 ? -1.667 -9.286 7.837 1.00 75.25 209 THR A O 1
ATOM 1613 N N . GLU A 1 210 ? 0.125 -9.322 6.511 1.00 73.19 210 GLU A N 1
ATOM 1614 C CA . GLU A 1 210 ? -0.410 -8.367 5.552 1.00 73.19 210 GLU A CA 1
ATOM 1615 C C . GLU A 1 210 ? -1.090 -9.066 4.385 1.00 73.19 210 GLU A C 1
ATOM 1617 O O . GLU A 1 210 ? -0.575 -10.015 3.800 1.00 73.19 210 GLU A O 1
ATOM 1622 N N . ASN A 1 211 ? -2.255 -8.555 4.003 1.00 75.25 211 ASN A N 1
ATOM 1623 C CA . ASN A 1 211 ? -2.917 -8.956 2.774 1.00 75.25 211 ASN A CA 1
ATOM 1624 C C . ASN A 1 211 ? -3.632 -7.745 2.192 1.00 75.25 211 ASN A C 1
ATOM 1626 O O . ASN A 1 211 ? -4.723 -7.379 2.630 1.00 75.25 211 ASN A O 1
ATOM 1630 N N . PHE A 1 212 ? -3.003 -7.124 1.201 1.00 73.69 212 PHE A N 1
ATOM 1631 C CA . PHE A 1 212 ? -3.517 -5.926 0.541 1.00 73.69 212 PHE A CA 1
ATOM 1632 C C . PHE A 1 212 ? -4.070 -6.199 -0.864 1.00 73.69 212 PHE A C 1
ATOM 1634 O O . PHE A 1 212 ? -4.586 -5.290 -1.502 1.00 73.69 212 PHE A O 1
ATOM 1641 N N . TRP A 1 213 ? -3.973 -7.436 -1.359 1.00 70.62 213 TRP A N 1
ATOM 1642 C CA . TRP A 1 213 ? -4.430 -7.797 -2.706 1.00 70.62 213 TRP A CA 1
ATOM 1643 C C . TRP A 1 213 ? -5.830 -8.418 -2.704 1.00 70.62 213 TRP A C 1
ATOM 1645 O O . TRP A 1 213 ? -6.604 -8.188 -3.636 1.00 70.62 213 TRP A O 1
ATOM 1655 N N . ALA A 1 214 ? -6.183 -9.194 -1.670 1.00 77.94 214 ALA A N 1
ATOM 1656 C CA . ALA A 1 214 ? -7.491 -9.837 -1.592 1.00 77.94 214 ALA A CA 1
ATOM 1657 C C . ALA A 1 214 ? -8.598 -8.779 -1.454 1.00 77.94 214 ALA A C 1
ATOM 1659 O O . ALA A 1 214 ? -8.476 -7.904 -0.597 1.00 77.94 214 ALA A O 1
ATOM 1660 N N . PRO A 1 215 ? -9.680 -8.831 -2.248 1.00 79.00 215 PRO A N 1
ATOM 1661 C CA . PRO A 1 215 ? -10.772 -7.871 -2.131 1.00 79.00 215 PRO A CA 1
ATOM 1662 C C . PRO A 1 215 ? -11.464 -8.024 -0.773 1.00 79.00 215 PRO A C 1
ATOM 1664 O O . PRO A 1 215 ? -11.778 -9.140 -0.359 1.00 79.00 215 PRO A O 1
ATOM 1667 N N . MET A 1 216 ? -11.731 -6.911 -0.091 1.00 79.50 216 MET A N 1
ATOM 1668 C CA . MET A 1 216 ? -12.546 -6.905 1.125 1.00 79.50 216 MET A CA 1
ATOM 1669 C C . MET A 1 216 ? -13.494 -5.713 1.138 1.00 79.50 216 MET A C 1
ATOM 1671 O O . MET A 1 216 ? -13.195 -4.653 0.592 1.00 79.50 216 MET A O 1
ATOM 1675 N N . GLU A 1 217 ? -14.653 -5.902 1.762 1.00 80.50 217 GLU A N 1
ATOM 1676 C CA . GLU A 1 217 ? -15.612 -4.826 1.984 1.00 80.50 217 GLU A CA 1
ATOM 1677 C C . GLU A 1 217 ? -15.131 -3.959 3.153 1.00 80.50 217 GLU A C 1
ATOM 1679 O O . GLU A 1 217 ? -15.011 -4.430 4.285 1.00 80.50 217 GLU A O 1
ATOM 1684 N N . ILE A 1 218 ? -14.826 -2.695 2.860 1.00 80.81 218 ILE A N 1
ATOM 1685 C CA . ILE A 1 218 ? -14.346 -1.714 3.835 1.00 80.81 218 ILE A CA 1
ATOM 1686 C C . ILE A 1 218 ? -15.502 -0.776 4.177 1.00 80.81 218 ILE A C 1
ATOM 1688 O O . ILE A 1 218 ? -16.129 -0.198 3.289 1.00 80.81 218 ILE A O 1
ATOM 1692 N N . ALA A 1 219 ? -15.783 -0.601 5.468 1.00 85.31 219 ALA A N 1
ATOM 1693 C CA . ALA A 1 219 ? -16.889 0.242 5.903 1.00 85.31 219 ALA A CA 1
ATOM 1694 C C . ALA A 1 219 ? -16.599 1.734 5.655 1.00 85.31 219 ALA A C 1
ATOM 1696 O O . ALA A 1 219 ? -15.495 2.226 5.904 1.00 85.31 219 ALA A O 1
ATOM 1697 N N . THR A 1 220 ? -17.614 2.476 5.207 1.00 87.25 220 THR A N 1
ATOM 1698 C CA . THR A 1 220 ? -17.559 3.938 5.082 1.00 87.25 220 THR A CA 1
ATOM 1699 C C . THR A 1 220 ? -18.228 4.595 6.290 1.00 87.25 220 THR A C 1
ATOM 1701 O O . THR A 1 220 ? -19.437 4.438 6.463 1.00 87.25 220 THR A O 1
ATOM 1704 N N . PRO A 1 221 ? -17.481 5.341 7.122 1.00 87.19 221 PRO A N 1
ATOM 1705 C CA . PRO A 1 221 ? -18.046 6.039 8.277 1.00 87.19 221 PRO A CA 1
ATOM 1706 C C . PRO A 1 221 ? -19.023 7.152 7.891 1.00 87.19 221 PRO A C 1
ATOM 1708 O O . PRO A 1 221 ? -18.885 7.774 6.830 1.00 87.19 221 PRO A O 1
ATOM 1711 N N . THR A 1 222 ? -19.963 7.452 8.790 1.00 87.44 222 THR A N 1
ATOM 1712 C CA . THR A 1 222 ? -20.959 8.520 8.604 1.00 87.44 222 THR A CA 1
ATOM 1713 C C . THR A 1 222 ? -20.422 9.910 8.951 1.00 87.44 222 THR A C 1
ATOM 1715 O O . THR A 1 222 ? -20.992 10.907 8.508 1.00 87.44 222 THR A O 1
ATOM 1718 N N . CYS A 1 223 ? -19.294 9.980 9.666 1.00 82.88 223 CYS A N 1
ATOM 1719 C CA . CYS A 1 223 ? -18.569 11.202 10.013 1.00 82.88 223 CYS A CA 1
ATOM 1720 C C . CYS A 1 223 ? -18.414 12.174 8.821 1.00 82.88 223 CYS A C 1
ATOM 1722 O O . CYS A 1 223 ? -17.852 11.824 7.776 1.00 82.88 223 CYS A O 1
ATOM 1724 N N . VAL A 1 224 ? -18.890 13.414 8.988 1.00 79.44 224 VAL A N 1
ATOM 1725 C CA . VAL A 1 224 ? -18.848 14.484 7.963 1.00 79.44 224 VAL A CA 1
ATOM 1726 C C . VAL A 1 224 ? -17.732 15.510 8.181 1.00 79.44 224 VAL A C 1
ATOM 1728 O O . VAL A 1 224 ? -17.542 16.392 7.348 1.00 79.44 224 VAL A O 1
ATOM 1731 N N . ARG A 1 225 ? -16.989 15.391 9.285 1.00 81.19 225 ARG A N 1
ATOM 1732 C CA . ARG A 1 225 ? -15.824 16.228 9.596 1.00 81.19 225 ARG A CA 1
ATOM 1733 C C . ARG A 1 225 ? -14.738 16.045 8.529 1.00 81.19 225 ARG A C 1
ATOM 1735 O O . ARG A 1 225 ? -14.564 14.941 8.015 1.00 81.19 225 ARG A O 1
ATOM 1742 N N . ASP A 1 226 ? -13.972 17.096 8.236 1.00 78.38 226 ASP A N 1
ATOM 1743 C CA . ASP A 1 226 ? -12.732 16.942 7.471 1.00 78.38 226 ASP A CA 1
ATOM 1744 C C . ASP A 1 226 ? -11.705 16.130 8.273 1.00 78.38 226 ASP A C 1
ATOM 1746 O O . ASP A 1 226 ? -11.260 16.536 9.350 1.00 78.38 226 ASP A O 1
ATOM 1750 N N . MET A 1 227 ? -11.359 14.959 7.740 1.00 79.88 227 MET A N 1
ATOM 1751 C CA . MET A 1 227 ? -10.423 14.008 8.337 1.00 79.88 227 MET A CA 1
ATOM 1752 C C . MET A 1 227 ? -9.099 13.903 7.564 1.00 79.88 227 MET A C 1
ATOM 1754 O O . MET A 1 227 ? -8.271 13.061 7.915 1.00 79.88 227 MET A O 1
ATOM 1758 N N . SER A 1 228 ? -8.888 14.746 6.547 1.00 73.50 228 SER A N 1
ATOM 1759 C CA . SER A 1 228 ? -7.782 14.620 5.584 1.00 73.50 228 SER A CA 1
ATOM 1760 C C . SER A 1 228 ? -6.387 14.791 6.190 1.00 73.50 228 SER A C 1
ATOM 1762 O O . SER A 1 228 ? -5.423 14.225 5.689 1.00 73.50 228 SER A O 1
ATOM 1764 N N . ASP A 1 229 ? -6.273 15.525 7.299 1.00 79.31 229 ASP A N 1
ATOM 1765 C CA . ASP A 1 229 ? -5.031 15.670 8.066 1.00 79.31 229 ASP A CA 1
ATOM 1766 C C . ASP A 1 229 ? -5.208 15.184 9.511 1.00 79.31 229 ASP A C 1
ATOM 1768 O O . ASP A 1 229 ? -4.796 15.815 10.489 1.00 79.31 229 ASP A O 1
ATOM 1772 N N . PHE A 1 230 ? -5.863 14.031 9.682 1.00 85.62 230 PHE A N 1
ATOM 1773 C CA . PHE A 1 230 ? -6.061 13.442 11.008 1.00 85.62 230 PHE A CA 1
ATOM 1774 C C . PHE A 1 230 ? -4.735 13.249 11.763 1.00 85.62 230 PHE A C 1
ATOM 1776 O O . PHE A 1 230 ? -4.699 13.392 12.986 1.00 85.62 230 PHE A O 1
ATOM 1783 N N . SER A 1 231 ? -3.647 12.963 11.048 1.00 85.06 231 SER A N 1
ATOM 1784 C CA . SER A 1 231 ? -2.314 12.769 11.626 1.00 85.06 231 SER A CA 1
ATOM 1785 C C . SER A 1 231 ? -1.522 14.069 11.856 1.00 85.06 231 SER A C 1
ATOM 1787 O O . SER A 1 231 ? -0.469 14.000 12.480 1.00 85.06 231 SER A O 1
ATOM 1789 N N . GLU A 1 232 ? -2.036 15.232 11.435 1.00 86.06 232 GLU A N 1
ATOM 1790 C CA . GLU A 1 232 ? -1.460 16.576 11.663 1.00 86.06 232 GLU A CA 1
ATOM 1791 C C . GLU A 1 232 ? -0.067 16.792 11.073 1.00 86.06 232 GLU A C 1
ATOM 1793 O O . GLU A 1 232 ? 0.822 17.355 11.713 1.00 86.06 232 GLU A O 1
ATOM 1798 N N . LYS A 1 233 ? 0.133 16.347 9.834 1.00 78.88 233 LYS A N 1
ATOM 1799 C CA . LYS A 1 233 ? 1.375 16.602 9.097 1.00 78.88 233 LYS A CA 1
ATOM 1800 C C . LYS A 1 233 ? 1.406 17.974 8.458 1.00 78.88 233 LYS A C 1
ATOM 1802 O O . LYS A 1 233 ? 2.472 18.572 8.344 1.00 78.88 233 LYS A O 1
ATOM 1807 N N . ASN A 1 234 ? 0.249 18.439 7.995 1.00 77.00 234 ASN A N 1
ATOM 1808 C CA . ASN A 1 234 ? 0.147 19.654 7.195 1.00 77.00 234 ASN A CA 1
ATOM 1809 C C . ASN A 1 234 ? -0.150 20.887 8.057 1.00 77.00 234 ASN A C 1
ATOM 1811 O O . ASN A 1 234 ? -0.109 22.012 7.561 1.00 77.00 234 ASN A O 1
ATOM 1815 N N . GLY A 1 235 ? -0.419 20.695 9.349 1.00 80.50 235 GLY A N 1
ATOM 1816 C CA . GLY A 1 235 ? -0.584 21.769 10.314 1.00 80.50 235 GLY A CA 1
ATOM 1817 C C . GLY A 1 235 ? -1.335 21.333 11.566 1.00 80.50 235 GLY A C 1
ATOM 1818 O O . GLY A 1 235 ? -1.794 20.200 11.690 1.00 80.50 235 GLY A O 1
ATOM 1819 N N . ASP A 1 236 ? -1.466 22.267 12.505 1.00 81.75 236 ASP A N 1
ATOM 1820 C CA . ASP A 1 236 ? -2.254 22.065 13.718 1.00 81.75 236 ASP A CA 1
ATOM 1821 C C . ASP A 1 236 ? -3.752 22.036 13.387 1.00 81.75 236 ASP A C 1
ATOM 1823 O O . ASP A 1 236 ? -4.323 23.024 12.922 1.00 81.75 236 ASP A O 1
ATOM 1827 N N . GLN A 1 237 ? -4.402 20.914 13.692 1.00 86.75 237 GLN A N 1
ATOM 1828 C CA . GLN A 1 237 ? -5.831 20.710 13.458 1.00 86.75 237 GLN A CA 1
ATOM 1829 C C . GLN A 1 237 ? -6.671 20.927 14.731 1.00 86.75 237 GLN A C 1
ATOM 1831 O O . GLN A 1 237 ? -7.710 20.289 14.915 1.00 86.75 237 GLN A O 1
ATOM 1836 N N . THR A 1 238 ? -6.232 21.797 15.651 1.00 86.12 238 THR A N 1
ATOM 1837 C CA . THR A 1 238 ? -6.899 22.054 16.947 1.00 86.12 238 THR A CA 1
ATOM 1838 C C . THR A 1 238 ? -8.371 22.451 16.810 1.00 86.12 238 THR A C 1
ATOM 1840 O O . THR A 1 238 ? -9.186 22.015 17.620 1.00 86.12 238 THR A O 1
ATOM 1843 N N . ASN A 1 239 ? -8.745 23.209 15.775 1.00 82.94 239 ASN A N 1
ATOM 1844 C CA . ASN A 1 239 ? -10.147 23.589 15.546 1.00 82.94 239 ASN A CA 1
ATOM 1845 C C . ASN A 1 239 ? -11.026 22.388 15.152 1.00 82.94 239 ASN A C 1
ATOM 1847 O O . ASN A 1 239 ? -12.192 22.317 15.548 1.00 82.94 239 ASN A O 1
ATOM 1851 N N . CYS A 1 240 ? -10.464 21.435 14.400 1.00 82.44 240 CYS A N 1
ATOM 1852 C CA . CYS A 1 240 ? -11.164 20.221 13.977 1.00 82.44 240 CYS A CA 1
ATOM 1853 C C . CYS A 1 240 ? -11.186 19.155 15.056 1.00 82.44 240 CYS A C 1
ATOM 1855 O O . CYS A 1 240 ? -12.164 18.423 15.169 1.00 82.44 240 CYS A O 1
ATOM 1857 N N . PHE A 1 241 ? -10.122 19.074 15.849 1.00 89.00 241 PHE A N 1
ATOM 1858 C CA . PHE A 1 241 ? -9.918 18.011 16.820 1.00 89.00 241 PHE A CA 1
ATOM 1859 C C . PHE A 1 241 ? -9.369 18.579 18.130 1.00 89.00 241 PHE A C 1
ATOM 1861 O O . PHE A 1 241 ? -8.187 18.383 18.463 1.00 89.00 241 PHE A O 1
ATOM 1868 N N . PRO A 1 242 ? -10.204 19.313 18.880 1.00 89.75 242 PRO A N 1
ATOM 1869 C CA . PRO A 1 242 ? -9.817 19.803 20.188 1.00 89.75 242 PRO A CA 1
ATOM 1870 C C . PRO A 1 242 ? -9.713 18.642 21.188 1.00 89.75 242 PRO A C 1
ATOM 1872 O O . PRO A 1 242 ? -10.394 17.621 21.066 1.00 89.75 242 PRO A O 1
ATOM 1875 N N . VAL A 1 243 ? -8.867 18.809 22.203 1.00 91.75 243 VAL A N 1
ATOM 1876 C CA . VAL A 1 243 ? -8.786 17.916 23.370 1.00 91.75 243 VAL A CA 1
ATOM 1877 C C . VAL A 1 243 ? -9.404 18.666 24.547 1.00 91.75 243 VAL A C 1
ATOM 1879 O O . VAL A 1 243 ? -8.811 19.618 25.050 1.00 91.75 243 VAL A O 1
ATOM 1882 N N . VAL A 1 244 ? -10.618 18.287 24.947 1.00 91.56 244 VAL A N 1
ATOM 1883 C CA . VAL A 1 244 ? -11.408 18.965 25.991 1.00 91.56 244 VAL A CA 1
ATOM 1884 C C . VAL A 1 244 ? -11.964 17.960 26.987 1.00 91.56 244 VAL A C 1
ATOM 1886 O O . VAL A 1 244 ? -12.169 16.803 26.640 1.00 91.56 244 VAL A O 1
ATOM 1889 N N . ALA A 1 245 ? -12.226 18.391 28.222 1.00 92.06 245 ALA A N 1
ATOM 1890 C CA . ALA A 1 245 ? -12.929 17.571 29.206 1.00 92.06 245 ALA A CA 1
ATOM 1891 C C . ALA A 1 245 ? -14.406 17.395 28.822 1.00 92.06 245 ALA A C 1
ATOM 1893 O O . ALA A 1 245 ? -15.059 18.351 28.402 1.00 92.06 245 ALA A O 1
ATOM 1894 N N . CYS A 1 246 ? -14.930 16.185 28.998 1.00 89.19 246 CYS A N 1
ATOM 1895 C CA . CYS A 1 246 ? -16.318 15.855 28.714 1.00 89.19 246 CYS A CA 1
ATOM 1896 C C . CYS A 1 246 ? -17.168 15.826 30.011 1.00 89.19 246 CYS A C 1
ATOM 1898 O O . CYS A 1 246 ? -16.649 15.512 31.089 1.00 89.19 246 CYS A O 1
ATOM 1900 N N . PRO A 1 247 ? -18.484 16.098 29.925 1.00 84.12 247 PRO A N 1
ATOM 1901 C CA . PRO A 1 247 ? -19.172 16.608 28.740 1.00 84.12 247 PRO A CA 1
ATOM 1902 C C . PRO A 1 247 ? -18.746 18.056 28.449 1.00 84.12 247 PRO A C 1
ATOM 1904 O O . PRO A 1 247 ? -18.711 18.895 29.349 1.00 84.12 247 PRO A O 1
ATOM 1907 N N . ALA A 1 248 ? -18.406 18.348 27.194 1.00 73.31 248 ALA A N 1
ATOM 1908 C CA . ALA A 1 248 ? -18.051 19.697 26.772 1.00 73.31 248 ALA A CA 1
ATOM 1909 C C . ALA A 1 248 ? -19.327 20.538 26.592 1.00 73.31 248 ALA A C 1
ATOM 1911 O O . ALA A 1 248 ? -20.309 20.067 26.015 1.00 73.31 248 ALA A O 1
ATOM 1912 N N . VAL A 1 249 ? -19.324 21.779 27.088 1.00 67.44 249 VAL A N 1
ATOM 1913 C CA . VAL A 1 249 ? -20.421 22.741 26.895 1.00 67.44 249 VAL A CA 1
ATOM 1914 C C . VAL A 1 249 ? -19.852 24.010 26.246 1.00 67.44 249 VAL A C 1
ATOM 1916 O O . VAL A 1 249 ? -19.045 24.682 26.892 1.00 67.44 249 VAL A O 1
ATOM 1919 N N . PRO A 1 250 ? -20.261 24.381 25.014 1.00 63.19 250 PRO A N 1
ATOM 1920 C CA . PRO A 1 250 ? -21.164 23.652 24.112 1.00 63.19 250 PRO A CA 1
ATOM 1921 C C . PRO A 1 250 ? -20.545 22.331 23.599 1.00 63.19 250 PRO A C 1
ATOM 1923 O O . PRO A 1 250 ? -19.324 22.179 23.669 1.00 63.19 250 PRO A O 1
ATOM 1926 N N . PRO A 1 251 ? -21.357 21.381 23.088 1.00 63.28 251 PRO A N 1
ATOM 1927 C CA . PRO A 1 251 ? -20.849 20.154 22.474 1.00 63.28 251 PRO A CA 1
ATOM 1928 C C . PRO A 1 251 ? -19.826 20.481 21.383 1.00 63.28 251 PRO A C 1
ATOM 1930 O O . PRO A 1 251 ? -19.992 21.475 20.668 1.00 63.28 251 PRO A O 1
ATOM 1933 N N . ILE A 1 252 ? -18.776 19.665 21.252 1.00 72.88 252 ILE A N 1
ATOM 1934 C CA . ILE A 1 252 ? -17.777 19.826 20.188 1.00 72.88 252 ILE A CA 1
ATOM 1935 C C . ILE A 1 252 ? -18.528 19.803 18.853 1.00 72.88 252 ILE A C 1
ATOM 1937 O O . ILE A 1 252 ? -19.214 18.835 18.537 1.00 72.88 252 ILE A O 1
ATOM 1941 N N . SER A 1 253 ? -18.469 20.903 18.098 1.00 64.38 253 SER A N 1
ATOM 1942 C CA . SER A 1 253 ? -19.265 21.040 16.878 1.00 64.38 253 SER A CA 1
ATOM 1943 C C . SER A 1 253 ? -18.914 19.940 15.872 1.00 64.38 253 SER A C 1
ATOM 1945 O O . SER A 1 253 ? -17.737 19.731 15.557 1.00 64.38 253 SER A O 1
ATOM 1947 N N . LYS A 1 254 ? -19.942 19.279 15.322 1.00 65.19 254 LYS A N 1
ATOM 1948 C CA . LYS A 1 254 ? -19.824 18.341 14.192 1.00 65.19 254 LYS A CA 1
ATOM 1949 C C . LYS A 1 254 ? -19.440 19.042 12.875 1.00 65.19 254 LYS A C 1
ATOM 1951 O O . LYS A 1 254 ? -19.127 18.373 11.901 1.00 65.19 254 LYS A O 1
ATOM 1956 N N . THR A 1 255 ? -19.453 20.380 12.839 1.00 57.78 255 THR A N 1
ATOM 1957 C CA . THR A 1 255 ? -19.342 21.181 11.605 1.00 57.78 255 THR A CA 1
ATOM 1958 C C . THR A 1 255 ? -18.295 22.295 11.666 1.00 57.78 255 THR A C 1
ATOM 1960 O O . THR A 1 255 ? -18.272 23.142 10.782 1.00 57.78 255 THR A O 1
ATOM 1963 N N . THR A 1 256 ? -17.441 22.371 12.700 1.00 61.62 256 THR A N 1
ATOM 1964 C CA . THR A 1 256 ? -16.391 23.416 12.751 1.00 61.62 256 THR A CA 1
ATOM 1965 C C . THR A 1 256 ? -15.333 23.269 11.665 1.00 61.62 256 THR A C 1
ATOM 1967 O O . THR A 1 256 ? -14.595 24.220 11.424 1.00 61.62 256 THR A O 1
ATOM 1970 N N . CYS A 1 257 ? -15.262 22.105 11.024 1.00 68.50 257 CYS A N 1
ATOM 1971 C CA . CYS A 1 257 ? -14.422 21.896 9.860 1.00 68.50 257 CYS A CA 1
ATOM 1972 C C . CYS A 1 257 ? -15.315 21.624 8.672 1.00 68.50 257 CYS A C 1
ATOM 1974 O O . CYS A 1 257 ? -16.064 20.645 8.670 1.00 68.50 257 CYS A O 1
ATOM 1976 N N . GLU A 1 258 ? -15.258 22.552 7.719 1.00 63.22 258 GLU A N 1
ATOM 1977 C CA . GLU A 1 258 ? -15.893 22.396 6.422 1.00 63.22 258 GLU A CA 1
ATOM 1978 C C . GLU A 1 258 ? -15.443 21.055 5.842 1.00 63.22 258 GLU A C 1
ATOM 1980 O O . GLU A 1 258 ? -14.242 20.770 5.871 1.00 63.22 258 GLU A O 1
ATOM 1985 N N . PRO A 1 259 ? -16.369 20.211 5.359 1.00 59.44 259 PRO A N 1
ATOM 1986 C CA . PRO A 1 259 ? -15.995 19.023 4.615 1.00 59.44 259 PRO A CA 1
ATOM 1987 C C . PRO A 1 259 ? -15.016 19.437 3.521 1.00 59.44 259 PRO A C 1
ATOM 1989 O O . PRO A 1 259 ? -15.240 20.445 2.847 1.00 59.44 259 PRO A O 1
ATOM 1992 N N . ARG A 1 260 ? -13.937 18.672 3.327 1.00 55.62 260 ARG A N 1
ATOM 1993 C CA . ARG A 1 260 ? -13.073 18.873 2.163 1.00 55.62 260 ARG A CA 1
ATOM 1994 C C . ARG A 1 260 ? -13.966 18.926 0.925 1.00 55.62 260 ARG A C 1
ATOM 1996 O O . ARG A 1 260 ? -14.789 18.025 0.745 1.00 55.62 260 ARG A O 1
ATOM 2003 N N . ASP A 1 261 ? -13.808 19.967 0.104 1.00 52.16 261 ASP A N 1
ATOM 2004 C CA . ASP A 1 261 ? -14.523 20.075 -1.166 1.00 52.16 261 ASP A CA 1
ATOM 2005 C C . ASP A 1 261 ? -14.280 18.777 -1.940 1.00 52.16 261 ASP A C 1
ATOM 2007 O O . ASP A 1 261 ? -13.169 18.492 -2.390 1.00 52.16 261 ASP A O 1
ATOM 2011 N N . ALA A 1 262 ? -15.322 17.953 -2.046 1.00 53.59 262 ALA A N 1
ATOM 2012 C CA . ALA A 1 262 ? -15.262 16.616 -2.629 1.00 53.59 262 ALA A CA 1
ATOM 2013 C C . ALA A 1 262 ? -15.062 16.649 -4.154 1.00 53.59 262 ALA A C 1
ATOM 2015 O O . ALA A 1 262 ? -15.225 15.636 -4.836 1.00 53.59 262 ALA A O 1
ATOM 2016 N N . SER A 1 263 ? -14.739 17.814 -4.722 1.00 63.06 263 SER A N 1
ATOM 2017 C CA . SER A 1 263 ? -14.392 17.900 -6.124 1.00 63.06 263 SER A CA 1
ATOM 2018 C C . SER A 1 263 ? -12.994 17.319 -6.297 1.00 63.06 263 SER A C 1
ATOM 2020 O O . SER A 1 263 ? -12.006 17.908 -5.862 1.00 63.06 263 SER A O 1
ATOM 2022 N N . CYS A 1 264 ? -12.924 16.166 -6.954 1.00 73.75 264 CYS A N 1
ATOM 2023 C CA . CYS A 1 264 ? -11.717 15.656 -7.585 1.00 73.75 264 CYS A CA 1
ATOM 2024 C C . CYS A 1 264 ? -11.880 15.857 -9.098 1.00 73.75 264 CYS A C 1
ATOM 2026 O O . CYS A 1 264 ? -12.254 14.915 -9.794 1.00 73.75 264 CYS A O 1
ATOM 2028 N N . PRO A 1 265 ? -11.714 17.084 -9.635 1.00 78.06 265 PRO A N 1
ATOM 2029 C CA . PRO A 1 265 ? -12.175 17.397 -10.989 1.00 78.06 265 PRO A CA 1
ATOM 2030 C C . PRO A 1 265 ? -11.416 16.607 -12.057 1.00 78.06 265 PRO A C 1
ATOM 2032 O O . PRO A 1 265 ? -11.981 16.267 -13.090 1.00 78.06 265 PRO A O 1
ATOM 2035 N N . LEU A 1 266 ? -10.146 16.291 -11.789 1.00 83.44 266 LEU A N 1
ATOM 2036 C CA . LEU A 1 266 ? -9.294 15.492 -12.669 1.00 83.44 266 LEU A CA 1
ATOM 2037 C C . LEU A 1 266 ? -9.655 14.000 -12.640 1.00 83.44 266 LEU A C 1
ATOM 2039 O O . LEU A 1 266 ? -9.559 13.328 -13.662 1.00 83.44 266 LEU A O 1
ATOM 2043 N N . GLY A 1 267 ? -10.104 13.503 -11.488 1.00 78.94 267 GLY A N 1
ATOM 2044 C CA . GLY A 1 267 ? -10.577 12.135 -11.291 1.00 78.94 267 GLY A CA 1
ATOM 2045 C C . GLY A 1 267 ? -12.048 11.903 -11.624 1.00 78.94 267 GLY A C 1
ATOM 2046 O O . GLY A 1 267 ? -12.516 10.765 -11.576 1.00 78.94 267 GLY A O 1
ATOM 2047 N N . ALA A 1 268 ? -12.801 12.959 -11.927 1.00 79.56 268 ALA A N 1
ATOM 2048 C CA . ALA A 1 268 ? -14.238 12.871 -12.116 1.00 79.56 268 ALA A CA 1
ATOM 2049 C C . ALA A 1 268 ? -14.592 12.068 -13.376 1.00 79.56 268 ALA A C 1
ATOM 2051 O O . ALA A 1 268 ? -14.071 12.310 -14.466 1.00 79.56 268 ALA A O 1
ATOM 2052 N N . VAL A 1 269 ? -15.537 11.141 -13.221 1.00 77.75 269 VAL A N 1
ATOM 2053 C CA . VAL A 1 269 ? -16.217 10.498 -14.348 1.00 77.75 269 VAL A CA 1
ATOM 2054 C C . VAL A 1 269 ? -17.371 11.400 -14.782 1.00 77.75 269 VAL A C 1
ATOM 2056 O O . VAL A 1 269 ? -18.107 11.931 -13.947 1.00 77.75 269 VAL A O 1
ATOM 2059 N N . CYS A 1 270 ? -17.546 11.589 -16.086 1.00 71.38 270 CYS A N 1
ATOM 2060 C CA . CYS A 1 270 ? -18.603 12.417 -16.640 1.00 71.38 270 CYS A CA 1
ATOM 2061 C C . CYS A 1 270 ? -19.984 11.852 -16.270 1.00 71.38 270 CYS A C 1
ATOM 2063 O O . CYS A 1 270 ? -20.383 10.778 -16.710 1.00 71.38 270 CYS A O 1
ATOM 2065 N N . SER A 1 271 ? -20.751 12.614 -15.493 1.00 62.84 271 SER A N 1
ATOM 2066 C CA . SER A 1 271 ? -22.101 12.269 -15.025 1.00 62.84 271 SER A CA 1
ATOM 2067 C C . SER A 1 271 ? -23.212 12.702 -16.000 1.00 62.84 271 SER A C 1
ATOM 2069 O O . SER A 1 271 ? -24.300 13.095 -15.586 1.00 62.84 271 SER A O 1
ATOM 2071 N N . GLY A 1 272 ? -22.939 12.65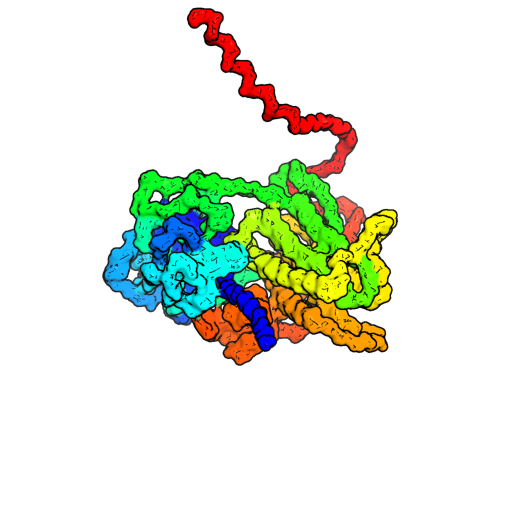5 -17.311 1.00 53.97 272 GLY A N 1
ATOM 2072 C CA . GLY A 1 272 ? -23.878 13.067 -18.369 1.00 53.97 272 GLY A CA 1
ATOM 2073 C C . GLY A 1 272 ? -23.911 14.575 -18.678 1.00 53.97 272 GLY A C 1
ATOM 2074 O O . GLY A 1 272 ? -24.770 15.040 -19.426 1.00 53.97 272 GLY A O 1
ATOM 2075 N N . SER A 1 273 ? -22.986 15.371 -18.125 1.00 53.34 273 SER A N 1
ATOM 2076 C CA . SER A 1 273 ? -22.810 16.778 -18.521 1.00 53.34 273 SER A CA 1
ATOM 2077 C C . SER A 1 273 ? -21.957 16.895 -19.789 1.00 53.34 273 SER A C 1
ATOM 2079 O O . SER A 1 273 ? -20.839 16.380 -19.838 1.00 53.34 273 SER A O 1
ATOM 2081 N N . LYS A 1 274 ? -22.453 17.633 -20.795 1.00 52.78 274 LYS A N 1
ATOM 2082 C CA . LYS A 1 274 ? -21.763 17.865 -22.081 1.00 52.78 274 LYS A CA 1
ATOM 2083 C C . LYS A 1 274 ? -20.423 18.593 -21.930 1.00 52.78 274 LYS A C 1
ATOM 2085 O O . LYS A 1 274 ? -19.532 18.372 -22.744 1.00 52.78 274 LYS A O 1
ATOM 2090 N N . ASP A 1 275 ? -20.266 19.401 -20.882 1.00 54.06 275 ASP A N 1
ATOM 2091 C CA . ASP A 1 275 ? -19.065 20.217 -20.662 1.00 54.06 275 ASP A CA 1
ATOM 2092 C C . ASP A 1 275 ? -17.853 19.386 -20.179 1.00 54.06 275 ASP A C 1
ATOM 2094 O O . ASP A 1 275 ? -16.720 19.853 -20.250 1.00 54.06 275 ASP A O 1
ATOM 2098 N N . CYS A 1 276 ? -18.070 18.135 -19.740 1.00 59.34 276 CYS A N 1
ATOM 2099 C CA . CYS A 1 276 ? -17.022 17.187 -19.322 1.00 59.34 276 CYS A CA 1
ATOM 2100 C C . CYS A 1 276 ? -16.425 16.374 -20.495 1.00 59.34 276 CYS A C 1
ATOM 2102 O O . CYS A 1 276 ? -15.348 15.794 -20.375 1.00 59.34 276 CYS A O 1
ATOM 2104 N N . CYS A 1 277 ? -17.098 16.351 -21.650 1.00 62.88 277 CYS A N 1
ATOM 2105 C CA . CYS A 1 277 ? -16.806 15.462 -22.781 1.00 62.88 277 CYS A CA 1
ATOM 2106 C C . CYS A 1 277 ? -16.030 16.136 -23.925 1.00 62.88 277 CYS A C 1
ATOM 2108 O O . CYS A 1 277 ? -16.268 15.839 -25.098 1.00 62.88 277 CYS A O 1
ATOM 2110 N N . VAL A 1 278 ? -15.092 17.044 -23.632 1.00 70.50 278 VAL A N 1
ATOM 2111 C CA . VAL A 1 278 ? -14.151 17.480 -24.677 1.00 70.50 278 VAL A CA 1
ATOM 2112 C C . VAL A 1 278 ? -13.248 16.296 -25.004 1.00 70.50 278 VAL A C 1
ATOM 2114 O O . VAL A 1 278 ? -12.416 15.903 -24.190 1.00 70.50 278 VAL A O 1
ATOM 2117 N N . ALA A 1 279 ? -13.450 15.707 -26.182 1.00 74.12 279 ALA A N 1
ATOM 2118 C CA . ALA A 1 279 ? -12.718 14.526 -26.608 1.00 74.12 279 ALA A CA 1
ATOM 2119 C C . ALA A 1 279 ? -11.211 14.810 -26.651 1.00 74.12 279 ALA A C 1
ATOM 2121 O O . ALA A 1 279 ? -10.745 15.697 -27.368 1.00 74.12 279 ALA A O 1
ATOM 2122 N N . PHE A 1 280 ? -10.455 14.021 -25.897 1.00 82.81 280 PHE A N 1
ATOM 2123 C CA . PHE A 1 280 ? -9.012 13.951 -25.967 1.00 82.81 280 PHE A CA 1
ATOM 2124 C C . PHE A 1 280 ? -8.616 12.677 -26.721 1.00 82.81 280 PHE A C 1
ATOM 2126 O O . PHE A 1 280 ? -9.011 11.556 -26.374 1.00 82.81 280 PHE A O 1
ATOM 2133 N N . ASN A 1 281 ? -7.838 12.863 -27.785 1.00 84.50 281 ASN A N 1
ATOM 2134 C CA . ASN A 1 281 ? -7.264 11.760 -28.538 1.00 84.50 281 ASN A CA 1
ATOM 2135 C C . ASN A 1 281 ? -5.917 11.388 -27.912 1.00 84.50 281 ASN A C 1
ATOM 2137 O O . ASN A 1 281 ? -4.952 12.134 -28.061 1.00 84.50 281 ASN A O 1
ATOM 2141 N N . SER A 1 282 ? -5.887 10.268 -27.191 1.00 85.75 282 SER A N 1
ATOM 2142 C CA . SER A 1 282 ? -4.676 9.731 -26.568 1.00 85.75 282 SER A CA 1
ATOM 2143 C C . SER A 1 282 ? -3.715 9.184 -27.615 1.00 85.75 282 SER A C 1
ATOM 2145 O O . SER A 1 282 ? -4.142 8.588 -28.603 1.00 85.75 282 SER A O 1
ATOM 2147 N N . MET A 1 283 ? -2.421 9.365 -27.373 1.00 87.69 283 MET A N 1
ATOM 2148 C CA . MET A 1 283 ? -1.347 8.797 -28.190 1.00 87.69 283 MET A CA 1
ATOM 2149 C C . MET A 1 283 ? -0.961 7.387 -27.727 1.00 87.69 283 MET A C 1
ATOM 2151 O O . MET A 1 283 ? -0.586 6.549 -28.539 1.00 87.69 283 MET A O 1
ATOM 2155 N N . MET A 1 284 ? -1.076 7.133 -26.425 1.00 86.44 284 MET A N 1
ATOM 2156 C CA . MET A 1 284 ? -0.610 5.944 -25.712 1.00 86.44 284 MET A CA 1
ATOM 2157 C C . MET A 1 284 ? -1.776 5.255 -24.987 1.00 86.44 284 MET A C 1
ATOM 2159 O O . MET A 1 284 ? -1.679 4.907 -23.813 1.00 86.44 2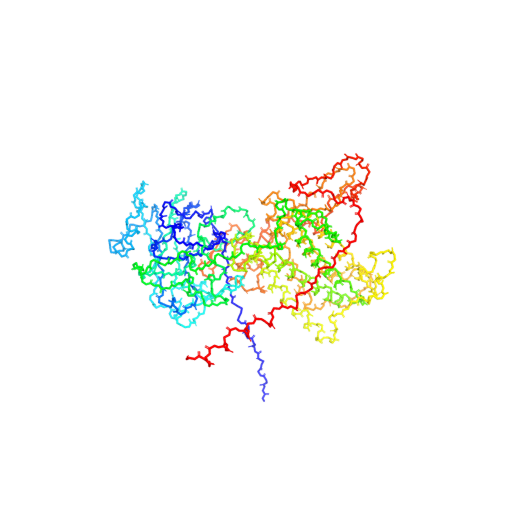84 MET A O 1
ATOM 2163 N N . GLY A 1 285 ? -2.914 5.102 -25.671 1.00 89.62 285 GLY A N 1
ATOM 2164 C CA . GLY A 1 285 ? -4.103 4.422 -25.150 1.00 89.62 285 GLY A CA 1
ATOM 2165 C C . GLY A 1 285 ? -5.355 4.702 -25.978 1.00 89.62 285 GLY A C 1
ATOM 2166 O O . GLY A 1 285 ? -5.310 5.405 -26.989 1.00 89.62 285 GLY A O 1
ATOM 2167 N N . CYS A 1 286 ? -6.495 4.178 -25.542 1.00 90.44 286 CYS A N 1
ATOM 2168 C CA . CYS A 1 286 ? -7.793 4.340 -26.204 1.00 90.44 286 CYS A CA 1
ATOM 2169 C C . CYS A 1 286 ? -8.947 4.241 -25.192 1.00 90.44 286 CYS A C 1
ATOM 2171 O O . CYS A 1 286 ? -8.720 4.051 -24.001 1.00 90.44 286 CYS A O 1
ATOM 2173 N N . GLY A 1 287 ? -10.193 4.395 -25.650 1.00 88.19 287 GLY A N 1
ATOM 2174 C CA . GLY A 1 287 ? -11.360 4.403 -24.764 1.00 88.19 287 GLY A CA 1
ATOM 2175 C C . GLY A 1 287 ? -11.387 5.625 -23.847 1.00 88.19 287 GLY A C 1
ATOM 2176 O O . GLY A 1 287 ? -10.909 6.709 -24.220 1.00 88.19 287 GLY A O 1
ATOM 2177 N N . GLY A 1 288 ? -11.917 5.445 -22.635 1.00 86.06 288 GLY A N 1
ATOM 2178 C CA . GLY A 1 288 ? -11.954 6.478 -21.597 1.00 86.06 288 GLY A CA 1
ATOM 2179 C C . GLY A 1 288 ? -12.887 7.648 -21.913 1.00 86.06 288 GLY A C 1
ATOM 2180 O O . GLY A 1 288 ? -12.662 8.761 -21.437 1.00 86.06 288 GLY A O 1
ATOM 2181 N N . GLU A 1 289 ? -13.925 7.428 -22.727 1.00 82.12 289 GLU A N 1
ATOM 2182 C CA . GLU A 1 289 ? -14.847 8.467 -23.207 1.00 82.12 289 GLU A CA 1
ATOM 2183 C C . GLU A 1 289 ? -15.454 9.276 -22.055 1.00 82.12 289 GLU A C 1
ATOM 2185 O O . GLU A 1 289 ? -15.637 10.488 -22.162 1.00 82.12 289 GLU A O 1
ATOM 2190 N N . CYS A 1 290 ? -15.685 8.592 -20.938 1.00 82.50 290 CYS A N 1
ATOM 2191 C CA . CYS A 1 290 ? -16.282 9.090 -19.711 1.00 82.50 290 CYS A CA 1
ATOM 2192 C C . CYS A 1 290 ? -15.315 9.808 -18.760 1.00 82.50 290 CYS A C 1
ATOM 2194 O O . CYS A 1 290 ? -15.746 10.246 -17.699 1.00 82.50 290 CYS A O 1
ATOM 2196 N N . CYS A 1 291 ? -14.022 9.894 -19.064 1.00 85.88 291 CYS A N 1
ATOM 2197 C CA . CYS A 1 291 ? -13.020 10.415 -18.134 1.00 85.88 291 CYS A CA 1
ATOM 2198 C C . CYS A 1 291 ? -11.870 11.107 -18.876 1.00 85.88 291 CYS A C 1
ATOM 2200 O O . CYS A 1 291 ? -10.699 10.853 -18.612 1.00 85.88 291 CYS A O 1
ATOM 2202 N N . GLN A 1 292 ? -12.198 12.006 -19.809 1.00 87.06 292 GLN A N 1
ATOM 2203 C CA . GLN A 1 292 ? -11.212 12.693 -2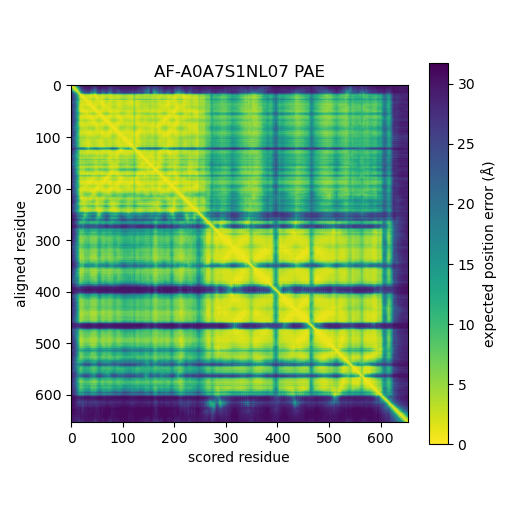0.657 1.00 87.06 292 GLN A CA 1
ATOM 2204 C C . GLN A 1 292 ? -10.073 13.382 -19.882 1.00 87.06 292 GLN A C 1
ATOM 2206 O O . GLN A 1 292 ? -8.923 13.231 -20.298 1.00 87.06 292 GLN A O 1
ATOM 2211 N N . PRO A 1 293 ? -10.317 14.083 -18.752 1.00 87.81 293 PRO A N 1
ATOM 2212 C CA . PRO A 1 293 ? -9.228 14.655 -17.959 1.00 87.81 293 PRO A CA 1
ATOM 2213 C C . PRO A 1 293 ? -8.271 13.591 -17.405 1.00 87.81 293 PRO A C 1
ATOM 2215 O O . PRO A 1 293 ? -7.056 13.762 -17.479 1.00 87.81 293 PRO A O 1
ATOM 2218 N N . ALA A 1 294 ? -8.806 12.469 -16.916 1.00 89.88 294 ALA A N 1
ATOM 2219 C CA . ALA A 1 294 ? -8.006 11.363 -16.398 1.00 89.88 294 ALA A CA 1
ATOM 2220 C C . ALA A 1 294 ? -7.240 10.634 -17.506 1.00 89.88 294 ALA A C 1
ATOM 2222 O O . ALA A 1 294 ? -6.041 10.404 -17.383 1.00 89.88 294 ALA A O 1
ATOM 2223 N N . LYS A 1 295 ? -7.915 10.346 -18.624 1.00 90.75 295 LYS A N 1
ATOM 2224 C CA . LYS A 1 295 ? -7.307 9.802 -19.842 1.00 90.75 295 LYS A CA 1
ATOM 2225 C C . LYS A 1 295 ? -6.130 10.660 -20.296 1.00 90.75 295 LYS A C 1
ATOM 2227 O O . LYS A 1 295 ? -5.078 10.122 -20.620 1.00 90.75 295 LYS A O 1
ATOM 2232 N N . LYS A 1 296 ? -6.293 11.987 -20.301 1.00 90.81 296 LYS A N 1
ATOM 2233 C CA . LYS A 1 296 ? -5.216 12.915 -20.646 1.00 90.81 296 LYS A CA 1
ATOM 2234 C C . LYS A 1 296 ? -4.044 12.812 -19.671 1.00 90.81 296 LYS A C 1
ATOM 2236 O O . LYS A 1 296 ? -2.909 12.802 -20.121 1.00 90.81 296 LYS A O 1
ATOM 2241 N N . LEU A 1 297 ? -4.298 12.725 -18.366 1.00 93.00 297 LEU A N 1
ATOM 2242 C CA . LEU A 1 297 ? -3.230 12.578 -17.373 1.00 93.00 297 LEU A CA 1
ATOM 2243 C C . LEU A 1 297 ? -2.437 11.281 -17.559 1.00 93.00 297 LEU A C 1
ATOM 2245 O O . LEU A 1 297 ? -1.209 11.323 -17.521 1.00 93.00 297 LEU A O 1
ATOM 2249 N N . TRP A 1 298 ? -3.120 10.157 -17.798 1.00 94.50 298 TRP A N 1
ATOM 2250 C CA . TRP A 1 298 ? -2.456 8.888 -18.103 1.00 94.50 298 TRP A CA 1
ATOM 2251 C C . TRP A 1 298 ? -1.649 8.953 -19.404 1.00 94.50 298 TRP A C 1
ATOM 2253 O O . TRP A 1 298 ? -0.497 8.529 -19.451 1.00 94.50 298 TRP A O 1
ATOM 2263 N N . ASP A 1 299 ? -2.215 9.560 -20.446 1.00 92.69 299 ASP A N 1
ATOM 2264 C CA . ASP A 1 299 ? -1.520 9.746 -21.718 1.00 92.69 299 ASP A CA 1
ATOM 2265 C C . ASP A 1 299 ? -0.285 10.648 -21.579 1.00 92.69 299 ASP A C 1
ATOM 2267 O O . ASP A 1 299 ? 0.782 10.320 -22.093 1.00 92.69 299 ASP A O 1
ATOM 2271 N N . ASP A 1 300 ? -0.403 11.757 -20.841 1.00 93.56 300 ASP A N 1
ATOM 2272 C CA . ASP A 1 300 ? 0.685 12.706 -20.606 1.00 93.56 300 ASP A CA 1
ATOM 2273 C C . ASP A 1 300 ? 1.855 12.038 -19.861 1.00 93.56 300 ASP A C 1
ATOM 2275 O O . ASP A 1 300 ? 3.008 12.222 -20.262 1.00 93.56 300 ASP A O 1
ATOM 2279 N N . VAL A 1 301 ? 1.583 11.260 -18.799 1.00 95.12 301 VAL A N 1
ATOM 2280 C CA . VAL A 1 301 ? 2.642 10.581 -18.028 1.00 95.12 301 VAL A CA 1
ATOM 2281 C C . VAL A 1 301 ? 3.325 9.488 -18.853 1.00 95.12 301 VAL A C 1
ATOM 2283 O O . VAL A 1 301 ? 4.557 9.437 -18.891 1.00 95.12 301 VAL A O 1
ATOM 2286 N N . ASN A 1 302 ? 2.558 8.694 -19.605 1.00 92.25 302 ASN A N 1
ATOM 2287 C CA . ASN A 1 302 ? 3.107 7.660 -20.483 1.00 92.25 302 ASN A CA 1
ATOM 2288 C C . ASN A 1 302 ? 3.950 8.266 -21.607 1.00 92.25 302 ASN A C 1
ATOM 2290 O O . ASN A 1 302 ? 5.042 7.785 -21.905 1.00 92.25 302 ASN A O 1
ATOM 2294 N N . LEU A 1 303 ? 3.475 9.350 -22.222 1.00 90.88 303 LEU A N 1
ATOM 2295 C CA . LEU A 1 303 ? 4.174 10.022 -23.311 1.00 90.88 303 LEU A CA 1
ATOM 2296 C C . LEU A 1 303 ? 5.449 10.726 -22.833 1.00 90.88 303 LEU A C 1
ATOM 2298 O O . LEU A 1 303 ? 6.444 10.760 -23.563 1.00 90.88 303 LEU A O 1
ATOM 2302 N N . ALA A 1 304 ? 5.438 11.296 -21.625 1.00 91.62 304 ALA A N 1
ATOM 2303 C CA . ALA A 1 304 ? 6.629 11.879 -21.016 1.00 91.62 304 ALA A CA 1
ATOM 2304 C C . ALA A 1 304 ? 7.717 10.819 -20.806 1.00 91.62 304 ALA A C 1
ATOM 2306 O O . ALA A 1 304 ? 8.864 11.042 -21.200 1.00 91.62 304 ALA A O 1
ATOM 2307 N N . MET A 1 305 ? 7.347 9.655 -20.264 1.00 92.62 305 MET A N 1
ATOM 2308 C CA . MET A 1 305 ? 8.258 8.524 -20.104 1.00 92.62 305 MET A CA 1
ATOM 2309 C C . MET A 1 305 ? 8.777 8.020 -21.457 1.00 92.62 305 MET A C 1
ATOM 2311 O O . MET A 1 305 ? 9.990 7.930 -21.642 1.00 92.62 305 MET A O 1
ATOM 2315 N N . HIS A 1 306 ? 7.888 7.798 -22.431 1.00 90.38 306 HIS A N 1
ATOM 2316 C CA . HIS A 1 306 ? 8.247 7.333 -23.773 1.00 90.38 306 HIS A CA 1
ATOM 2317 C C . HIS A 1 306 ? 9.293 8.226 -24.441 1.00 90.38 306 HIS A C 1
ATOM 2319 O O . HIS A 1 306 ? 10.323 7.753 -24.917 1.00 90.38 306 HIS A O 1
ATOM 2325 N N . ARG A 1 307 ? 9.080 9.547 -24.404 1.00 88.94 307 ARG A N 1
ATOM 2326 C CA . ARG A 1 307 ? 10.030 10.529 -24.947 1.00 88.94 307 ARG A CA 1
ATOM 2327 C C . ARG A 1 307 ? 11.364 10.527 -24.209 1.00 88.94 307 ARG A C 1
ATOM 2329 O O . ARG A 1 307 ? 12.399 10.728 -24.835 1.00 88.94 307 ARG A O 1
ATOM 2336 N N . ALA A 1 308 ? 11.350 10.350 -22.892 1.00 90.25 308 ALA A N 1
ATOM 2337 C CA . ALA A 1 308 ? 12.566 10.362 -22.088 1.00 90.25 308 ALA A CA 1
ATOM 2338 C C . ALA A 1 308 ? 13.392 9.073 -22.255 1.00 90.25 308 ALA A C 1
ATOM 2340 O O . ALA A 1 308 ? 14.615 9.119 -22.146 1.00 90.25 308 ALA A O 1
ATOM 2341 N N . MET A 1 309 ? 12.739 7.953 -22.577 1.00 91.69 309 MET A N 1
ATOM 2342 C CA . MET A 1 309 ? 13.380 6.676 -22.909 1.00 91.69 309 MET A CA 1
ATOM 2343 C C . MET A 1 309 ? 13.860 6.585 -24.368 1.00 91.69 309 MET A C 1
ATOM 2345 O O . MET A 1 309 ? 14.558 5.635 -24.720 1.00 91.69 309 MET A O 1
ATOM 2349 N N . ALA A 1 310 ? 13.559 7.579 -25.211 1.00 90.38 310 ALA A N 1
ATOM 2350 C CA . ALA A 1 310 ? 14.076 7.7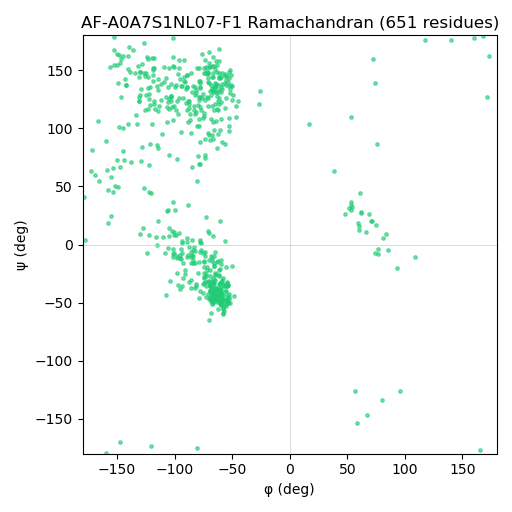02 -26.575 1.00 90.38 310 ALA A CA 1
ATOM 2351 C C . ALA A 1 310 ? 15.558 8.135 -26.573 1.00 90.38 310 ALA A C 1
ATOM 2353 O O . ALA A 1 310 ? 15.906 9.294 -26.840 1.00 90.38 310 ALA A O 1
ATOM 2354 N N . LEU A 1 311 ? 16.447 7.202 -26.224 1.00 90.75 311 LEU A N 1
ATOM 2355 C CA . LEU A 1 311 ? 17.859 7.498 -26.001 1.00 90.75 311 LEU A CA 1
ATOM 2356 C C . LEU A 1 311 ? 18.630 7.758 -27.300 1.00 90.75 311 LEU A C 1
ATOM 2358 O O . LEU A 1 311 ? 18.432 7.103 -28.322 1.00 90.75 311 LEU A O 1
ATOM 2362 N N . GLN A 1 312 ? 19.629 8.634 -27.224 1.00 92.88 312 GLN A N 1
ATOM 2363 C CA . GLN A 1 312 ? 20.771 8.616 -28.127 1.00 92.88 312 GLN A CA 1
ATOM 2364 C C . GLN A 1 312 ? 21.740 7.509 -27.681 1.00 92.88 312 GLN A C 1
ATOM 2366 O O . GLN A 1 312 ? 22.655 7.745 -26.889 1.00 92.88 312 GLN A O 1
ATOM 2371 N N . PHE A 1 313 ? 21.521 6.298 -28.189 1.00 92.44 313 PHE A N 1
ATOM 2372 C CA . PHE A 1 313 ? 22.280 5.101 -27.848 1.00 92.44 313 PHE A CA 1
ATOM 2373 C C . PHE A 1 313 ? 23.765 5.248 -28.167 1.00 92.44 313 PHE A C 1
ATOM 2375 O O . PHE A 1 313 ? 24.164 5.692 -29.250 1.00 92.44 313 PHE A O 1
ATOM 2382 N N . THR A 1 314 ? 24.595 4.816 -27.226 1.00 92.12 314 THR A N 1
ATOM 2383 C CA . THR A 1 314 ? 26.050 4.753 -27.388 1.00 92.12 314 THR A CA 1
ATOM 2384 C C . THR A 1 314 ? 26.502 3.394 -27.926 1.00 92.12 314 THR A C 1
ATOM 2386 O O . THR A 1 314 ? 27.544 3.297 -28.580 1.00 92.12 314 THR A O 1
ATOM 2389 N N . GLY A 1 315 ? 25.708 2.347 -27.680 1.00 88.25 315 GLY A N 1
ATOM 2390 C CA . GLY A 1 315 ? 26.073 0.945 -27.866 1.00 88.25 315 GLY A CA 1
ATOM 2391 C C . GLY A 1 315 ? 26.801 0.348 -26.654 1.00 88.25 315 GLY A C 1
ATOM 2392 O O . GLY A 1 315 ? 27.077 -0.850 -26.636 1.00 88.25 315 GLY A O 1
ATOM 2393 N N . ALA A 1 316 ? 27.109 1.153 -25.630 1.00 89.94 316 ALA A N 1
ATOM 2394 C CA . ALA A 1 316 ? 27.649 0.671 -24.365 1.00 89.94 316 ALA A CA 1
ATOM 2395 C C . ALA A 1 316 ? 26.491 0.273 -23.444 1.00 89.94 316 ALA A C 1
ATOM 2397 O O . ALA A 1 316 ? 25.791 1.135 -22.914 1.00 89.94 316 ALA A O 1
ATOM 2398 N N . VAL A 1 317 ? 26.306 -1.038 -23.256 1.00 90.56 317 VAL A N 1
ATOM 2399 C CA . VAL A 1 317 ? 25.136 -1.601 -22.563 1.00 90.56 317 VAL A CA 1
ATOM 2400 C C . VAL A 1 317 ? 24.928 -1.021 -21.163 1.00 90.56 317 VAL A C 1
ATOM 2402 O O . VAL A 1 317 ? 23.809 -0.640 -20.854 1.00 90.56 317 VAL A O 1
ATOM 2405 N N . ASP A 1 318 ? 25.985 -0.861 -20.361 1.00 92.62 318 ASP A N 1
ATOM 2406 C CA . ASP A 1 318 ? 25.884 -0.319 -18.998 1.00 92.62 318 ASP A CA 1
ATOM 2407 C C . ASP A 1 318 ? 25.383 1.132 -18.995 1.00 92.62 318 ASP A C 1
ATOM 2409 O O . ASP A 1 318 ? 24.536 1.523 -18.195 1.00 92.62 318 ASP A O 1
ATOM 2413 N N . VAL A 1 319 ? 25.908 1.949 -19.912 1.00 93.62 319 VAL A N 1
ATOM 2414 C CA . VAL A 1 319 ? 25.592 3.379 -19.995 1.00 93.62 319 VAL A CA 1
ATOM 2415 C C . VAL A 1 319 ? 24.179 3.581 -20.530 1.00 93.62 319 VAL A C 1
ATOM 2417 O O . VAL A 1 319 ? 23.425 4.381 -19.976 1.00 93.62 319 VAL A O 1
ATOM 2420 N N . ASP A 1 320 ? 23.820 2.847 -21.582 1.00 94.25 320 ASP A N 1
ATOM 2421 C CA . ASP A 1 320 ? 22.493 2.911 -22.191 1.00 94.25 320 ASP A CA 1
ATOM 2422 C C . ASP A 1 320 ? 21.427 2.312 -21.249 1.00 94.25 320 ASP A C 1
ATOM 2424 O O . ASP A 1 320 ? 20.340 2.875 -21.138 1.00 94.25 320 ASP A O 1
ATOM 2428 N N . PHE A 1 321 ? 21.757 1.260 -20.484 1.00 95.50 321 PHE A N 1
ATOM 2429 C CA . PHE A 1 321 ? 20.903 0.721 -19.419 1.00 95.50 321 PHE A CA 1
ATOM 2430 C C . PHE A 1 321 ? 20.584 1.786 -18.371 1.00 95.50 321 PHE A C 1
ATOM 2432 O O . PHE A 1 321 ? 19.415 2.064 -18.125 1.00 95.50 321 PHE A O 1
ATOM 2439 N N . VAL A 1 322 ? 21.605 2.413 -17.773 1.00 97.06 322 VAL A N 1
ATOM 2440 C CA . VAL A 1 322 ? 21.390 3.401 -16.703 1.00 97.06 322 VAL A CA 1
ATOM 2441 C C . VAL A 1 322 ? 20.602 4.604 -17.223 1.00 97.06 322 VAL A C 1
ATOM 2443 O O . VAL A 1 322 ? 19.674 5.072 -16.566 1.00 97.06 322 VAL A O 1
ATOM 2446 N N . ARG A 1 323 ? 20.922 5.084 -18.428 1.00 96.12 323 ARG A N 1
ATOM 2447 C CA . ARG A 1 323 ? 20.209 6.205 -19.057 1.00 96.12 323 ARG A CA 1
ATOM 2448 C C . ARG A 1 323 ? 18.770 5.879 -19.431 1.00 96.12 323 ARG A C 1
ATOM 2450 O O . ARG A 1 323 ? 17.958 6.793 -19.429 1.00 96.12 323 ARG A O 1
ATOM 2457 N N . GLY A 1 324 ? 18.455 4.621 -19.730 1.00 95.31 324 GLY A N 1
ATOM 2458 C CA . GLY A 1 324 ? 17.087 4.169 -19.990 1.00 95.31 324 GLY A CA 1
ATOM 2459 C C . GLY A 1 324 ? 16.301 3.885 -18.713 1.00 95.31 324 GLY A C 1
ATOM 2460 O O . GLY A 1 324 ? 15.120 4.207 -18.632 1.00 95.31 324 GLY A O 1
ATOM 2461 N N . MET A 1 325 ? 16.953 3.325 -17.693 1.00 97.69 325 MET A N 1
ATOM 2462 C CA . MET A 1 325 ? 16.298 2.929 -16.448 1.00 97.69 325 MET A CA 1
ATOM 2463 C C . MET A 1 325 ? 15.940 4.134 -15.567 1.00 97.69 325 MET A C 1
ATOM 2465 O O . MET A 1 325 ? 14.939 4.096 -14.860 1.00 97.69 325 MET A O 1
ATOM 2469 N N . ILE A 1 326 ? 16.694 5.238 -15.641 1.00 97.88 326 ILE A N 1
ATOM 2470 C CA . ILE A 1 326 ? 16.349 6.490 -14.948 1.00 97.88 326 ILE A CA 1
ATOM 2471 C C . ILE A 1 326 ? 14.963 7.029 -15.368 1.00 97.88 326 ILE A C 1
ATOM 2473 O O . ILE A 1 326 ? 14.095 7.158 -14.504 1.00 97.88 326 ILE A O 1
ATOM 2477 N N . PRO A 1 327 ? 14.691 7.344 -16.649 1.00 95.94 327 PRO A N 1
ATOM 2478 C CA . PRO A 1 327 ? 13.372 7.817 -17.061 1.00 95.94 327 PRO A CA 1
ATOM 2479 C C . PRO A 1 327 ? 12.283 6.753 -16.896 1.00 95.94 327 PRO A C 1
ATOM 2481 O O . PRO A 1 327 ? 11.154 7.114 -16.578 1.00 95.94 327 PRO A O 1
ATOM 2484 N N . HIS A 1 328 ? 12.620 5.466 -17.025 1.00 97.38 328 HIS A N 1
ATOM 2485 C CA . HIS A 1 328 ? 11.707 4.371 -16.702 1.00 97.38 328 HIS A CA 1
ATOM 2486 C C . HIS A 1 328 ? 11.274 4.422 -15.225 1.00 97.38 328 HIS A C 1
ATOM 2488 O O . HIS A 1 328 ? 10.089 4.386 -14.926 1.00 97.38 328 HIS A O 1
ATOM 2494 N N . HIS A 1 329 ? 12.200 4.550 -14.270 1.00 98.06 329 HIS A N 1
ATOM 2495 C CA . HIS A 1 329 ? 11.839 4.612 -12.848 1.00 98.06 329 HIS A CA 1
ATOM 2496 C C . HIS A 1 329 ? 11.104 5.905 -12.476 1.00 98.06 329 HIS A C 1
ATOM 2498 O O . HIS A 1 329 ? 10.129 5.897 -11.725 1.00 98.06 329 HIS A O 1
ATOM 2504 N N . ALA A 1 330 ? 11.523 7.033 -13.057 1.00 97.38 330 ALA A N 1
ATOM 2505 C CA . ALA A 1 330 ? 10.809 8.297 -12.898 1.00 97.38 330 ALA A CA 1
ATOM 2506 C C . ALA A 1 330 ? 9.355 8.211 -13.408 1.00 97.38 330 ALA A C 1
ATOM 2508 O O . ALA A 1 330 ? 8.470 8.848 -12.834 1.00 97.38 330 ALA A O 1
ATOM 2509 N N . GLY A 1 331 ? 9.102 7.400 -14.444 1.00 96.88 331 GLY A N 1
ATOM 2510 C CA . GLY A 1 331 ? 7.770 7.100 -14.965 1.00 96.88 331 GLY A CA 1
ATOM 2511 C C . GLY A 1 331 ? 6.851 6.451 -13.929 1.00 96.88 331 GLY A C 1
ATOM 2512 O O . GLY A 1 331 ? 5.773 6.983 -13.666 1.00 96.88 331 GLY A O 1
ATOM 2513 N N . ALA A 1 332 ? 7.279 5.370 -13.270 1.00 97.69 332 ALA A N 1
ATOM 2514 C CA . ALA A 1 332 ? 6.466 4.718 -12.236 1.00 97.69 332 ALA A CA 1
ATOM 2515 C C . ALA A 1 332 ? 6.176 5.626 -11.032 1.00 97.69 332 ALA A C 1
ATOM 2517 O O . ALA A 1 332 ? 5.047 5.640 -10.534 1.00 97.69 332 ALA A O 1
ATOM 2518 N N . VAL A 1 333 ? 7.165 6.411 -10.582 1.00 95.31 333 VAL A N 1
ATOM 2519 C CA . VAL A 1 333 ? 6.973 7.417 -9.521 1.00 95.31 333 VAL A CA 1
ATOM 2520 C C . VAL A 1 333 ? 5.871 8.403 -9.924 1.00 95.31 333 VAL A C 1
ATOM 2522 O O . VAL A 1 333 ? 4.925 8.623 -9.164 1.00 95.31 333 VAL A O 1
ATOM 2525 N N . ALA A 1 334 ? 5.938 8.931 -11.150 1.00 96.12 334 ALA A N 1
ATOM 2526 C CA . ALA A 1 334 ? 4.946 9.863 -11.674 1.00 96.12 334 ALA A CA 1
ATOM 2527 C C . ALA A 1 334 ? 3.554 9.226 -11.834 1.00 96.12 334 ALA A C 1
ATOM 2529 O O . ALA A 1 334 ? 2.554 9.865 -11.514 1.00 96.12 334 ALA A O 1
ATOM 2530 N N . MET A 1 335 ? 3.458 7.966 -12.271 1.00 97.00 335 MET A N 1
ATOM 2531 C CA . MET A 1 335 ? 2.180 7.242 -12.347 1.00 97.00 335 MET A CA 1
ATOM 2532 C C . MET A 1 335 ? 1.525 7.095 -10.968 1.00 97.00 335 MET A C 1
ATOM 2534 O O . MET A 1 335 ? 0.307 7.241 -10.840 1.00 97.00 335 MET A O 1
ATOM 2538 N N . CYS A 1 336 ? 2.322 6.851 -9.926 1.00 94.19 336 CYS A N 1
ATOM 2539 C CA . CYS A 1 336 ? 1.831 6.815 -8.554 1.00 94.19 336 CYS A CA 1
ATOM 2540 C C . CYS A 1 336 ? 1.343 8.183 -8.063 1.00 94.19 336 CYS A C 1
ATOM 2542 O O . CYS A 1 336 ? 0.288 8.267 -7.434 1.00 94.19 336 CYS A O 1
ATOM 2544 N N . ASP A 1 337 ? 2.037 9.268 -8.408 1.00 90.94 337 ASP A N 1
ATOM 2545 C CA . ASP A 1 337 ? 1.558 10.623 -8.116 1.00 90.94 337 ASP A CA 1
ATOM 2546 C C . ASP A 1 337 ? 0.268 10.966 -8.880 1.00 90.94 337 ASP A C 1
ATOM 2548 O O . ASP A 1 337 ? -0.633 11.601 -8.325 1.00 90.94 337 ASP A O 1
ATOM 2552 N N . VAL A 1 338 ? 0.121 10.512 -10.130 1.00 92.69 338 VAL A N 1
ATOM 2553 C CA . VAL A 1 338 ? -1.125 10.661 -10.901 1.00 92.69 338 VAL A CA 1
ATOM 2554 C C . VAL A 1 338 ? -2.282 9.949 -10.197 1.00 92.69 338 VAL A C 1
ATOM 2556 O O . VAL A 1 338 ? -3.304 10.589 -9.931 1.00 92.69 338 VAL A O 1
ATOM 2559 N N . LEU A 1 339 ? -2.118 8.674 -9.826 1.00 91.94 339 LEU A N 1
ATOM 2560 C CA . LEU A 1 339 ? -3.164 7.914 -9.138 1.00 91.94 339 LEU A CA 1
ATOM 2561 C C . LEU A 1 339 ? -3.590 8.597 -7.832 1.00 91.94 339 LEU A C 1
ATOM 2563 O O . LEU A 1 339 ? -4.776 8.862 -7.627 1.00 91.94 339 LEU A O 1
ATOM 2567 N N . LEU A 1 340 ? -2.628 8.879 -6.952 1.00 85.06 340 LEU A N 1
ATOM 2568 C CA . LEU A 1 340 ? -2.899 9.286 -5.573 1.00 85.06 340 LEU A CA 1
ATOM 2569 C C . LEU A 1 340 ? -3.308 10.758 -5.466 1.00 85.06 340 LEU A C 1
ATOM 2571 O O . LEU A 1 340 ? -4.299 11.089 -4.817 1.00 85.06 340 LEU A O 1
ATOM 2575 N N . LEU A 1 341 ? -2.578 11.649 -6.138 1.00 81.06 341 LEU A N 1
ATOM 2576 C CA . LEU A 1 341 ? -2.727 13.091 -5.934 1.00 81.06 341 LEU A CA 1
ATOM 2577 C C . LEU A 1 341 ? -3.726 13.730 -6.898 1.00 81.06 341 LEU A C 1
ATOM 2579 O O . LEU A 1 341 ? -4.354 14.725 -6.543 1.00 81.06 341 LEU A O 1
ATOM 2583 N N . ASN A 1 342 ? -3.885 13.172 -8.101 1.00 84.12 342 ASN A N 1
ATOM 2584 C CA . ASN A 1 342 ? -4.678 13.805 -9.155 1.00 84.12 342 ASN A CA 1
ATOM 2585 C C . ASN A 1 342 ? -6.014 13.097 -9.400 1.00 84.12 342 ASN A C 1
ATOM 2587 O O . ASN A 1 342 ? -7.035 13.765 -9.543 1.00 84.12 342 ASN A O 1
ATOM 2591 N N . LEU A 1 343 ? -6.026 11.762 -9.446 1.00 84.25 343 LEU A N 1
ATOM 2592 C CA . LEU A 1 343 ? -7.209 11.012 -9.881 1.00 84.25 343 LEU A CA 1
ATOM 2593 C C . LEU A 1 343 ? -8.103 10.535 -8.745 1.00 84.25 343 LEU A C 1
ATOM 2595 O O . LEU A 1 343 ? -9.321 10.534 -8.867 1.00 84.25 343 LEU A O 1
ATOM 2599 N N . THR A 1 344 ? -7.518 10.109 -7.636 1.00 76.69 344 THR A N 1
ATOM 2600 C CA . THR A 1 344 ? -8.292 9.602 -6.492 1.00 76.69 344 THR A CA 1
ATOM 2601 C C . THR A 1 344 ? -8.408 10.634 -5.383 1.00 76.69 344 THR A C 1
ATOM 2603 O O . THR A 1 344 ? -9.169 10.440 -4.436 1.00 76.69 344 THR A O 1
ATOM 2606 N N . CYS A 1 345 ? -7.642 11.726 -5.493 1.00 72.69 345 CYS A N 1
ATOM 2607 C CA . CYS A 1 345 ? -7.531 12.783 -4.497 1.00 72.69 345 CYS A CA 1
ATOM 2608 C C . CYS A 1 345 ? -7.312 12.242 -3.073 1.00 72.69 345 CYS A C 1
ATOM 2610 O O . CYS A 1 345 ? -7.680 12.901 -2.099 1.00 72.69 345 CYS A O 1
ATOM 2612 N N . THR A 1 346 ? -6.722 11.050 -2.958 1.00 67.50 346 THR A N 1
ATOM 2613 C CA . THR A 1 346 ? -6.517 10.324 -1.708 1.00 67.50 346 THR A CA 1
ATOM 2614 C C . THR A 1 346 ? -5.175 10.764 -1.128 1.00 67.50 346 THR A C 1
ATOM 2616 O O . THR A 1 346 ? -4.138 10.533 -1.757 1.00 67.50 346 THR A O 1
ATOM 2619 N N . PRO A 1 347 ? -5.151 11.422 0.045 1.00 61.16 347 PRO A N 1
ATOM 2620 C CA . PRO A 1 347 ? -3.907 11.696 0.743 1.00 61.16 347 PRO A CA 1
ATOM 2621 C C . PRO A 1 347 ? -3.135 10.398 0.996 1.00 61.16 347 PRO A C 1
ATOM 2623 O O . PRO A 1 347 ? -3.714 9.350 1.277 1.00 61.16 347 PRO A O 1
ATOM 2626 N N . LEU A 1 348 ? -1.809 10.482 0.930 1.00 55.53 348 LEU A N 1
ATOM 2627 C CA . LEU A 1 348 ? -0.900 9.344 1.100 1.00 55.53 348 LEU A CA 1
ATOM 2628 C C . LEU A 1 348 ? -1.094 8.581 2.432 1.00 55.53 348 LEU A C 1
ATOM 2630 O O . LEU A 1 348 ? -0.688 7.435 2.545 1.00 55.53 348 LEU A O 1
ATOM 2634 N N . ASP A 1 349 ? -1.724 9.156 3.452 1.00 55.31 349 ASP A N 1
ATOM 2635 C CA . ASP A 1 349 ? -1.992 8.500 4.740 1.00 55.31 349 ASP A CA 1
ATOM 2636 C C . ASP A 1 349 ? -3.423 7.996 4.947 1.00 55.31 349 ASP A C 1
ATOM 2638 O O . ASP A 1 349 ? -3.787 7.602 6.067 1.00 55.31 349 ASP A O 1
ATOM 2642 N N . GLU A 1 350 ? -4.227 7.973 3.887 1.00 59.59 350 GLU A N 1
ATOM 2643 C CA . GLU A 1 350 ? -5.547 7.349 3.862 1.00 59.59 350 GLU A CA 1
ATOM 2644 C C . GLU A 1 350 ? -5.456 5.945 3.241 1.00 59.59 350 GLU A C 1
ATOM 2646 O O . GLU A 1 350 ? -5.891 5.683 2.122 1.00 59.59 350 GLU A O 1
ATOM 2651 N N . ALA A 1 351 ? -4.892 5.002 4.007 1.00 52.44 351 ALA A N 1
ATOM 2652 C CA . ALA A 1 351 ? -4.630 3.623 3.570 1.00 52.44 351 ALA A CA 1
ATOM 2653 C C . ALA A 1 351 ? -5.882 2.816 3.143 1.00 52.44 351 ALA A C 1
ATOM 2655 O O . ALA A 1 351 ? -5.748 1.748 2.548 1.00 52.44 351 ALA A O 1
ATOM 2656 N N . GLY A 1 352 ? -7.094 3.293 3.452 1.00 57.62 352 GLY A N 1
ATOM 2657 C CA . GLY A 1 352 ? -8.347 2.569 3.210 1.00 57.62 352 GLY A CA 1
ATOM 2658 C C . GLY A 1 352 ? -9.022 2.821 1.858 1.00 57.62 352 GLY A C 1
ATOM 2659 O O . GLY A 1 352 ? -9.800 1.977 1.425 1.00 57.62 352 GLY A O 1
ATOM 2660 N N . VAL A 1 353 ? -8.753 3.942 1.174 1.00 60.12 353 VAL A N 1
ATOM 2661 C CA . VAL A 1 353 ? -9.545 4.350 -0.012 1.00 60.12 353 VAL A CA 1
ATOM 2662 C C . VAL A 1 353 ? -9.216 3.517 -1.257 1.00 60.12 353 VAL A C 1
ATOM 2664 O O . VAL A 1 353 ? -10.102 3.236 -2.059 1.00 60.12 353 VAL A O 1
ATOM 2667 N N . LEU A 1 354 ? -7.959 3.087 -1.415 1.00 72.81 354 LEU A N 1
ATOM 2668 C CA . LEU A 1 354 ? -7.476 2.417 -2.636 1.00 72.81 354 LEU A CA 1
ATOM 2669 C C . LEU A 1 354 ? -7.068 0.961 -2.426 1.00 72.81 354 LEU A C 1
ATOM 2671 O O . LEU A 1 354 ? -6.305 0.407 -3.214 1.00 72.81 354 LEU A O 1
ATOM 2675 N N . ASP A 1 355 ? -7.562 0.370 -1.341 1.00 77.88 355 ASP A N 1
ATOM 2676 C CA . ASP A 1 355 ? -7.396 -1.032 -0.978 1.00 77.88 355 ASP A CA 1
ATOM 2677 C C . ASP A 1 355 ? -6.002 -1.602 -1.286 1.00 77.88 355 ASP A C 1
ATOM 2679 O O . ASP A 1 355 ? -5.828 -2.450 -2.163 1.00 77.88 355 ASP A O 1
ATOM 2683 N N . GLY A 1 356 ? -4.992 -1.045 -0.612 1.00 79.00 356 GLY A N 1
ATOM 2684 C CA . GLY A 1 356 ? -3.594 -1.444 -0.769 1.00 79.00 356 GLY A CA 1
ATOM 2685 C C . GLY A 1 356 ? -2.777 -0.643 -1.783 1.00 79.00 356 GLY A C 1
ATOM 2686 O O . GLY A 1 356 ? -1.556 -0.608 -1.658 1.00 79.00 356 GLY A O 1
ATOM 2687 N N . LEU A 1 357 ? -3.396 0.054 -2.742 1.00 84.38 357 LEU A N 1
ATOM 2688 C CA . LEU A 1 357 ? -2.636 0.765 -3.784 1.00 84.38 357 LEU A CA 1
ATOM 2689 C C . LEU A 1 357 ? -1.854 1.976 -3.266 1.00 84.38 357 LEU A C 1
ATOM 2691 O O . LEU A 1 357 ? -0.818 2.308 -3.832 1.00 84.38 357 LEU A O 1
ATOM 2695 N N . VAL A 1 358 ? -2.300 2.607 -2.174 1.00 79.81 358 VAL A N 1
ATOM 2696 C CA . VAL A 1 358 ? -1.520 3.654 -1.488 1.00 79.81 358 VAL A CA 1
ATOM 2697 C C . VAL A 1 358 ? -0.175 3.082 -1.025 1.00 79.81 358 VAL A C 1
ATOM 2699 O O . VAL A 1 358 ? 0.875 3.609 -1.387 1.00 79.81 358 VAL A O 1
ATOM 2702 N N . HIS A 1 359 ? -0.221 1.942 -0.327 1.00 77.19 359 HIS A N 1
ATOM 2703 C CA . HIS A 1 359 ? 0.958 1.225 0.157 1.00 77.19 359 HIS A CA 1
ATOM 2704 C C . HIS A 1 359 ? 1.853 0.753 -0.994 1.00 77.19 359 HIS A C 1
ATOM 2706 O O . HIS A 1 359 ? 3.062 0.972 -0.967 1.00 77.19 359 HIS A O 1
ATOM 2712 N N . PHE A 1 360 ? 1.256 0.161 -2.035 1.00 86.25 360 PHE A N 1
ATOM 2713 C CA . PHE A 1 360 ? 1.971 -0.231 -3.250 1.00 86.25 360 PHE A CA 1
ATOM 2714 C C . PHE A 1 360 ? 2.737 0.954 -3.850 1.00 86.25 360 PHE A C 1
ATOM 2716 O O . PHE A 1 360 ? 3.938 0.869 -4.088 1.00 86.25 360 PHE A O 1
ATOM 2723 N N . CYS A 1 361 ? 2.068 2.092 -4.039 1.00 88.38 361 CYS A N 1
ATOM 2724 C CA . CYS A 1 361 ? 2.697 3.258 -4.639 1.00 88.38 361 CYS A CA 1
ATOM 2725 C C . CYS A 1 361 ? 3.791 3.875 -3.773 1.00 88.38 361 CYS A C 1
ATOM 2727 O O . CYS A 1 361 ? 4.780 4.371 -4.298 1.00 88.38 361 CYS A O 1
ATOM 2729 N N . GLN A 1 362 ? 3.657 3.831 -2.453 1.00 81.00 362 GLN A N 1
ATOM 2730 C CA . GLN A 1 362 ? 4.718 4.265 -1.546 1.00 81.00 362 GLN A CA 1
ATOM 2731 C C . GLN A 1 362 ? 5.926 3.337 -1.586 1.00 81.00 362 GLN A C 1
ATOM 2733 O O . GLN A 1 362 ? 7.049 3.837 -1.615 1.00 81.00 362 GLN A O 1
ATOM 2738 N N . HIS A 1 363 ? 5.708 2.021 -1.659 1.00 83.19 363 HIS A N 1
ATOM 2739 C CA . HIS A 1 363 ? 6.787 1.058 -1.865 1.00 83.19 363 HIS A CA 1
ATOM 2740 C C . HIS A 1 363 ? 7.538 1.352 -3.170 1.00 83.19 363 HIS A C 1
ATOM 2742 O O . HIS A 1 363 ? 8.752 1.564 -3.146 1.00 83.19 363 HIS A O 1
ATOM 2748 N N . VAL A 1 364 ? 6.803 1.471 -4.283 1.00 89.88 364 VAL A N 1
ATOM 2749 C CA . VAL A 1 364 ? 7.357 1.810 -5.601 1.00 89.88 364 VAL A CA 1
ATOM 2750 C C . VAL A 1 364 ? 8.148 3.112 -5.539 1.00 89.88 364 VAL A C 1
ATOM 2752 O O . VAL A 1 364 ? 9.306 3.141 -5.946 1.00 89.88 364 VAL A O 1
ATOM 2755 N N . LYS A 1 365 ? 7.567 4.184 -4.987 1.00 88.12 365 LYS A N 1
ATOM 2756 C CA . LYS A 1 365 ? 8.243 5.481 -4.878 1.00 88.12 365 LYS A CA 1
ATOM 2757 C C . LYS A 1 365 ? 9.523 5.385 -4.058 1.00 88.12 365 LYS A C 1
ATOM 2759 O O . LYS A 1 365 ? 10.571 5.797 -4.535 1.00 88.12 365 LYS A O 1
ATOM 2764 N N . PHE A 1 366 ? 9.466 4.789 -2.871 1.00 83.19 366 PHE A N 1
ATOM 2765 C CA . PHE A 1 366 ? 10.624 4.665 -1.989 1.00 83.19 366 PHE A CA 1
ATOM 2766 C C . PHE A 1 366 ? 11.781 3.892 -2.640 1.00 83.19 366 PHE A C 1
ATOM 2768 O O . PHE A 1 366 ? 12.934 4.343 -2.617 1.00 83.19 366 PHE A O 1
ATOM 2775 N N . LYS A 1 367 ? 11.484 2.736 -3.244 1.00 85.12 367 LYS A N 1
ATOM 2776 C CA . LYS A 1 367 ? 12.496 1.896 -3.894 1.00 85.12 367 LYS A CA 1
ATOM 2777 C C . LYS A 1 367 ? 13.060 2.575 -5.132 1.00 85.12 367 LYS A C 1
ATOM 2779 O O . LYS A 1 367 ? 14.273 2.765 -5.221 1.00 85.12 367 LYS A O 1
ATOM 2784 N N . GLN A 1 368 ? 12.188 3.037 -6.021 1.00 93.19 368 GLN A N 1
ATOM 2785 C CA . GLN A 1 368 ? 12.627 3.593 -7.291 1.00 93.19 368 GLN A CA 1
ATOM 2786 C C . GLN A 1 368 ? 13.317 4.955 -7.127 1.00 93.19 368 GLN A C 1
ATOM 2788 O O . GLN A 1 368 ? 14.277 5.227 -7.841 1.00 93.19 368 GLN A O 1
ATOM 2793 N N . GLU A 1 369 ? 12.945 5.785 -6.145 1.00 91.12 369 GLU A N 1
ATOM 2794 C CA . GLU A 1 369 ? 13.697 7.006 -5.801 1.00 91.12 369 GLU A CA 1
ATOM 2795 C C . GLU A 1 369 ? 15.105 6.694 -5.268 1.00 91.12 369 GLU A C 1
ATOM 2797 O O . GLU A 1 369 ? 16.070 7.384 -5.617 1.00 91.12 369 GLU A O 1
ATOM 2802 N N . THR A 1 370 ? 15.252 5.627 -4.476 1.00 87.31 370 THR A N 1
ATOM 2803 C CA . THR A 1 37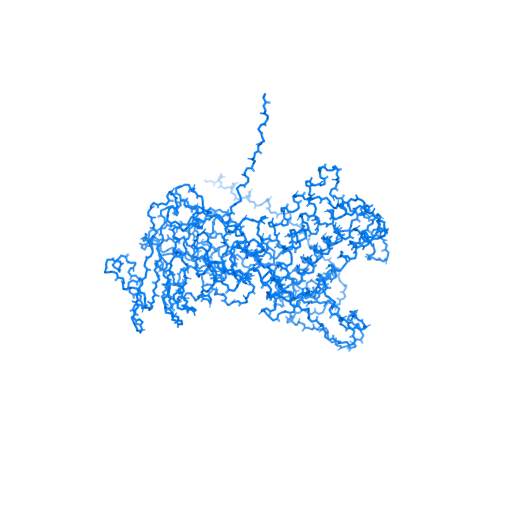0 ? 16.563 5.158 -3.997 1.00 87.31 370 THR A CA 1
ATOM 2804 C C . THR A 1 370 ? 17.441 4.695 -5.164 1.00 87.31 370 THR A C 1
ATOM 2806 O O . THR A 1 370 ? 18.603 5.099 -5.278 1.00 87.31 370 THR A O 1
ATOM 2809 N N . GLU A 1 371 ? 16.881 3.896 -6.072 1.00 94.31 371 GLU A N 1
ATOM 2810 C CA . GLU A 1 371 ? 17.561 3.381 -7.266 1.00 94.31 371 GLU A CA 1
ATOM 2811 C C . GLU A 1 371 ? 17.928 4.506 -8.246 1.00 94.31 371 GLU A C 1
ATOM 2813 O O . GLU A 1 371 ? 19.047 4.533 -8.766 1.00 94.31 371 GLU A O 1
ATOM 2818 N N . LEU A 1 372 ? 17.048 5.499 -8.424 1.00 95.81 372 LEU A N 1
ATOM 2819 C CA . LEU A 1 372 ? 17.327 6.733 -9.166 1.00 95.81 372 LEU A CA 1
ATOM 2820 C C . LEU A 1 372 ? 18.543 7.468 -8.594 1.00 95.81 372 LEU A C 1
ATOM 2822 O O . LEU A 1 372 ? 19.440 7.861 -9.346 1.00 95.81 372 LEU A O 1
ATOM 2826 N N . GLY A 1 373 ? 18.601 7.642 -7.271 1.00 95.12 373 GLY A N 1
ATOM 2827 C CA . GLY A 1 373 ? 19.738 8.265 -6.593 1.00 95.12 373 GLY A CA 1
ATOM 2828 C C . GLY A 1 373 ? 21.052 7.523 -6.854 1.00 95.12 373 GLY A C 1
ATOM 2829 O O . GLY A 1 373 ? 22.058 8.143 -7.213 1.00 95.12 373 GLY A O 1
ATOM 2830 N N . GLY A 1 374 ? 21.035 6.193 -6.745 1.00 94.56 374 GLY A N 1
ATOM 2831 C CA . GLY A 1 374 ? 22.205 5.356 -7.003 1.00 94.56 374 GLY A CA 1
ATOM 2832 C C . GLY A 1 374 ? 22.660 5.382 -8.469 1.00 94.56 374 GLY A C 1
ATOM 2833 O O . GLY A 1 374 ? 23.847 5.554 -8.747 1.00 94.56 374 GLY A O 1
ATOM 2834 N N . MET A 1 375 ? 21.729 5.294 -9.422 1.00 97.56 375 MET A N 1
ATOM 2835 C CA . MET A 1 375 ? 22.018 5.375 -10.860 1.00 97.56 375 MET A CA 1
ATOM 2836 C C . MET A 1 375 ? 22.621 6.729 -11.260 1.00 97.56 375 MET A C 1
ATOM 2838 O O . MET A 1 375 ? 23.605 6.787 -12.003 1.00 97.56 375 MET A O 1
ATOM 2842 N N . ARG A 1 376 ? 22.098 7.830 -10.708 1.00 97.69 376 ARG A N 1
ATOM 2843 C CA . ARG A 1 376 ? 22.658 9.177 -10.903 1.00 97.69 376 ARG A CA 1
ATOM 2844 C C . ARG A 1 376 ? 24.067 9.302 -10.339 1.00 97.69 376 ARG A C 1
ATOM 2846 O O . ARG A 1 376 ? 24.953 9.842 -11.004 1.00 97.69 376 ARG A O 1
ATOM 2853 N N . ALA A 1 377 ? 24.300 8.762 -9.143 1.00 97.31 377 ALA A N 1
ATOM 2854 C CA . ALA A 1 377 ? 25.632 8.721 -8.549 1.00 97.31 377 ALA A CA 1
ATOM 2855 C C . ALA A 1 377 ? 26.609 7.888 -9.398 1.00 97.31 377 ALA A C 1
ATOM 2857 O O . ALA A 1 377 ? 27.760 8.290 -9.583 1.00 97.31 377 ALA A O 1
ATOM 2858 N N . TRP A 1 378 ? 26.149 6.771 -9.972 1.00 96.62 378 TRP A N 1
ATOM 2859 C CA . TRP A 1 378 ? 26.947 5.913 -10.847 1.00 96.62 378 TRP A CA 1
ATOM 2860 C C . TRP A 1 378 ? 27.420 6.639 -12.116 1.00 96.62 378 TRP A C 1
ATOM 2862 O O . TRP A 1 378 ? 28.597 6.520 -12.479 1.00 96.62 378 TRP A O 1
ATOM 2872 N N . LEU A 1 379 ? 26.538 7.424 -12.753 1.00 96.88 379 LEU A N 1
ATOM 2873 C CA . LEU A 1 379 ? 26.872 8.271 -13.905 1.00 96.88 379 LEU A CA 1
ATOM 2874 C C . LEU A 1 379 ? 27.840 9.395 -13.520 1.00 96.88 379 LEU A C 1
ATOM 2876 O O . LEU A 1 379 ? 28.864 9.583 -14.183 1.00 96.88 379 LEU A O 1
ATOM 2880 N N . ALA A 1 380 ? 27.554 10.105 -12.424 1.00 96.88 380 ALA A N 1
ATOM 2881 C CA . ALA A 1 380 ? 28.372 11.216 -11.944 1.00 96.88 380 ALA A CA 1
ATOM 2882 C C . ALA A 1 380 ? 29.807 10.774 -11.617 1.00 96.88 380 ALA A C 1
ATOM 2884 O O . ALA A 1 380 ? 30.766 11.434 -12.022 1.00 96.88 380 ALA A O 1
ATOM 2885 N N . ALA A 1 381 ? 29.970 9.615 -10.969 1.00 96.62 381 ALA A N 1
ATOM 2886 C CA . ALA A 1 381 ? 31.275 9.031 -10.657 1.00 96.62 381 ALA A CA 1
ATOM 2887 C C . ALA A 1 381 ? 32.116 8.706 -11.907 1.00 96.62 381 ALA A C 1
ATOM 2889 O O . ALA A 1 381 ? 33.340 8.614 -11.823 1.00 96.62 381 ALA A O 1
ATOM 2890 N N . ARG A 1 382 ? 31.471 8.552 -13.069 1.00 95.38 382 ARG A N 1
ATOM 2891 C CA . ARG A 1 382 ? 32.101 8.269 -14.369 1.00 95.38 382 ARG A CA 1
ATOM 2892 C C . ARG A 1 382 ? 32.146 9.490 -15.292 1.00 95.38 382 ARG A C 1
ATOM 2894 O O . ARG A 1 382 ? 32.525 9.351 -16.450 1.00 95.38 382 ARG A O 1
ATOM 2901 N N . ALA A 1 383 ? 31.773 10.673 -14.794 1.00 96.75 383 ALA A N 1
ATOM 2902 C CA . ALA A 1 383 ? 31.653 11.909 -15.572 1.00 96.75 383 ALA A CA 1
ATOM 2903 C C . ALA A 1 383 ? 30.741 11.772 -16.812 1.00 96.75 383 ALA A C 1
ATOM 2905 O O . ALA A 1 383 ? 30.962 12.414 -17.841 1.00 96.75 383 ALA A O 1
ATOM 2906 N N . LEU A 1 384 ? 29.707 10.931 -16.713 1.00 94.50 384 LEU A N 1
ATOM 2907 C CA . LEU A 1 384 ? 28.705 10.731 -17.755 1.00 94.50 384 LEU A CA 1
ATOM 2908 C C . LEU A 1 384 ? 27.477 11.607 -17.486 1.00 94.50 384 LEU A C 1
ATOM 2910 O O . LEU A 1 384 ? 27.054 11.774 -16.346 1.00 94.50 384 LEU A O 1
ATOM 2914 N N . GLN A 1 385 ? 26.889 12.149 -18.552 1.00 92.12 385 GLN A N 1
ATOM 2915 C CA . GLN A 1 385 ? 25.633 12.904 -18.478 1.00 92.12 385 GLN A CA 1
ATOM 2916 C C . GLN A 1 385 ? 24.426 11.960 -18.386 1.00 92.12 385 GLN A C 1
ATOM 2918 O O . GLN A 1 385 ? 24.400 10.947 -19.093 1.00 92.12 385 GLN A O 1
ATOM 2923 N N . GLU A 1 386 ? 23.434 12.327 -17.567 1.00 91.31 386 GLU A N 1
ATOM 2924 C CA . GLU A 1 386 ? 22.132 11.644 -17.443 1.00 91.31 386 GLU A CA 1
ATOM 2925 C C . GLU A 1 386 ? 21.314 11.769 -18.725 1.00 91.31 386 GLU A C 1
ATOM 2927 O O . GLU A 1 386 ? 20.874 10.767 -19.277 1.00 91.31 386 GLU A O 1
ATOM 2932 N N . THR A 1 387 ? 21.166 12.981 -19.258 1.00 82.62 387 THR A N 1
ATOM 2933 C CA . THR A 1 387 ? 20.362 13.189 -20.460 1.00 82.62 387 THR A CA 1
ATOM 2934 C C . THR A 1 387 ? 21.133 12.772 -21.709 1.00 82.62 387 THR A C 1
ATOM 2936 O O . THR A 1 387 ? 22.146 13.384 -22.060 1.00 82.62 387 THR A O 1
ATOM 2939 N N . SER A 1 388 ? 20.609 11.779 -22.422 1.00 77.69 388 SER A N 1
ATOM 2940 C CA . SER A 1 388 ? 20.983 11.453 -23.799 1.00 77.69 388 SER A CA 1
ATOM 2941 C C . SER A 1 388 ? 19.715 11.336 -24.641 1.00 77.69 388 SER A C 1
ATOM 2943 O O . SER A 1 388 ? 19.294 10.237 -24.977 1.00 77.69 388 SER A O 1
ATOM 2945 N N . VAL A 1 389 ? 19.061 12.459 -24.924 1.00 71.56 389 VAL A N 1
ATOM 2946 C CA . VAL A 1 389 ? 17.843 12.489 -25.747 1.00 71.56 389 VAL A CA 1
ATOM 2947 C C . VAL A 1 389 ? 18.183 12.835 -27.190 1.00 71.56 389 VAL A C 1
ATOM 2949 O O . VAL A 1 389 ? 19.106 13.606 -27.458 1.00 71.56 389 VAL A O 1
ATOM 2952 N N . CYS A 1 390 ? 17.424 12.279 -28.126 1.00 74.62 390 CYS A N 1
ATOM 2953 C CA . CYS A 1 390 ? 17.540 12.625 -29.537 1.00 74.62 390 CYS A CA 1
ATOM 2954 C C . CYS A 1 390 ? 17.147 14.089 -29.786 1.00 74.62 390 CYS A C 1
ATOM 2956 O O . CYS A 1 390 ? 16.157 14.575 -29.241 1.00 74.62 390 CYS A O 1
ATOM 2958 N N . SER A 1 391 ? 17.921 14.814 -30.603 1.00 61.81 391 SER A N 1
ATOM 2959 C CA . SER A 1 391 ? 17.593 16.200 -30.963 1.00 61.81 391 SER A CA 1
ATOM 2960 C C . SER A 1 391 ? 16.256 16.282 -31.711 1.00 61.81 391 SER A C 1
ATOM 2962 O O . SER A 1 391 ? 15.987 15.499 -32.622 1.00 61.81 391 SER A O 1
ATOM 2964 N N . SER A 1 392 ? 15.444 17.280 -31.357 1.00 54.81 392 SER A N 1
ATOM 2965 C CA . SER A 1 392 ? 14.098 17.531 -31.898 1.00 54.81 392 SER A CA 1
ATOM 2966 C C . SER A 1 392 ? 14.042 17.778 -33.410 1.00 54.81 392 SER A C 1
ATOM 2968 O O . SER A 1 392 ? 12.972 17.660 -34.001 1.00 54.81 392 SER A O 1
ATOM 2970 N N . ASP A 1 393 ? 15.173 18.084 -34.049 1.00 46.72 393 ASP A N 1
ATOM 2971 C CA . ASP A 1 393 ? 15.258 18.364 -35.490 1.00 46.72 393 ASP A CA 1
ATOM 2972 C C . ASP A 1 393 ? 14.977 17.124 -36.368 1.00 46.72 393 ASP A C 1
ATOM 2974 O O . ASP A 1 393 ? 14.773 17.252 -37.573 1.00 46.72 393 ASP A O 1
ATOM 2978 N N . GLY A 1 394 ? 14.924 15.924 -35.772 1.00 40.66 394 GLY A N 1
ATOM 2979 C CA . GLY A 1 394 ? 14.569 14.664 -36.438 1.00 40.66 394 GLY A CA 1
ATOM 2980 C C . GLY A 1 394 ? 13.091 14.254 -36.346 1.00 40.66 394 GLY A C 1
ATOM 2981 O O . GLY A 1 394 ? 12.709 13.257 -36.950 1.00 40.66 394 GLY A O 1
ATOM 2982 N N . MET A 1 395 ? 12.244 15.000 -35.625 1.00 44.75 395 MET A N 1
ATOM 2983 C CA . MET A 1 395 ? 10.841 14.621 -35.358 1.00 44.75 395 MET A CA 1
ATOM 2984 C C . MET A 1 395 ? 9.854 15.016 -36.478 1.00 44.75 395 MET A C 1
ATOM 2986 O O . MET A 1 395 ? 8.648 14.835 -36.334 1.00 44.75 395 MET A O 1
ATOM 2990 N N . ALA A 1 396 ? 10.343 15.568 -37.596 1.00 35.09 396 ALA A N 1
ATOM 2991 C CA . ALA A 1 396 ? 9.536 16.098 -38.704 1.00 35.09 396 ALA A CA 1
ATOM 2992 C C . ALA A 1 396 ? 9.524 15.193 -39.961 1.00 35.09 396 ALA A C 1
ATOM 2994 O O . ALA A 1 396 ? 9.423 15.684 -41.086 1.00 35.09 396 ALA A O 1
ATOM 2995 N N . GLY A 1 397 ? 9.664 13.874 -39.794 1.00 34.03 397 GLY A N 1
ATOM 2996 C CA . GLY A 1 397 ? 9.524 12.890 -40.874 1.00 34.03 397 GLY A CA 1
ATOM 2997 C C . GLY A 1 397 ? 8.100 12.331 -40.949 1.00 34.03 397 GLY A C 1
ATOM 2998 O O . GLY A 1 397 ? 7.521 11.989 -39.926 1.00 34.03 397 GLY A O 1
ATOM 2999 N N . HIS A 1 398 ? 7.543 12.211 -42.156 1.00 36.78 398 HIS A N 1
ATOM 3000 C CA . HIS A 1 398 ? 6.153 11.798 -42.426 1.00 36.78 398 HIS A CA 1
ATOM 3001 C C . HIS A 1 398 ? 5.784 10.337 -42.052 1.00 36.78 398 HIS A C 1
ATOM 3003 O O . HIS A 1 398 ? 4.658 9.932 -42.320 1.00 36.78 398 HIS A O 1
ATOM 3009 N N . ASP A 1 399 ? 6.665 9.589 -41.377 1.00 37.62 399 ASP A N 1
ATOM 3010 C CA . ASP A 1 399 ? 6.415 8.242 -40.830 1.00 37.62 399 ASP A CA 1
ATOM 3011 C C . ASP A 1 399 ? 6.670 8.241 -39.308 1.00 37.62 399 ASP A C 1
ATOM 3013 O O . ASP A 1 399 ? 7.648 7.679 -38.811 1.00 37.62 399 ASP A O 1
ATOM 3017 N N . GLY A 1 400 ? 5.802 8.947 -38.573 1.00 37.16 400 GLY A N 1
ATOM 3018 C CA . GLY A 1 400 ? 5.959 9.421 -37.185 1.00 37.16 400 GLY A CA 1
ATOM 3019 C C . GLY A 1 400 ? 6.158 8.397 -36.052 1.00 37.16 400 GLY A C 1
ATOM 3020 O O . GLY A 1 400 ? 5.936 8.754 -34.899 1.00 37.16 400 GLY A O 1
ATOM 3021 N N . HIS A 1 401 ? 6.592 7.167 -36.336 1.00 45.16 401 HIS A N 1
ATOM 3022 C CA . HIS A 1 401 ? 6.908 6.148 -35.326 1.00 45.16 401 HIS A CA 1
ATOM 3023 C C . HIS A 1 401 ? 8.420 5.948 -35.103 1.00 45.16 401 HIS A C 1
ATOM 3025 O O . HIS A 1 401 ? 8.840 5.700 -33.981 1.00 45.16 401 HIS A O 1
ATOM 3031 N N . MET A 1 402 ? 9.273 6.139 -36.120 1.00 40.44 402 MET A N 1
ATOM 3032 C CA . MET A 1 402 ? 10.699 5.752 -36.037 1.00 40.44 402 MET A CA 1
ATOM 3033 C C . MET A 1 402 ? 11.593 6.736 -35.257 1.00 40.44 402 MET A C 1
ATOM 3035 O O . MET A 1 402 ? 12.722 6.401 -34.914 1.00 40.44 402 MET A O 1
ATOM 3039 N N . GLY A 1 403 ? 11.122 7.961 -34.995 1.00 50.12 403 GLY A N 1
ATOM 3040 C CA . GLY A 1 403 ? 11.879 8.981 -34.250 1.00 50.12 403 GLY A CA 1
ATOM 3041 C C . GLY A 1 403 ? 11.740 8.886 -32.727 1.00 50.12 403 GLY A C 1
ATOM 3042 O O . GLY A 1 403 ? 12.482 9.555 -32.010 1.00 50.12 403 GLY A O 1
ATOM 3043 N N . MET A 1 404 ? 10.801 8.070 -32.239 1.00 63.22 404 MET A N 1
ATOM 3044 C CA . MET A 1 404 ? 10.447 7.985 -30.817 1.00 63.22 404 MET A CA 1
ATOM 3045 C C . MET A 1 404 ? 11.128 6.810 -30.097 1.00 63.22 404 MET A C 1
ATOM 3047 O O . MET A 1 404 ? 11.165 6.784 -28.874 1.00 63.22 404 MET A O 1
ATOM 3051 N N . ASP A 1 405 ? 11.735 5.887 -30.845 1.00 75.62 405 ASP A N 1
ATOM 3052 C CA . ASP A 1 405 ? 12.399 4.699 -30.295 1.00 75.62 405 ASP A CA 1
ATOM 3053 C C . ASP A 1 405 ? 13.883 4.931 -29.939 1.00 75.62 405 ASP A C 1
ATOM 3055 O O . ASP A 1 405 ? 14.514 4.089 -29.304 1.00 75.62 405 ASP A O 1
ATOM 3059 N N . GLY A 1 406 ? 14.453 6.081 -30.317 1.00 85.12 406 GLY A N 1
ATOM 3060 C CA . GLY A 1 406 ? 15.844 6.461 -30.050 1.00 85.12 406 GLY A CA 1
ATOM 3061 C C . GLY A 1 406 ? 16.696 6.653 -31.313 1.00 85.12 406 GLY A C 1
ATOM 3062 O O . GLY A 1 406 ? 16.255 6.471 -32.444 1.00 85.12 406 GLY A O 1
ATOM 3063 N N . CYS A 1 407 ? 17.945 7.074 -31.129 1.00 89.50 407 CYS A N 1
ATOM 3064 C CA . CYS A 1 407 ? 18.886 7.447 -32.190 1.00 89.50 407 CYS A CA 1
ATOM 3065 C C . CYS A 1 407 ? 20.329 7.113 -31.775 1.00 89.50 407 CYS A C 1
ATOM 3067 O O . CYS A 1 407 ? 20.558 6.444 -30.773 1.00 89.50 407 CYS A O 1
ATOM 3069 N N . GLY A 1 408 ? 21.332 7.563 -32.535 1.00 90.81 408 GLY A N 1
ATOM 3070 C CA . GLY A 1 408 ? 22.733 7.230 -32.262 1.00 90.81 408 GLY A CA 1
ATOM 3071 C C . GLY A 1 408 ? 23.093 5.840 -32.785 1.00 90.81 408 GLY A C 1
ATOM 3072 O O . GLY A 1 408 ? 22.782 5.509 -33.928 1.00 90.81 408 GLY A O 1
ATOM 3073 N N . ASN A 1 409 ? 23.778 5.031 -31.982 1.00 90.75 409 ASN A N 1
ATOM 3074 C CA . ASN A 1 409 ? 24.254 3.711 -32.385 1.00 90.75 409 ASN A CA 1
ATOM 3075 C C . ASN A 1 409 ? 23.186 2.615 -32.211 1.00 90.75 409 ASN A C 1
ATOM 3077 O O . ASN A 1 409 ? 23.336 1.695 -31.414 1.00 90.75 409 ASN A O 1
ATOM 3081 N N . THR A 1 410 ? 22.112 2.683 -32.994 1.00 91.44 410 THR A N 1
ATOM 3082 C CA . THR A 1 410 ? 20.958 1.766 -32.903 1.00 91.44 410 THR A CA 1
ATOM 3083 C C . THR A 1 410 ? 21.195 0.381 -33.518 1.00 91.44 410 THR A C 1
ATOM 3085 O O . THR A 1 410 ? 20.295 -0.454 -33.542 1.00 91.44 410 THR A O 1
ATOM 3088 N N . THR A 1 411 ? 22.397 0.116 -34.038 1.00 88.88 411 THR A N 1
ATOM 3089 C CA . THR A 1 411 ? 22.713 -1.134 -34.755 1.00 88.88 411 THR A CA 1
ATOM 3090 C C . THR A 1 411 ? 23.357 -2.207 -33.882 1.00 88.88 411 THR A C 1
ATOM 3092 O O . THR A 1 411 ? 23.465 -3.354 -34.311 1.00 88.88 411 THR A O 1
ATOM 3095 N N . THR A 1 412 ? 23.791 -1.859 -32.667 1.00 88.94 412 THR A N 1
ATOM 3096 C CA . THR A 1 412 ? 24.330 -2.853 -31.731 1.00 88.94 412 THR A CA 1
ATOM 3097 C C . THR A 1 412 ? 23.216 -3.728 -31.165 1.00 88.94 412 THR A C 1
ATOM 3099 O O . THR A 1 412 ? 22.074 -3.285 -31.043 1.00 88.94 412 THR A O 1
ATOM 3102 N N . TRP A 1 413 ? 23.556 -4.962 -30.782 1.00 89.81 413 TRP A N 1
ATOM 3103 C CA . TRP A 1 413 ? 22.598 -5.892 -30.179 1.00 89.81 413 TRP A CA 1
ATOM 3104 C C . TRP A 1 413 ? 21.890 -5.289 -28.956 1.00 89.81 413 TRP A C 1
ATOM 3106 O O . TRP A 1 413 ? 20.668 -5.366 -28.863 1.00 89.81 413 TRP A O 1
ATOM 3116 N N . SER A 1 414 ? 22.631 -4.647 -28.046 1.00 87.81 414 SER A N 1
ATOM 3117 C CA . SER A 1 414 ? 22.070 -4.076 -26.815 1.00 87.81 414 SER A CA 1
ATOM 3118 C C . SER A 1 414 ? 21.124 -2.919 -27.114 1.00 87.81 414 SER A C 1
ATOM 3120 O O . SER A 1 414 ? 20.037 -2.863 -26.548 1.00 87.81 414 SER A O 1
ATOM 3122 N N . SER A 1 415 ? 21.487 -2.029 -28.042 1.00 92.06 415 SER A N 1
ATOM 3123 C CA . SER A 1 415 ? 20.604 -0.939 -28.463 1.00 92.06 415 SER A CA 1
ATOM 3124 C C . SER A 1 415 ? 19.318 -1.469 -29.100 1.00 92.06 415 SER A C 1
ATOM 3126 O O . SER A 1 415 ? 18.240 -1.012 -28.743 1.00 92.06 415 SER A O 1
ATOM 3128 N N . GLN A 1 416 ? 19.399 -2.477 -29.976 1.00 92.69 416 GLN A N 1
ATOM 3129 C CA . GLN A 1 416 ? 18.212 -3.114 -30.564 1.00 92.69 416 GLN A CA 1
ATOM 3130 C C . GLN A 1 416 ? 17.325 -3.778 -29.507 1.00 92.69 416 GLN A C 1
ATOM 3132 O O . GLN A 1 416 ? 16.103 -3.665 -29.575 1.00 92.69 416 GLN A O 1
ATOM 3137 N N . ALA A 1 417 ? 17.930 -4.444 -28.522 1.00 92.56 417 ALA A N 1
ATOM 3138 C CA . ALA A 1 417 ? 17.200 -5.087 -27.440 1.00 92.56 417 ALA A CA 1
ATOM 3139 C C . ALA A 1 417 ? 16.484 -4.063 -26.545 1.00 92.56 417 ALA A C 1
ATOM 3141 O O . ALA A 1 417 ? 15.311 -4.251 -26.231 1.00 92.56 417 ALA A O 1
ATOM 3142 N N . PHE A 1 418 ? 17.140 -2.953 -26.184 1.00 93.25 418 PHE A N 1
ATOM 3143 C CA . PHE A 1 418 ? 16.501 -1.879 -25.418 1.00 93.25 418 PHE A CA 1
ATOM 3144 C C . PHE A 1 418 ? 15.391 -1.178 -26.204 1.00 93.25 418 PHE A C 1
ATOM 3146 O O . PHE A 1 418 ? 14.345 -0.894 -25.631 1.00 93.25 418 PHE A O 1
ATOM 3153 N N . ILE A 1 419 ? 15.576 -0.955 -27.509 1.00 93.75 419 ILE A N 1
ATOM 3154 C CA . ILE A 1 419 ? 14.527 -0.425 -28.394 1.00 93.75 419 ILE A CA 1
ATOM 3155 C C . ILE A 1 419 ? 13.306 -1.356 -28.403 1.00 93.75 419 ILE A C 1
ATOM 3157 O O . ILE A 1 419 ? 12.176 -0.897 -28.246 1.00 93.75 419 ILE A O 1
ATOM 3161 N N . ALA A 1 420 ? 13.526 -2.666 -28.546 1.00 93.00 420 ALA A N 1
ATOM 3162 C CA . ALA A 1 420 ? 12.446 -3.648 -28.532 1.00 93.00 420 ALA A CA 1
ATOM 3163 C C . ALA A 1 420 ? 11.713 -3.662 -27.181 1.00 93.00 420 ALA A C 1
ATOM 3165 O O . ALA A 1 420 ? 10.492 -3.538 -27.157 1.00 93.00 420 ALA A O 1
ATOM 3166 N N . ALA A 1 421 ? 12.451 -3.710 -26.066 1.00 93.25 421 ALA A N 1
ATOM 3167 C CA . ALA A 1 421 ? 11.874 -3.661 -24.723 1.00 93.25 421 ALA A CA 1
ATOM 3168 C C . ALA A 1 421 ? 11.070 -2.371 -24.486 1.00 93.25 421 ALA A C 1
ATOM 3170 O O . ALA A 1 421 ? 9.969 -2.423 -23.942 1.00 93.25 421 ALA A O 1
ATOM 3171 N N . ASN A 1 422 ? 11.584 -1.224 -24.945 1.00 92.50 422 ASN A N 1
ATOM 3172 C CA . ASN A 1 422 ? 10.891 0.059 -24.869 1.00 92.50 422 ASN A CA 1
ATOM 3173 C C . ASN A 1 422 ? 9.555 0.019 -25.623 1.00 92.50 422 ASN A C 1
ATOM 3175 O O . ASN A 1 422 ? 8.535 0.455 -25.093 1.00 92.50 422 ASN A O 1
ATOM 3179 N N . ARG A 1 423 ? 9.538 -0.529 -26.841 1.00 91.19 423 ARG A N 1
ATOM 3180 C CA . ARG A 1 423 ? 8.314 -0.653 -27.638 1.00 91.19 423 ARG A CA 1
ATOM 3181 C C . ARG A 1 423 ? 7.304 -1.597 -26.991 1.00 91.19 423 ARG A C 1
ATOM 3183 O O . ARG A 1 423 ? 6.134 -1.240 -26.884 1.00 91.19 423 ARG A O 1
ATOM 3190 N N . ASP A 1 424 ? 7.745 -2.768 -26.547 1.00 91.62 424 ASP A N 1
ATOM 3191 C CA . ASP A 1 424 ? 6.858 -3.790 -25.986 1.00 91.62 424 ASP A CA 1
ATOM 3192 C C . ASP A 1 424 ? 6.226 -3.313 -24.667 1.00 91.62 424 ASP A C 1
ATOM 3194 O O . ASP A 1 424 ? 5.024 -3.485 -24.456 1.00 91.62 424 ASP A O 1
ATOM 3198 N N . MET A 1 425 ? 6.998 -2.617 -23.823 1.00 94.00 425 MET A N 1
ATOM 3199 C CA . MET A 1 425 ? 6.496 -1.958 -22.614 1.00 94.00 425 MET A CA 1
ATOM 3200 C C . MET A 1 425 ? 5.375 -0.968 -22.934 1.00 94.00 425 MET A C 1
ATOM 3202 O O . MET A 1 425 ? 4.267 -1.073 -22.410 1.00 94.00 425 MET A O 1
ATOM 3206 N N . HIS A 1 426 ? 5.664 -0.003 -23.809 1.00 92.19 426 HIS A N 1
ATOM 3207 C CA . HIS A 1 426 ? 4.735 1.067 -24.150 1.00 92.19 426 HIS A CA 1
ATOM 3208 C C . HIS A 1 426 ? 3.496 0.544 -24.880 1.00 92.19 426 HIS A C 1
ATOM 3210 O O . HIS A 1 426 ? 2.402 1.058 -24.664 1.00 92.19 426 HIS A O 1
ATOM 3216 N N . SER A 1 427 ? 3.646 -0.511 -25.685 1.00 90.00 427 SER A N 1
ATOM 3217 C CA . SER A 1 427 ? 2.521 -1.226 -26.286 1.00 90.00 427 SER A CA 1
ATOM 3218 C C . SER A 1 427 ? 1.639 -1.891 -25.229 1.00 90.00 427 SER A C 1
ATOM 3220 O O . SER A 1 427 ? 0.421 -1.857 -25.361 1.00 90.00 427 SER A O 1
ATOM 3222 N N . GLY A 1 428 ? 2.223 -2.480 -24.180 1.00 91.31 428 GLY A N 1
ATOM 3223 C CA . GLY A 1 428 ? 1.463 -3.054 -23.066 1.00 91.31 428 GLY A CA 1
ATOM 3224 C C . GLY A 1 428 ? 0.757 -1.994 -22.215 1.00 91.31 428 GLY A C 1
ATOM 3225 O O . GLY A 1 428 ? -0.352 -2.223 -21.740 1.00 91.31 428 GLY A O 1
ATOM 3226 N N . MET A 1 429 ? 1.375 -0.822 -22.054 1.00 94.25 429 MET A N 1
ATOM 3227 C CA . MET A 1 429 ? 0.798 0.323 -21.339 1.00 94.25 429 MET A CA 1
ATOM 3228 C C . MET A 1 429 ? -0.293 1.051 -22.132 1.00 94.25 429 MET A C 1
ATOM 3230 O O . MET A 1 429 ? -1.103 1.760 -21.541 1.00 94.25 429 MET A O 1
ATOM 3234 N N . ALA A 1 430 ? -0.349 0.878 -23.453 1.00 92.88 430 ALA A N 1
ATOM 3235 C CA . ALA A 1 430 ? -1.387 1.451 -24.302 1.00 92.88 430 ALA A CA 1
ATOM 3236 C C . ALA A 1 430 ? -2.723 0.707 -24.125 1.00 92.88 430 ALA A C 1
ATOM 3238 O O . ALA A 1 430 ? -3.134 -0.110 -24.952 1.00 92.88 430 ALA A O 1
ATOM 3239 N N . ILE A 1 431 ? -3.402 0.996 -23.014 1.00 93.69 431 ILE A N 1
ATOM 3240 C CA . ILE A 1 431 ? -4.628 0.312 -22.609 1.00 93.69 431 ILE A CA 1
ATOM 3241 C C . ILE A 1 431 ? -5.900 1.005 -23.109 1.00 93.69 431 ILE A C 1
ATOM 3243 O O . ILE A 1 431 ? -5.944 2.206 -23.385 1.00 93.69 431 ILE A O 1
ATOM 3247 N N . ASN A 1 432 ? -6.975 0.225 -23.155 1.00 93.31 432 ASN A N 1
ATOM 3248 C CA . ASN A 1 432 ? -8.344 0.697 -23.255 1.00 93.31 432 ASN A CA 1
ATOM 3249 C C . ASN A 1 432 ? -8.844 1.126 -21.868 1.00 93.31 432 ASN A C 1
ATOM 3251 O O . ASN A 1 432 ? -9.173 0.276 -21.034 1.00 93.31 432 ASN A O 1
ATOM 3255 N N . TYR A 1 433 ? -8.872 2.439 -21.627 1.00 91.12 433 TYR A N 1
ATOM 3256 C CA . TYR A 1 433 ? -9.234 3.030 -20.340 1.00 91.12 433 TYR A CA 1
ATOM 3257 C C . TYR A 1 433 ? -10.672 2.697 -19.950 1.00 91.12 433 TYR A C 1
ATOM 3259 O O . TYR A 1 433 ? -11.616 2.887 -20.722 1.00 91.12 433 TYR A O 1
ATOM 3267 N N . THR A 1 434 ? -10.837 2.246 -18.710 1.00 90.75 434 THR A N 1
ATOM 3268 C CA . THR A 1 434 ? -12.135 1.894 -18.128 1.00 90.75 434 THR A CA 1
ATOM 3269 C C . THR A 1 434 ? -12.772 3.024 -17.330 1.00 90.75 434 THR A C 1
ATOM 3271 O O . THR A 1 434 ? -13.950 2.921 -16.993 1.00 90.75 434 THR A O 1
ATOM 3274 N N . CYS A 1 435 ? -12.014 4.085 -17.029 1.00 88.06 435 CYS A N 1
ATOM 3275 C CA . CYS A 1 435 ? -12.376 5.138 -16.074 1.00 88.06 435 CYS A CA 1
ATOM 3276 C C . CYS A 1 435 ? -12.466 4.664 -14.615 1.00 88.06 435 CYS A C 1
ATOM 3278 O O . CYS A 1 435 ? -12.913 5.412 -13.746 1.00 88.06 435 CYS A O 1
ATOM 3280 N N . ASP A 1 436 ? -12.004 3.445 -14.338 1.00 90.00 436 ASP A N 1
ATOM 3281 C CA . ASP A 1 436 ? -11.621 3.000 -13.005 1.00 90.00 436 ASP A CA 1
ATOM 3282 C C . ASP A 1 436 ? -10.109 3.222 -12.881 1.00 90.00 436 ASP A C 1
ATOM 3284 O O . ASP A 1 436 ? -9.304 2.426 -13.365 1.00 90.00 436 ASP A O 1
ATOM 3288 N N . HIS A 1 437 ? -9.726 4.350 -12.275 1.00 90.62 437 HIS A N 1
ATOM 3289 C CA . HIS A 1 437 ? -8.330 4.806 -12.232 1.00 90.62 437 HIS A CA 1
ATOM 3290 C C . HIS A 1 437 ? -7.394 3.794 -11.574 1.00 90.62 437 HIS A C 1
ATOM 3292 O O . HIS A 1 437 ? -6.238 3.692 -11.972 1.00 90.62 437 HIS A O 1
ATOM 3298 N N . SER A 1 438 ? -7.894 3.030 -10.602 1.00 92.12 438 SER A N 1
ATOM 3299 C CA . SER A 1 438 ? -7.140 1.964 -9.944 1.00 92.12 438 SER A CA 1
ATOM 3300 C C . SER A 1 438 ? -6.873 0.815 -10.914 1.00 92.12 438 SER A C 1
ATOM 3302 O O . SER A 1 438 ? -5.737 0.372 -11.051 1.00 92.12 438 SER A O 1
ATOM 3304 N N . VAL A 1 439 ? -7.894 0.357 -11.641 1.00 94.31 439 VAL A N 1
ATOM 3305 C CA . VAL A 1 439 ? -7.740 -0.706 -12.648 1.00 94.31 439 VAL A CA 1
ATOM 3306 C C . VAL A 1 439 ? -6.836 -0.261 -13.799 1.00 94.31 439 VAL A C 1
ATOM 3308 O O . VAL A 1 439 ? -5.958 -1.018 -14.218 1.00 94.31 439 VAL A O 1
ATOM 3311 N N . ASP A 1 440 ? -7.029 0.960 -14.291 1.00 95.56 440 ASP A N 1
ATOM 3312 C CA . ASP A 1 440 ? -6.261 1.520 -15.402 1.00 95.56 440 ASP A CA 1
ATOM 3313 C C . ASP A 1 440 ? -4.786 1.732 -15.008 1.00 95.56 440 ASP A C 1
ATOM 3315 O O . ASP A 1 440 ? -3.892 1.401 -15.786 1.00 95.56 440 ASP A O 1
ATOM 3319 N N . PHE A 1 441 ? -4.504 2.196 -13.784 1.00 96.75 441 PHE A N 1
ATOM 3320 C CA . PHE A 1 441 ? -3.144 2.270 -13.236 1.00 96.75 441 PHE A CA 1
ATOM 3321 C C . PHE A 1 441 ? -2.462 0.901 -13.230 1.00 96.75 441 PHE A C 1
ATOM 3323 O O . PHE A 1 441 ? -1.359 0.760 -13.752 1.00 96.75 441 PHE A O 1
ATOM 3330 N N . ILE A 1 442 ? -3.119 -0.121 -12.672 1.00 97.44 442 ILE A N 1
ATOM 3331 C CA . ILE A 1 442 ? -2.510 -1.445 -12.507 1.00 97.44 442 ILE A CA 1
ATOM 3332 C C . ILE A 1 442 ? -2.172 -2.068 -13.864 1.00 97.44 442 ILE A C 1
ATOM 3334 O O . ILE A 1 442 ? -1.081 -2.607 -14.044 1.00 97.44 442 ILE A O 1
ATOM 3338 N N . ARG A 1 443 ? -3.081 -1.959 -14.838 1.00 97.00 443 ARG A N 1
ATOM 3339 C CA . ARG A 1 443 ? -2.878 -2.502 -16.190 1.00 97.00 443 ARG A CA 1
ATOM 3340 C C . ARG A 1 443 ? -1.738 -1.835 -16.950 1.00 97.00 443 ARG A C 1
ATOM 3342 O O . ARG A 1 443 ? -1.165 -2.466 -17.826 1.00 97.00 443 ARG A O 1
ATOM 3349 N N . GLN A 1 444 ? -1.397 -0.596 -16.608 1.00 97.25 444 GLN A N 1
ATOM 3350 C CA . GLN A 1 444 ? -0.220 0.090 -17.140 1.00 97.25 444 GLN A CA 1
ATOM 3351 C C . GLN A 1 444 ? 1.038 -0.241 -16.322 1.00 97.25 444 GLN A C 1
ATOM 3353 O O . GLN A 1 444 ? 2.115 -0.433 -16.880 1.00 97.25 444 GLN A O 1
ATOM 3358 N N . MET A 1 445 ? 0.915 -0.369 -14.999 1.00 98.19 445 MET A N 1
ATOM 3359 C CA . MET A 1 445 ? 2.059 -0.610 -14.123 1.00 98.19 445 MET A CA 1
ATOM 3360 C C . MET A 1 445 ? 2.641 -2.025 -14.267 1.00 98.19 445 MET A C 1
ATOM 3362 O O . MET A 1 445 ? 3.852 -2.192 -14.158 1.00 98.19 445 MET A O 1
ATOM 3366 N N . ILE A 1 446 ? 1.816 -3.036 -14.570 1.00 97.94 446 ILE A N 1
ATOM 3367 C CA . ILE A 1 446 ? 2.279 -4.410 -14.843 1.00 97.94 446 ILE A CA 1
ATOM 3368 C C . ILE A 1 446 ? 3.279 -4.459 -16.020 1.00 97.94 446 ILE A C 1
ATOM 3370 O O . ILE A 1 446 ? 4.408 -4.901 -15.797 1.00 97.94 446 ILE A O 1
ATOM 3374 N N . PRO A 1 447 ? 2.938 -4.016 -17.251 1.00 96.88 447 PRO A N 1
ATOM 3375 C CA . PRO A 1 447 ? 3.871 -4.039 -18.379 1.00 96.88 447 PRO A CA 1
ATOM 3376 C C . PRO A 1 447 ? 5.052 -3.083 -18.189 1.00 96.88 447 PRO A C 1
ATOM 3378 O O . PRO A 1 447 ? 6.161 -3.425 -18.594 1.00 96.88 447 PRO A O 1
ATOM 3381 N N . HIS A 1 448 ? 4.854 -1.943 -17.512 1.00 98.00 448 HIS A N 1
ATOM 3382 C CA . HIS A 1 448 ? 5.956 -1.088 -17.070 1.00 98.00 448 HIS A CA 1
ATOM 3383 C C . HIS A 1 448 ? 6.959 -1.884 -16.225 1.00 98.00 448 HIS A C 1
ATOM 3385 O O . HIS A 1 448 ? 8.150 -1.909 -16.511 1.00 98.00 448 HIS A O 1
ATOM 3391 N N . HIS A 1 449 ? 6.488 -2.579 -15.189 1.00 98.12 449 HIS A N 1
ATOM 3392 C CA . HIS A 1 449 ? 7.373 -3.324 -14.299 1.00 98.12 449 HIS A CA 1
ATOM 3393 C C . HIS A 1 449 ? 8.040 -4.524 -14.986 1.00 98.12 449 HIS A C 1
ATOM 3395 O O . HIS A 1 449 ? 9.222 -4.814 -14.788 1.00 98.12 449 HIS A O 1
ATOM 3401 N N . ALA A 1 450 ? 7.297 -5.208 -15.857 1.00 97.62 450 ALA A N 1
ATOM 3402 C CA . ALA A 1 450 ? 7.821 -6.297 -16.669 1.00 97.62 450 ALA A CA 1
ATOM 3403 C C . ALA A 1 450 ? 9.023 -5.849 -17.518 1.00 97.62 450 ALA A C 1
ATOM 3405 O O . ALA A 1 450 ? 10.013 -6.577 -17.620 1.00 97.62 450 ALA A O 1
ATOM 3406 N N . ALA A 1 451 ? 8.971 -4.640 -18.079 1.00 96.56 451 ALA A N 1
ATOM 3407 C CA . ALA A 1 451 ? 10.038 -4.105 -18.909 1.00 96.56 451 ALA A CA 1
ATOM 3408 C C . ALA A 1 451 ? 11.319 -3.786 -18.132 1.00 96.56 451 ALA A C 1
ATOM 3410 O O . ALA A 1 451 ? 12.403 -4.054 -18.649 1.00 96.56 451 ALA A O 1
ATOM 3411 N N . ALA A 1 452 ? 11.234 -3.323 -16.880 1.00 97.75 452 ALA A N 1
ATOM 3412 C CA . ALA A 1 452 ? 12.426 -3.111 -16.055 1.00 97.75 452 ALA A CA 1
ATOM 3413 C C . ALA A 1 452 ? 13.209 -4.419 -15.850 1.00 97.75 452 ALA A C 1
ATOM 3415 O O . ALA A 1 452 ? 14.440 -4.447 -15.926 1.00 97.75 452 ALA A O 1
ATOM 3416 N N . ILE A 1 453 ? 12.484 -5.525 -15.648 1.00 96.94 453 ILE A N 1
ATOM 3417 C CA . ILE A 1 453 ? 13.073 -6.861 -15.524 1.00 96.94 453 ILE A CA 1
ATOM 3418 C C . ILE A 1 453 ? 13.733 -7.268 -16.847 1.00 96.94 453 ILE A C 1
ATOM 3420 O O . ILE A 1 453 ? 14.884 -7.699 -16.840 1.00 96.94 453 ILE A O 1
ATOM 3424 N N . VAL A 1 454 ? 13.062 -7.059 -17.987 1.00 96.12 454 VAL A N 1
ATOM 3425 C CA . VAL A 1 454 ? 13.633 -7.326 -19.321 1.00 96.12 454 VAL A CA 1
ATOM 3426 C C . VAL A 1 454 ? 14.894 -6.489 -19.570 1.00 96.12 454 VAL A C 1
ATOM 3428 O O . VAL A 1 454 ? 15.890 -7.007 -20.066 1.00 96.12 454 VAL A O 1
ATOM 3431 N N . MET A 1 455 ? 14.916 -5.212 -19.184 1.00 95.50 455 MET A N 1
ATOM 3432 C CA . MET A 1 455 ? 16.106 -4.359 -19.297 1.00 95.50 455 MET A CA 1
ATOM 3433 C C . MET A 1 455 ? 17.276 -4.887 -18.458 1.00 95.50 455 MET A C 1
ATOM 3435 O O . MET A 1 455 ? 18.425 -4.843 -18.903 1.00 95.50 455 MET A O 1
ATOM 3439 N N . CYS A 1 456 ? 16.996 -5.433 -17.275 1.00 95.62 456 CYS A N 1
ATOM 3440 C CA . CYS A 1 456 ? 17.996 -6.105 -16.452 1.00 95.62 456 CYS A CA 1
ATOM 3441 C C . CYS A 1 456 ? 18.476 -7.433 -17.045 1.00 95.62 456 CYS A C 1
ATOM 3443 O O . CYS A 1 456 ? 19.664 -7.760 -16.950 1.00 95.62 456 CYS A O 1
ATOM 3445 N N . GLU A 1 457 ? 17.591 -8.177 -17.707 1.00 92.44 457 GLU A N 1
ATOM 3446 C CA . GLU A 1 457 ? 17.963 -9.357 -18.486 1.00 92.44 457 GLU A CA 1
ATOM 3447 C C . GLU A 1 457 ? 18.861 -8.971 -19.666 1.00 92.44 457 GLU A C 1
ATOM 3449 O O . GLU A 1 457 ? 19.857 -9.646 -19.890 1.00 92.44 457 GLU A O 1
ATOM 3454 N N . ILE A 1 458 ? 18.597 -7.865 -20.372 1.00 91.44 458 ILE A N 1
ATOM 3455 C CA . ILE A 1 458 ? 19.460 -7.357 -21.455 1.00 91.44 458 ILE A CA 1
ATOM 3456 C C . ILE A 1 458 ? 20.853 -7.004 -20.924 1.00 91.44 458 ILE A C 1
ATOM 3458 O O . ILE A 1 458 ? 21.855 -7.424 -21.506 1.00 91.44 458 ILE A O 1
ATOM 3462 N N . LEU A 1 459 ? 20.930 -6.280 -19.803 1.00 90.88 459 LEU A N 1
ATOM 3463 C CA . LEU A 1 459 ? 22.199 -5.942 -19.157 1.00 90.88 459 LEU A CA 1
ATOM 3464 C C . LEU A 1 459 ? 22.991 -7.201 -18.772 1.00 90.88 459 LEU A C 1
ATOM 3466 O O . LEU A 1 459 ? 24.191 -7.292 -19.028 1.00 90.88 459 LEU A O 1
ATOM 3470 N N . SER A 1 460 ? 22.302 -8.198 -18.214 1.00 85.56 460 SER A N 1
ATOM 3471 C CA . SER A 1 460 ? 22.899 -9.466 -17.778 1.00 85.56 460 SER A CA 1
ATOM 3472 C C . SER A 1 460 ? 23.293 -10.376 -18.955 1.00 85.56 460 SER A C 1
ATOM 3474 O O . SER A 1 460 ? 24.322 -11.052 -18.908 1.00 85.56 460 SER A O 1
ATOM 3476 N N . ASN A 1 461 ? 22.502 -10.370 -20.034 1.00 75.06 461 ASN A N 1
ATOM 3477 C CA . ASN A 1 461 ? 22.664 -11.197 -21.235 1.00 75.06 461 ASN A CA 1
ATOM 3478 C C . ASN A 1 461 ? 23.551 -10.562 -22.310 1.00 75.06 461 ASN A C 1
ATOM 3480 O O . ASN A 1 461 ? 23.739 -11.170 -23.366 1.00 75.06 461 ASN A O 1
ATOM 3484 N N . ALA A 1 462 ? 24.175 -9.408 -22.048 1.00 59.12 462 ALA A N 1
ATOM 3485 C CA . ALA A 1 462 ? 25.165 -8.779 -22.932 1.00 59.12 462 ALA A CA 1
ATOM 3486 C C . ALA A 1 462 ? 26.378 -9.670 -23.289 1.00 59.12 462 ALA A C 1
ATOM 3488 O O . ALA A 1 462 ? 27.282 -9.262 -24.016 1.00 59.12 462 ALA A O 1
ATOM 3489 N N . THR A 1 463 ? 26.384 -10.917 -22.821 1.00 48.06 463 THR A N 1
ATOM 3490 C CA . THR A 1 463 ? 27.298 -11.995 -23.183 1.00 48.06 463 THR A CA 1
ATOM 3491 C C . THR A 1 463 ? 26.891 -12.838 -24.406 1.00 48.06 463 THR A C 1
ATOM 3493 O O . THR A 1 463 ? 27.682 -13.693 -24.803 1.00 48.06 463 THR A O 1
ATOM 3496 N N . VAL A 1 464 ? 25.750 -12.628 -25.079 1.00 40.97 464 VAL A N 1
ATOM 3497 C CA . VAL A 1 464 ? 25.309 -13.537 -26.166 1.00 40.97 464 VAL A CA 1
ATOM 3498 C C . VAL A 1 464 ? 25.292 -12.869 -27.547 1.00 40.97 464 VAL A C 1
ATOM 3500 O O . VAL A 1 464 ? 24.266 -12.441 -28.059 1.00 40.97 464 VAL A O 1
ATOM 3503 N N . GLY A 1 465 ? 26.470 -12.835 -28.178 1.00 40.31 465 GLY A N 1
ATOM 3504 C CA . GLY A 1 465 ? 26.673 -12.382 -29.564 1.00 40.31 465 GLY A CA 1
ATOM 3505 C C . GLY A 1 465 ? 27.948 -12.922 -30.227 1.00 40.31 465 GLY A C 1
ATOM 3506 O O . GLY A 1 465 ? 28.431 -12.356 -31.201 1.00 40.31 465 GLY A O 1
ATOM 3507 N N . GLY A 1 466 ? 28.541 -13.995 -29.694 1.00 38.81 466 GLY A N 1
ATOM 3508 C CA . GLY A 1 466 ? 29.683 -14.683 -30.315 1.00 38.81 466 GLY A CA 1
ATOM 3509 C C . GLY A 1 466 ? 31.044 -13.976 -30.232 1.00 38.81 466 GLY A C 1
ATOM 3510 O O . GLY A 1 466 ? 32.057 -14.600 -30.539 1.00 38.81 466 GLY A O 1
ATOM 3511 N N . THR A 1 467 ? 31.120 -12.733 -29.755 1.00 39.38 467 THR A N 1
ATOM 3512 C CA . THR A 1 467 ? 32.381 -12.103 -29.341 1.00 39.38 467 THR A CA 1
ATOM 3513 C C . THR A 1 467 ? 32.350 -11.859 -27.843 1.00 39.38 467 THR A C 1
ATOM 3515 O O . THR A 1 467 ? 31.492 -11.136 -27.347 1.00 39.38 467 THR A O 1
ATOM 3518 N N . THR A 1 468 ? 33.284 -12.476 -27.123 1.00 38.81 468 THR A N 1
ATOM 3519 C CA . THR A 1 468 ? 33.506 -12.284 -25.689 1.00 38.81 468 THR A CA 1
ATOM 3520 C C . THR A 1 468 ? 33.663 -10.799 -25.360 1.00 38.81 468 THR A C 1
ATOM 3522 O O . THR A 1 468 ? 34.744 -10.239 -25.552 1.00 38.81 468 THR A O 1
ATOM 3525 N N . ALA A 1 469 ? 32.618 -10.164 -24.826 1.00 46.44 469 ALA A N 1
ATOM 3526 C CA . ALA A 1 469 ? 32.802 -8.992 -23.987 1.00 46.44 469 ALA A CA 1
ATOM 3527 C C . ALA A 1 469 ? 33.500 -9.482 -22.713 1.00 46.44 469 ALA A C 1
ATOM 3529 O O . ALA A 1 469 ? 32.928 -10.170 -21.874 1.00 46.44 469 ALA A O 1
ATOM 3530 N N . THR A 1 470 ? 34.789 -9.186 -22.610 1.00 43.22 470 THR A N 1
ATOM 3531 C CA . THR A 1 470 ? 35.673 -9.531 -21.492 1.00 43.22 470 THR A CA 1
ATOM 3532 C C . THR A 1 470 ? 35.402 -8.705 -20.228 1.00 43.22 470 THR A C 1
ATOM 3534 O O . THR A 1 470 ? 36.297 -8.551 -19.401 1.00 43.22 470 THR A O 1
ATOM 3537 N N . ALA A 1 471 ? 34.201 -8.155 -20.057 1.00 55.19 471 ALA A N 1
ATOM 3538 C CA . ALA A 1 471 ? 33.839 -7.362 -18.892 1.00 55.19 471 ALA A CA 1
ATOM 3539 C C . ALA A 1 471 ? 32.577 -7.948 -18.261 1.00 55.19 471 ALA A C 1
ATOM 3541 O O . ALA A 1 471 ? 31.520 -7.994 -18.883 1.00 55.19 471 ALA A O 1
ATOM 3542 N N . GLN A 1 472 ? 32.717 -8.432 -17.028 1.00 58.59 472 GLN A N 1
ATOM 3543 C CA . GLN A 1 472 ? 31.573 -8.646 -16.147 1.00 58.59 472 GLN A CA 1
ATOM 3544 C C . GLN A 1 472 ? 30.802 -7.320 -16.024 1.00 58.59 472 GLN A C 1
ATOM 3546 O O . GLN A 1 472 ? 31.468 -6.280 -15.948 1.00 58.59 472 GLN A O 1
ATOM 3551 N N . PRO A 1 473 ? 29.454 -7.339 -15.994 1.00 67.88 473 PRO A N 1
ATOM 3552 C CA . PRO A 1 473 ? 28.675 -6.148 -15.687 1.00 67.88 473 PRO A CA 1
ATOM 3553 C C . PRO A 1 473 ? 29.185 -5.507 -14.396 1.00 67.88 473 PRO A C 1
ATOM 3555 O O . PRO A 1 473 ? 29.648 -6.197 -13.481 1.00 67.88 473 PRO A O 1
ATOM 3558 N N . ASP A 1 474 ? 29.127 -4.181 -14.329 1.00 87.94 474 ASP A N 1
ATOM 3559 C CA . ASP A 1 474 ? 29.551 -3.435 -13.148 1.00 87.94 474 ASP A CA 1
ATOM 3560 C C . ASP A 1 474 ? 28.883 -3.996 -11.875 1.00 87.94 474 ASP A C 1
ATOM 3562 O O . ASP A 1 474 ? 27.696 -4.333 -11.874 1.00 87.94 474 ASP A O 1
ATOM 3566 N N . ALA A 1 475 ? 29.647 -4.134 -10.786 1.00 89.00 475 ALA A N 1
ATOM 3567 C CA . ALA A 1 475 ? 29.166 -4.809 -9.578 1.00 89.00 475 ALA A CA 1
ATOM 3568 C C . ALA A 1 475 ? 27.928 -4.122 -8.981 1.00 89.00 475 ALA A C 1
ATOM 3570 O O . ALA A 1 475 ? 26.999 -4.805 -8.553 1.00 89.00 475 ALA A O 1
ATOM 3571 N N . TYR A 1 476 ? 27.888 -2.784 -9.024 1.00 92.56 476 TYR A N 1
ATOM 3572 C CA . TYR A 1 476 ? 26.719 -2.023 -8.591 1.00 92.56 476 TYR A CA 1
ATOM 3573 C C . TYR A 1 476 ? 25.508 -2.315 -9.484 1.00 92.56 476 TYR A C 1
ATOM 3575 O O . TYR A 1 476 ? 24.415 -2.533 -8.975 1.00 92.56 476 TYR A O 1
ATOM 3583 N N . LEU A 1 477 ? 25.694 -2.379 -10.806 1.00 92.88 477 LEU A N 1
ATOM 3584 C CA . LEU A 1 477 ? 24.600 -2.662 -11.739 1.00 92.88 477 LEU A CA 1
ATOM 3585 C C . LEU A 1 477 ? 24.075 -4.100 -11.621 1.00 92.88 477 LEU A C 1
ATOM 3587 O O . LEU A 1 477 ? 22.876 -4.331 -11.753 1.00 92.88 477 LEU A O 1
ATOM 3591 N N . THR A 1 478 ? 24.954 -5.056 -11.318 1.00 90.12 478 THR A N 1
ATOM 3592 C CA . THR A 1 478 ? 24.567 -6.450 -11.049 1.00 90.12 478 THR A CA 1
ATOM 3593 C C . THR A 1 478 ? 23.672 -6.543 -9.813 1.00 90.12 478 THR A C 1
ATOM 3595 O O . THR A 1 478 ? 22.638 -7.209 -9.839 1.00 90.12 478 THR A O 1
ATOM 3598 N N . GLU A 1 479 ? 24.047 -5.858 -8.730 1.00 89.25 479 GLU A N 1
ATOM 3599 C CA . GLU A 1 479 ? 23.255 -5.813 -7.499 1.00 89.25 479 GLU A CA 1
ATOM 3600 C C . GLU A 1 479 ? 21.934 -5.060 -7.698 1.00 89.25 479 GLU A C 1
ATOM 3602 O O . GLU A 1 479 ? 20.879 -5.561 -7.307 1.00 89.25 479 GLU A O 1
ATOM 3607 N N . LEU A 1 480 ? 21.975 -3.911 -8.380 1.00 91.75 480 LEU A N 1
ATOM 3608 C CA . LEU A 1 480 ? 20.789 -3.145 -8.756 1.00 91.75 480 LEU A CA 1
ATOM 3609 C C . LEU A 1 480 ? 19.788 -4.022 -9.516 1.00 91.75 480 LEU A C 1
ATOM 3611 O O . LEU A 1 480 ? 18.623 -4.089 -9.139 1.00 91.75 480 LEU A O 1
ATOM 3615 N N . CYS A 1 481 ? 20.235 -4.759 -10.535 1.00 93.94 481 CYS A N 1
ATOM 3616 C CA . CYS A 1 481 ? 19.338 -5.605 -11.315 1.00 93.94 481 CYS A CA 1
ATOM 3617 C C . CYS A 1 481 ? 18.789 -6.813 -10.559 1.00 93.94 481 CYS A C 1
ATOM 3619 O O . CYS A 1 481 ? 17.654 -7.223 -10.816 1.00 93.94 481 CYS A O 1
ATOM 3621 N N . ALA A 1 482 ? 19.546 -7.372 -9.613 1.00 89.38 482 ALA A N 1
ATOM 3622 C CA . ALA A 1 482 ? 19.023 -8.401 -8.723 1.00 89.38 482 ALA A CA 1
ATOM 3623 C C . ALA A 1 482 ? 17.879 -7.853 -7.851 1.00 89.38 482 ALA A C 1
ATOM 3625 O O . ALA A 1 482 ? 16.846 -8.514 -7.723 1.00 89.38 482 ALA A O 1
ATOM 3626 N N . ASN A 1 483 ? 18.035 -6.635 -7.321 1.00 88.00 483 ASN A N 1
ATOM 3627 C CA . ASN A 1 483 ? 17.022 -5.972 -6.500 1.00 88.00 483 ASN A CA 1
ATOM 3628 C C . ASN A 1 483 ? 15.781 -5.590 -7.321 1.00 88.00 483 ASN A C 1
ATOM 3630 O O . ASN A 1 483 ? 14.681 -5.988 -6.940 1.00 88.00 483 ASN A O 1
ATOM 3634 N N . ILE A 1 484 ? 15.954 -4.942 -8.482 1.00 92.75 484 ILE A N 1
ATOM 3635 C CA . ILE A 1 484 ? 14.856 -4.616 -9.413 1.00 92.75 484 ILE A CA 1
ATOM 3636 C C . ILE A 1 484 ? 14.084 -5.885 -9.781 1.00 92.75 484 ILE A C 1
ATOM 3638 O O . ILE A 1 484 ? 12.860 -5.925 -9.684 1.00 92.75 484 ILE A O 1
ATOM 3642 N N . THR A 1 485 ? 14.788 -6.957 -10.162 1.00 92.00 485 THR A N 1
ATOM 3643 C CA . THR A 1 485 ? 14.139 -8.211 -10.571 1.00 92.00 485 THR A CA 1
ATOM 3644 C C . THR A 1 485 ? 13.345 -8.840 -9.432 1.00 92.00 485 THR A C 1
ATOM 3646 O O . THR A 1 485 ? 12.251 -9.355 -9.662 1.00 92.00 485 THR A O 1
ATOM 3649 N N . GLN A 1 486 ? 13.878 -8.825 -8.209 1.00 88.44 486 GLN A N 1
ATOM 3650 C CA . GLN A 1 486 ? 13.183 -9.369 -7.046 1.00 88.44 486 GLN A CA 1
ATOM 3651 C C . GLN A 1 486 ? 11.938 -8.540 -6.702 1.00 88.44 486 GLN A C 1
ATOM 3653 O O . GLN A 1 486 ? 10.859 -9.112 -6.543 1.00 88.44 486 GLN A O 1
ATOM 3658 N N . ALA A 1 487 ? 12.084 -7.215 -6.620 1.00 89.31 487 ALA A N 1
ATOM 3659 C CA . ALA A 1 487 ? 11.013 -6.291 -6.265 1.00 89.31 487 ALA A CA 1
ATOM 3660 C C . ALA A 1 487 ? 9.879 -6.331 -7.289 1.00 89.31 487 ALA A C 1
ATOM 3662 O O . ALA A 1 487 ? 8.740 -6.656 -6.959 1.00 89.31 487 ALA A O 1
ATOM 3663 N N . GLN A 1 488 ? 10.208 -6.105 -8.560 1.00 95.38 488 GLN A N 1
ATOM 3664 C CA . GLN A 1 488 ? 9.194 -5.898 -9.584 1.00 95.38 488 GLN A CA 1
ATOM 3665 C C . GLN A 1 488 ? 8.456 -7.191 -9.949 1.00 95.38 488 GLN A C 1
ATOM 3667 O O . GLN A 1 488 ? 7.286 -7.149 -10.321 1.00 95.38 488 GLN A O 1
ATOM 3672 N N . ARG A 1 489 ? 9.067 -8.371 -9.754 1.00 94.44 489 ARG A N 1
ATOM 3673 C CA . ARG A 1 489 ? 8.346 -9.654 -9.854 1.00 94.44 489 ARG A CA 1
ATOM 3674 C C . ARG A 1 489 ? 7.290 -9.811 -8.760 1.00 94.44 489 ARG A C 1
ATOM 3676 O O . ARG A 1 489 ? 6.179 -10.252 -9.057 1.00 94.44 489 ARG A O 1
ATOM 3683 N N . ALA A 1 490 ? 7.621 -9.447 -7.523 1.00 91.69 490 ALA A N 1
ATOM 3684 C CA . ALA A 1 490 ? 6.674 -9.462 -6.412 1.00 91.69 490 ALA A CA 1
ATOM 3685 C C . ALA A 1 490 ? 5.537 -8.450 -6.638 1.00 91.69 490 ALA A C 1
ATOM 3687 O O . ALA A 1 490 ? 4.365 -8.789 -6.479 1.00 91.69 490 ALA A O 1
ATOM 3688 N N . GLU A 1 491 ? 5.870 -7.247 -7.108 1.00 94.44 491 GLU A N 1
ATOM 3689 C CA . GLU A 1 491 ? 4.910 -6.190 -7.441 1.00 94.44 491 GLU A CA 1
ATOM 3690 C C . GLU A 1 491 ? 3.958 -6.614 -8.571 1.00 94.44 491 GLU A C 1
ATOM 3692 O O . GLU A 1 491 ? 2.745 -6.475 -8.427 1.00 94.44 491 GLU A O 1
ATOM 3697 N N . ILE A 1 492 ? 4.462 -7.227 -9.650 1.00 96.00 492 ILE A N 1
ATOM 3698 C CA . ILE A 1 492 ? 3.626 -7.792 -10.726 1.00 96.00 492 ILE A CA 1
ATOM 3699 C C . ILE A 1 492 ? 2.689 -8.880 -10.186 1.00 96.00 492 ILE A C 1
ATOM 3701 O O . ILE A 1 492 ? 1.505 -8.894 -10.534 1.00 96.00 492 ILE A O 1
ATOM 3705 N N . ALA A 1 493 ? 3.186 -9.786 -9.336 1.00 94.25 493 ALA A N 1
ATOM 3706 C CA . ALA A 1 493 ? 2.371 -10.832 -8.716 1.00 94.25 493 ALA A CA 1
ATOM 3707 C C . ALA A 1 493 ? 1.248 -10.246 -7.850 1.00 94.25 493 ALA A C 1
ATOM 3709 O O . ALA A 1 493 ? 0.093 -10.667 -7.962 1.00 94.25 493 ALA A O 1
ATOM 3710 N N . TRP A 1 494 ? 1.571 -9.233 -7.048 1.00 92.81 494 TRP A N 1
ATOM 3711 C CA . TRP A 1 494 ? 0.617 -8.523 -6.205 1.00 92.81 494 TRP A CA 1
ATOM 3712 C C . TRP A 1 494 ? -0.457 -7.802 -7.035 1.00 92.81 494 TRP A C 1
ATOM 3714 O O . TRP A 1 494 ? -1.652 -7.999 -6.810 1.00 92.81 494 TRP A O 1
ATOM 3724 N N . LEU A 1 495 ? -0.045 -7.030 -8.045 1.00 95.31 495 LEU A N 1
ATOM 3725 C CA . LEU A 1 495 ? -0.926 -6.271 -8.939 1.00 95.31 495 LEU A CA 1
ATOM 3726 C C . LEU A 1 495 ? -1.867 -7.187 -9.735 1.00 95.31 495 LEU A C 1
ATOM 3728 O O . LEU A 1 495 ? -3.067 -6.925 -9.849 1.00 95.31 495 LEU A O 1
ATOM 3732 N N . SER A 1 496 ? -1.333 -8.303 -10.231 1.00 95.69 496 SER A N 1
ATOM 3733 C CA . SER A 1 496 ? -2.108 -9.331 -10.928 1.00 95.69 496 SER A CA 1
ATOM 3734 C C . SER A 1 496 ? -3.166 -9.940 -10.009 1.00 95.69 496 SER A C 1
ATOM 3736 O O . SER A 1 496 ? -4.324 -10.092 -10.401 1.00 95.69 496 SER A O 1
ATOM 3738 N N . ALA A 1 497 ? -2.796 -10.255 -8.761 1.00 92.19 497 ALA A N 1
ATOM 3739 C CA . ALA A 1 497 ? -3.721 -10.813 -7.778 1.00 92.19 497 ALA A CA 1
ATOM 3740 C C . ALA A 1 497 ? -4.813 -9.809 -7.390 1.00 92.19 497 ALA A C 1
ATOM 3742 O O . ALA A 1 497 ? -5.969 -10.201 -7.218 1.00 92.19 497 ALA A O 1
ATOM 3743 N N . TRP A 1 498 ? -4.472 -8.519 -7.315 1.00 93.19 498 TRP A N 1
ATOM 3744 C CA . TRP A 1 498 ? -5.420 -7.445 -7.034 1.00 93.19 498 TRP A CA 1
ATOM 3745 C C . TRP A 1 498 ? -6.519 -7.351 -8.104 1.00 93.19 498 TRP A C 1
ATOM 3747 O O . TRP A 1 498 ? -7.702 -7.253 -7.756 1.00 93.19 498 TRP A O 1
ATOM 3757 N N . LEU A 1 499 ? -6.150 -7.423 -9.394 1.00 94.69 499 LEU A N 1
ATOM 3758 C CA . LEU A 1 499 ? -7.100 -7.421 -10.517 1.00 94.69 499 LEU A CA 1
ATOM 3759 C C . LEU A 1 499 ? -7.944 -8.698 -10.543 1.00 94.69 499 LEU A C 1
ATOM 3761 O O . LEU A 1 499 ? -9.175 -8.619 -10.587 1.00 94.69 499 LEU A O 1
ATOM 3765 N N . ALA A 1 500 ? -7.296 -9.862 -10.452 1.00 92.81 500 ALA A N 1
ATOM 3766 C CA . ALA A 1 500 ? -7.967 -11.158 -10.493 1.00 92.81 500 ALA A CA 1
ATOM 3767 C C . ALA A 1 500 ? -8.980 -11.315 -9.350 1.00 92.81 500 ALA A C 1
ATOM 3769 O O . ALA A 1 500 ? -10.110 -11.749 -9.577 1.00 92.81 500 ALA A O 1
ATOM 3770 N N . GLY A 1 501 ? -8.622 -10.879 -8.136 1.00 88.38 501 GLY A N 1
ATOM 3771 C CA . GLY A 1 501 ? -9.524 -10.875 -6.984 1.00 88.38 501 GLY A CA 1
ATOM 3772 C C . GLY A 1 501 ? -10.798 -10.058 -7.222 1.00 88.38 501 GLY A C 1
ATOM 3773 O O . GLY A 1 501 ? -11.855 -10.394 -6.700 1.00 88.38 501 GLY A O 1
ATOM 3774 N N . ARG A 1 502 ? -10.738 -9.029 -8.071 1.00 91.06 502 ARG A N 1
ATOM 3775 C CA . ARG A 1 502 ? -11.880 -8.173 -8.437 1.00 91.06 502 ARG A CA 1
ATOM 3776 C C . ARG A 1 502 ? -12.574 -8.587 -9.731 1.00 91.06 502 ARG A C 1
ATOM 3778 O O . ARG A 1 502 ? -13.391 -7.825 -10.249 1.00 91.06 502 ARG A O 1
ATOM 3785 N N . GLY A 1 503 ? -12.241 -9.755 -10.281 1.00 92.12 503 GLY A N 1
ATOM 3786 C CA . GLY A 1 503 ? -12.780 -10.219 -11.559 1.00 92.12 503 GLY A CA 1
ATOM 3787 C C . GLY A 1 503 ? -12.427 -9.298 -12.732 1.00 92.12 503 GLY A C 1
ATOM 3788 O O . GLY A 1 503 ? -13.197 -9.196 -13.687 1.00 92.12 503 GLY A O 1
ATOM 3789 N N . LYS A 1 504 ? -11.302 -8.578 -12.651 1.00 94.00 504 LYS A N 1
ATOM 3790 C CA . LYS A 1 504 ? -10.804 -7.703 -13.717 1.00 94.00 504 LYS A CA 1
ATOM 3791 C C . LYS A 1 504 ? -9.724 -8.435 -14.513 1.00 94.00 504 LYS A C 1
ATOM 3793 O O . LYS A 1 504 ? -8.843 -9.057 -13.931 1.00 94.00 504 LYS A O 1
ATOM 3798 N N . SER A 1 505 ? -9.784 -8.309 -15.838 1.00 93.94 505 SER A N 1
ATOM 3799 C CA . SER A 1 505 ? -8.733 -8.788 -16.748 1.00 93.94 505 SER A CA 1
ATOM 3800 C C . SER A 1 505 ? -7.399 -8.084 -16.487 1.00 93.94 505 SER A C 1
ATOM 3802 O O . SER A 1 505 ? -7.400 -6.873 -16.217 1.00 93.94 505 SER A O 1
ATOM 3804 N N . LEU A 1 506 ? -6.291 -8.822 -16.621 1.00 93.12 506 LEU A N 1
ATOM 3805 C CA . LEU A 1 506 ? -4.922 -8.292 -16.526 1.00 93.12 506 LEU A CA 1
ATOM 3806 C C . LEU A 1 506 ? -4.546 -7.431 -17.736 1.00 93.12 506 LEU A C 1
ATOM 3808 O O . LEU A 1 506 ? -3.649 -6.598 -17.644 1.00 93.12 506 LEU A O 1
ATOM 3812 N N . ILE A 1 507 ? -5.241 -7.616 -18.855 1.00 91.81 507 ILE A N 1
ATOM 3813 C CA . ILE A 1 507 ? -4.968 -6.948 -20.122 1.00 91.81 507 ILE A CA 1
ATOM 3814 C C . ILE A 1 507 ? -6.167 -6.101 -20.545 1.00 91.81 507 ILE A C 1
ATOM 3816 O O . ILE A 1 507 ? -7.322 -6.383 -20.230 1.00 91.81 507 ILE A O 1
ATOM 3820 N N . ALA A 1 508 ? -5.900 -5.024 -21.271 1.00 93.06 508 ALA A N 1
ATOM 3821 C CA . ALA A 1 508 ? -6.949 -4.242 -21.913 1.00 93.06 508 ALA A CA 1
ATOM 3822 C C . ALA A 1 508 ? -6.433 -3.654 -23.232 1.00 93.06 508 ALA A C 1
ATOM 3824 O O . ALA A 1 508 ? -6.277 -2.441 -23.317 1.00 93.06 508 ALA A O 1
ATOM 3825 N N . PRO A 1 509 ? -6.128 -4.478 -24.253 1.00 90.94 509 PRO A N 1
ATOM 3826 C CA . PRO A 1 509 ? -5.573 -3.976 -25.505 1.00 90.94 509 PRO A CA 1
ATOM 3827 C C . PRO A 1 509 ? -6.547 -3.037 -26.226 1.00 90.94 509 PRO A C 1
ATOM 3829 O O . PRO A 1 509 ? -7.771 -3.205 -26.163 1.00 90.94 509 PRO A O 1
ATOM 3832 N N . CYS A 1 510 ? -6.002 -2.061 -26.950 1.00 88.50 510 CYS A N 1
ATOM 3833 C CA . CYS A 1 510 ? -6.803 -1.147 -27.763 1.00 88.50 510 CYS A CA 1
ATOM 3834 C C . CYS A 1 510 ? -7.375 -1.776 -29.034 1.00 88.50 510 CYS A C 1
ATOM 3836 O O . CYS A 1 510 ? -8.478 -1.428 -29.476 1.00 88.50 510 CYS A O 1
ATOM 3838 N N . GLU A 1 511 ? -6.626 -2.718 -29.587 1.00 87.25 511 GLU A N 1
ATOM 3839 C CA . GLU A 1 511 ? -6.920 -3.482 -30.794 1.00 87.25 511 GLU A CA 1
ATOM 3840 C C . GLU A 1 511 ? -7.895 -4.635 -30.507 1.00 87.25 511 GLU A C 1
ATOM 3842 O O . GLU A 1 511 ? -8.455 -4.731 -29.417 1.00 87.25 511 GLU A O 1
ATOM 3847 N N . ALA A 1 512 ? -8.164 -5.477 -31.500 1.00 87.06 512 ALA A N 1
ATOM 3848 C CA . ALA A 1 512 ? -8.871 -6.745 -31.327 1.00 87.06 512 ALA A CA 1
ATOM 3849 C C . ALA A 1 512 ? -7.963 -7.895 -31.777 1.00 87.06 512 ALA A C 1
ATOM 3851 O O . ALA A 1 512 ? -7.025 -7.664 -32.537 1.00 87.06 512 ALA A O 1
ATOM 3852 N N . CYS A 1 513 ? -8.227 -9.131 -31.350 1.00 87.31 513 CYS A N 1
ATOM 3853 C CA . CYS A 1 513 ? -7.586 -10.263 -32.014 1.00 87.31 513 CYS A CA 1
ATOM 3854 C C . CYS A 1 513 ? -8.179 -10.458 -33.411 1.00 87.31 513 CYS A C 1
ATOM 3856 O O . CYS A 1 513 ? -9.367 -10.203 -33.641 1.00 87.31 513 CYS A O 1
ATOM 3858 N N . ALA A 1 514 ? -7.345 -10.927 -34.339 1.00 87.12 514 ALA A N 1
ATOM 3859 C CA . ALA A 1 514 ? -7.792 -11.345 -35.659 1.00 87.12 514 ALA A CA 1
ATOM 3860 C C . ALA A 1 514 ? -8.956 -12.345 -35.569 1.00 87.12 514 ALA A C 1
ATOM 3862 O O . ALA A 1 514 ? -9.086 -13.089 -34.596 1.00 87.12 514 ALA A O 1
ATOM 3863 N N . ASP A 1 515 ? -9.814 -12.325 -36.589 1.00 84.00 515 ASP A N 1
ATOM 3864 C CA . ASP A 1 515 ? -10.978 -13.210 -36.720 1.00 84.00 515 ASP A CA 1
ATOM 3865 C C . ASP A 1 515 ? -12.016 -13.094 -35.582 1.00 84.00 515 ASP A C 1
ATOM 3867 O O . ASP A 1 515 ? -12.948 -13.892 -35.496 1.00 84.00 515 ASP A O 1
ATOM 3871 N N . GLY A 1 516 ? -11.908 -12.059 -34.739 1.00 81.56 516 GLY A N 1
ATOM 3872 C CA . GLY A 1 516 ? -12.815 -11.832 -33.614 1.00 81.56 516 GLY A CA 1
ATOM 3873 C C . GLY A 1 516 ? -12.577 -12.769 -32.429 1.00 81.56 516 GLY A C 1
ATOM 3874 O O . GLY A 1 516 ? -13.453 -12.883 -31.570 1.00 81.56 516 GLY A O 1
ATOM 3875 N N . GLU A 1 517 ? -11.419 -13.432 -32.375 1.00 85.19 517 GLU A N 1
ATOM 3876 C CA . GLU A 1 517 ? -11.041 -14.276 -31.242 1.00 85.19 517 GLU A CA 1
ATOM 3877 C C . GLU A 1 517 ? -10.994 -13.459 -29.934 1.00 85.19 517 GLU A C 1
ATOM 3879 O O . GLU A 1 517 ? -10.624 -12.278 -29.934 1.00 85.19 517 GLU A O 1
ATOM 3884 N N . PRO A 1 518 ? -11.382 -14.046 -28.789 1.00 88.12 518 PRO A N 1
ATOM 3885 C CA . PRO A 1 518 ? -11.244 -13.377 -27.507 1.00 88.12 518 PRO A CA 1
ATOM 3886 C C . PRO A 1 518 ? -9.766 -13.248 -27.127 1.00 88.12 518 PRO A C 1
ATOM 3888 O O . PRO A 1 518 ? -8.930 -14.082 -27.485 1.00 88.12 518 PRO A O 1
ATOM 3891 N N . PHE A 1 519 ? -9.447 -12.227 -26.333 1.00 91.12 519 PHE A N 1
ATOM 3892 C CA . PHE A 1 519 ? -8.124 -12.138 -25.729 1.00 91.12 519 PHE A CA 1
ATOM 3893 C C . PHE A 1 519 ? -7.854 -13.343 -24.828 1.00 91.12 519 PHE A C 1
ATOM 3895 O O . PHE A 1 519 ? -8.739 -13.826 -24.119 1.00 91.12 519 PHE A O 1
ATOM 3902 N N . THR A 1 520 ? -6.607 -13.802 -24.833 1.00 92.44 520 THR A N 1
ATOM 3903 C CA . THR A 1 520 ? -6.142 -14.826 -23.900 1.00 92.44 520 THR A CA 1
ATOM 3904 C C . THR A 1 520 ? -5.660 -14.151 -22.622 1.00 92.44 520 THR A C 1
ATOM 3906 O O . THR A 1 520 ? -4.704 -13.376 -22.656 1.00 92.44 520 THR A O 1
ATOM 3909 N N . GLU A 1 521 ? -6.315 -14.441 -21.495 1.00 92.69 521 GLU A N 1
ATOM 3910 C CA . GLU A 1 521 ? -5.852 -13.966 -20.189 1.00 92.69 521 GLU A CA 1
ATOM 3911 C C . GLU A 1 521 ? -4.459 -14.531 -19.871 1.00 92.69 521 GLU A C 1
ATOM 3913 O O . GLU A 1 521 ? -4.245 -15.740 -20.020 1.00 92.69 521 GLU A O 1
ATOM 3918 N N . PRO A 1 522 ? -3.516 -13.692 -19.407 1.00 92.19 522 PRO A N 1
ATOM 3919 C CA . PRO A 1 522 ? -2.226 -14.162 -18.928 1.00 92.19 522 PRO A CA 1
ATOM 3920 C C . PRO A 1 522 ? -2.353 -15.150 -17.766 1.00 92.19 522 PRO A C 1
ATOM 3922 O O . PRO A 1 522 ? -3.226 -15.021 -16.905 1.00 92.19 522 PRO A O 1
ATOM 3925 N N . GLU A 1 523 ? -1.426 -16.105 -17.695 1.00 92.38 523 GLU A N 1
ATOM 3926 C CA . GLU A 1 523 ? -1.290 -16.949 -16.510 1.00 92.38 523 GLU A CA 1
ATOM 3927 C C . GLU A 1 523 ? -0.874 -16.105 -15.296 1.00 92.38 523 GLU A C 1
ATOM 3929 O O . GLU A 1 523 ? -0.007 -15.234 -15.383 1.00 92.38 523 GLU A O 1
ATOM 3934 N N . MET A 1 524 ? -1.488 -16.392 -14.148 1.00 93.19 524 MET A N 1
ATOM 3935 C CA . MET A 1 524 ? -1.241 -15.675 -12.904 1.00 93.19 524 MET A CA 1
ATOM 3936 C C . MET A 1 524 ? 0.202 -15.869 -12.408 1.00 93.19 524 MET A C 1
ATOM 3938 O O . MET A 1 524 ? 0.595 -16.998 -12.095 1.00 93.19 524 MET A O 1
ATOM 3942 N N . PRO A 1 525 ? 0.986 -14.787 -12.246 1.00 94.12 525 PRO A N 1
ATOM 3943 C CA . PRO A 1 525 ? 2.326 -14.888 -11.695 1.00 94.12 525 PRO A CA 1
ATOM 3944 C C . PRO A 1 525 ? 2.294 -15.357 -10.235 1.00 94.12 525 PRO A C 1
ATOM 3946 O O . PRO A 1 525 ? 1.510 -14.885 -9.413 1.00 94.12 525 PRO A O 1
ATOM 3949 N N . CYS A 1 526 ? 3.182 -16.297 -9.910 1.00 93.75 526 CYS A N 1
ATOM 3950 C CA . CYS A 1 526 ? 3.417 -16.779 -8.552 1.00 93.75 526 CYS A CA 1
ATOM 3951 C C . CYS A 1 526 ? 4.852 -16.442 -8.158 1.00 93.75 526 CYS A C 1
ATOM 3953 O O . CYS A 1 526 ? 5.791 -16.937 -8.782 1.00 93.75 526 CYS A O 1
ATOM 3955 N N . GLU A 1 527 ? 5.036 -15.599 -7.150 1.00 93.94 527 GLU A N 1
ATOM 3956 C CA . GLU A 1 527 ? 6.354 -15.142 -6.708 1.00 93.94 527 GLU A CA 1
ATOM 3957 C C . GLU A 1 527 ? 6.432 -15.077 -5.182 1.00 93.94 527 GLU A C 1
ATOM 3959 O O . GLU A 1 527 ? 5.431 -15.231 -4.477 1.00 93.94 527 GLU A O 1
ATOM 3964 N N . ASP A 1 528 ? 7.649 -14.880 -4.684 1.00 91.50 528 ASP A N 1
ATOM 3965 C CA . ASP A 1 528 ? 7.882 -14.474 -3.304 1.00 91.50 528 ASP A CA 1
ATOM 3966 C C . ASP A 1 528 ? 7.455 -13.010 -3.138 1.00 91.50 528 ASP A C 1
ATOM 3968 O O . ASP A 1 528 ? 7.902 -12.154 -3.895 1.00 91.50 528 ASP A O 1
ATOM 3972 N N . LEU A 1 529 ? 6.606 -12.727 -2.152 1.00 86.56 529 LEU A N 1
ATOM 3973 C CA . LEU A 1 529 ? 6.081 -11.391 -1.854 1.00 86.56 529 LEU A CA 1
ATOM 3974 C C . LEU A 1 529 ? 6.802 -10.712 -0.686 1.00 86.56 529 LEU A C 1
ATOM 3976 O O . LEU A 1 529 ? 6.601 -9.517 -0.475 1.00 86.56 529 LEU A O 1
ATOM 3980 N N . LEU A 1 530 ? 7.687 -11.436 0.018 1.00 82.81 530 LEU A N 1
ATOM 3981 C CA . LEU A 1 530 ? 8.409 -10.929 1.187 1.00 82.81 530 LEU A CA 1
ATOM 3982 C C . LEU A 1 530 ? 9.033 -9.563 0.915 1.00 82.81 530 LEU A C 1
ATOM 3984 O O . LEU A 1 530 ? 8.925 -8.681 1.752 1.00 82.81 530 LEU A O 1
ATOM 3988 N N . TYR A 1 531 ? 9.662 -9.376 -0.248 1.00 79.69 531 TYR A N 1
ATOM 3989 C CA . TYR A 1 531 ? 10.362 -8.131 -0.575 1.00 79.69 531 TYR A CA 1
ATOM 3990 C C . TYR A 1 531 ? 9.439 -6.902 -0.579 1.00 79.69 531 TYR A C 1
ATOM 3992 O O . TYR A 1 531 ? 9.873 -5.821 -0.206 1.00 79.69 531 TYR A O 1
ATOM 4000 N N . THR A 1 532 ? 8.177 -7.084 -0.973 1.00 74.69 532 THR A N 1
ATOM 4001 C CA . THR A 1 532 ? 7.136 -6.041 -1.007 1.00 74.69 532 THR A CA 1
ATOM 4002 C C . THR A 1 532 ? 6.258 -6.013 0.246 1.00 74.69 532 THR A C 1
ATOM 4004 O O . THR A 1 532 ? 5.429 -5.117 0.394 1.00 74.69 532 THR A O 1
ATOM 4007 N N . SER A 1 533 ? 6.390 -7.014 1.120 1.00 72.25 533 SER A N 1
ATOM 4008 C CA . SER A 1 533 ? 5.696 -7.076 2.411 1.00 72.25 533 SER A CA 1
ATOM 4009 C C . SER A 1 533 ? 6.397 -6.184 3.428 1.00 72.25 533 SER A C 1
ATOM 4011 O O . SER A 1 533 ? 7.623 -6.054 3.388 1.00 72.25 533 SER A O 1
ATOM 4013 N N . GLN A 1 534 ? 5.689 -5.646 4.416 1.00 65.25 534 GLN A N 1
ATOM 4014 C CA . GLN A 1 534 ? 6.374 -4.888 5.466 1.00 65.25 534 GLN A CA 1
ATOM 4015 C C . GLN A 1 534 ? 7.120 -5.791 6.439 1.00 65.25 534 GLN A C 1
ATOM 4017 O O . GLN A 1 534 ? 8.014 -5.328 7.153 1.00 65.25 534 GLN A O 1
ATOM 4022 N N . LEU A 1 535 ? 6.833 -7.095 6.429 1.00 67.12 535 LEU A N 1
ATOM 4023 C CA . LEU A 1 535 ? 7.649 -8.080 7.123 1.00 67.12 535 LEU A CA 1
ATOM 4024 C C . LEU A 1 535 ? 9.122 -8.000 6.691 1.00 67.12 535 LEU A C 1
ATOM 4026 O O . LEU A 1 535 ? 10.005 -8.214 7.524 1.00 67.12 535 LEU A O 1
ATOM 4030 N N . CYS A 1 536 ? 9.408 -7.643 5.433 1.00 69.62 536 CYS A N 1
ATOM 4031 C CA . CYS A 1 536 ? 10.774 -7.362 4.997 1.00 69.62 536 CYS A CA 1
ATOM 4032 C C . CYS A 1 536 ? 11.459 -6.352 5.924 1.00 69.62 536 CYS A C 1
ATOM 4034 O O . CYS A 1 536 ? 12.545 -6.620 6.454 1.00 69.62 536 CYS A O 1
ATOM 4036 N N . HIS A 1 537 ? 10.796 -5.230 6.203 1.00 60.78 537 HIS A N 1
ATOM 4037 C CA . HIS A 1 537 ? 11.348 -4.231 7.102 1.00 60.78 537 HIS A CA 1
ATOM 4038 C C . HIS A 1 537 ? 11.635 -4.855 8.476 1.00 60.78 537 HIS A C 1
ATOM 4040 O O . HIS A 1 537 ? 12.731 -4.683 8.990 1.00 60.78 537 HIS A O 1
ATOM 4046 N N . LEU A 1 538 ? 10.745 -5.680 9.030 1.00 56.03 538 LEU A N 1
ATOM 4047 C CA . LEU A 1 538 ? 10.922 -6.278 10.362 1.00 56.03 538 LEU A CA 1
ATOM 4048 C C . LEU A 1 538 ? 12.067 -7.306 10.479 1.00 56.03 538 LEU A C 1
ATOM 4050 O O . LEU A 1 538 ? 12.661 -7.427 11.550 1.00 56.03 538 LEU A O 1
ATOM 4054 N N . VAL A 1 539 ? 12.376 -8.067 9.421 1.00 53.66 539 VAL A N 1
ATOM 4055 C CA . VAL A 1 539 ? 13.269 -9.249 9.509 1.00 53.66 539 VAL A CA 1
ATOM 4056 C C . VAL A 1 539 ? 14.721 -8.961 9.092 1.00 53.66 539 VAL A C 1
ATOM 4058 O O . VAL A 1 539 ? 15.614 -9.773 9.341 1.00 53.66 539 VAL A O 1
ATOM 4061 N N . GLY A 1 540 ? 15.015 -7.796 8.514 1.00 52.00 540 GLY A N 1
ATOM 4062 C CA . GLY A 1 540 ? 16.398 -7.462 8.146 1.00 52.00 540 GLY A CA 1
ATOM 4063 C C . GLY A 1 540 ? 16.634 -6.084 7.533 1.00 52.00 540 GLY A C 1
ATOM 4064 O O . GLY A 1 540 ? 17.774 -5.794 7.152 1.00 52.00 540 GLY A O 1
ATOM 4065 N N . GLY A 1 541 ? 15.593 -5.249 7.438 1.00 56.25 541 GLY A N 1
ATOM 4066 C CA . GLY A 1 541 ? 15.622 -4.000 6.683 1.00 56.25 541 GLY A CA 1
ATOM 4067 C C . GLY A 1 541 ? 15.625 -4.230 5.167 1.00 56.25 541 GLY A C 1
ATOM 4068 O O . GLY A 1 541 ? 16.006 -5.292 4.676 1.00 56.25 541 GLY A O 1
ATOM 4069 N N . ASP A 1 542 ? 15.240 -3.196 4.423 1.00 54.22 542 ASP A N 1
ATOM 4070 C CA . ASP A 1 542 ? 14.944 -3.200 2.981 1.00 54.22 542 ASP A CA 1
ATOM 4071 C C . ASP A 1 542 ? 15.972 -3.825 2.028 1.00 54.22 542 ASP A C 1
ATOM 4073 O O . ASP A 1 542 ? 15.640 -4.140 0.885 1.00 54.22 542 ASP A O 1
ATOM 4077 N N . LEU A 1 543 ? 17.215 -3.988 2.477 1.00 52.50 543 LEU A N 1
ATOM 4078 C CA . LEU A 1 543 ? 18.326 -4.507 1.679 1.00 52.50 543 LEU A CA 1
ATOM 4079 C C . LEU A 1 543 ? 18.647 -5.988 1.960 1.00 52.50 543 LEU A C 1
ATOM 4081 O O . LEU A 1 543 ? 19.444 -6.583 1.239 1.00 52.50 543 LEU A O 1
ATOM 4085 N N . ASN A 1 544 ? 18.038 -6.615 2.978 1.00 58.75 544 ASN A N 1
ATOM 4086 C CA . ASN A 1 544 ? 18.383 -7.983 3.410 1.00 58.75 544 ASN A CA 1
ATOM 4087 C C . ASN A 1 544 ? 17.215 -8.985 3.387 1.00 58.75 544 ASN A C 1
ATOM 4089 O O . ASN A 1 544 ? 17.366 -10.125 3.838 1.00 58.75 544 ASN A O 1
ATOM 4093 N N . CYS A 1 545 ? 16.064 -8.606 2.835 1.00 72.69 545 CYS A N 1
ATOM 4094 C CA . CYS A 1 545 ? 14.845 -9.419 2.826 1.00 72.69 545 CYS A CA 1
ATOM 4095 C C . CYS A 1 545 ? 14.867 -10.488 1.742 1.00 72.69 545 CYS A C 1
ATOM 4097 O O . CYS A 1 545 ? 14.247 -10.383 0.681 1.00 72.69 545 CYS A O 1
ATOM 4099 N N . LYS A 1 546 ? 15.624 -11.545 2.007 1.00 81.31 546 LYS A N 1
ATOM 4100 C CA . LYS A 1 546 ? 15.728 -12.689 1.109 1.00 81.31 546 LYS A CA 1
ATOM 4101 C C . LYS A 1 546 ? 14.920 -13.829 1.688 1.00 81.31 546 LYS A C 1
ATOM 4103 O O . LYS A 1 546 ? 15.175 -14.263 2.810 1.00 81.31 546 LYS A O 1
ATOM 4108 N N . CYS A 1 547 ? 14.001 -14.363 0.891 1.00 86.56 547 CYS A N 1
ATOM 4109 C CA . CYS A 1 547 ? 13.232 -15.535 1.283 1.00 86.56 547 CYS A CA 1
ATOM 4110 C C . CYS A 1 547 ? 14.129 -16.712 1.664 1.00 86.56 547 CYS A C 1
ATOM 4112 O O . CYS A 1 547 ? 13.844 -17.376 2.648 1.00 86.56 547 CYS A O 1
ATOM 4114 N N . ALA A 1 548 ? 15.277 -16.882 1.000 1.00 86.62 548 ALA A N 1
ATOM 4115 C CA . ALA A 1 548 ? 16.286 -17.864 1.395 1.00 86.62 548 ALA A CA 1
ATOM 4116 C C . ALA A 1 548 ? 16.760 -17.705 2.857 1.00 86.62 548 ALA A C 1
ATOM 4118 O O . ALA A 1 548 ? 16.932 -18.702 3.556 1.00 86.62 548 ALA A O 1
ATOM 4119 N N . THR A 1 549 ? 16.943 -16.467 3.333 1.00 84.06 549 THR A N 1
ATOM 4120 C CA . THR A 1 549 ? 17.315 -16.178 4.728 1.00 84.06 549 THR A CA 1
ATOM 4121 C C . THR A 1 549 ? 16.160 -16.493 5.670 1.00 84.06 549 THR A C 1
ATOM 4123 O O . THR A 1 549 ? 16.362 -17.163 6.682 1.00 84.06 549 THR A O 1
ATOM 4126 N N . LEU A 1 550 ? 14.946 -16.054 5.322 1.00 80.94 550 LEU A N 1
ATOM 4127 C CA . LEU A 1 550 ? 13.761 -16.285 6.144 1.00 80.94 550 LEU A CA 1
ATOM 4128 C C . LEU A 1 550 ? 13.479 -17.785 6.296 1.00 80.94 550 LEU A C 1
ATOM 4130 O O . LEU A 1 550 ? 13.315 -18.269 7.413 1.00 80.94 550 LEU A O 1
ATOM 4134 N N . THR A 1 551 ? 13.491 -18.539 5.196 1.00 87.12 551 THR A N 1
ATOM 4135 C CA . THR A 1 551 ? 13.182 -19.974 5.202 1.00 87.12 551 THR A CA 1
ATOM 4136 C C . THR A 1 551 ? 14.280 -20.832 5.830 1.00 87.12 551 THR A C 1
ATOM 4138 O O . THR A 1 551 ? 14.025 -21.965 6.229 1.00 87.12 551 THR A O 1
ATOM 4141 N N . ALA A 1 552 ? 15.507 -20.309 5.935 1.00 86.69 552 ALA A N 1
ATOM 4142 C CA . ALA A 1 552 ? 16.577 -20.956 6.693 1.00 86.69 552 ALA A CA 1
ATOM 4143 C C . ALA A 1 552 ? 16.351 -20.861 8.212 1.00 86.69 552 ALA A C 1
ATOM 4145 O O . ALA A 1 552 ? 16.823 -21.721 8.954 1.00 86.69 552 ALA A O 1
ATOM 4146 N N . GLN A 1 553 ? 15.638 -19.828 8.670 1.00 81.00 553 GLN A N 1
ATOM 4147 C CA . GLN A 1 553 ? 15.312 -19.616 10.082 1.00 81.00 553 GLN A CA 1
ATOM 4148 C C . GLN A 1 553 ? 13.943 -20.197 10.461 1.00 81.00 553 GLN A C 1
ATOM 4150 O O . GLN A 1 553 ? 13.788 -20.732 11.557 1.00 81.00 553 GLN A O 1
ATOM 4155 N N . TYR A 1 554 ? 12.968 -20.134 9.551 1.00 83.44 554 TYR A N 1
ATOM 4156 C CA . TYR A 1 554 ? 11.582 -20.531 9.788 1.00 83.44 554 TYR A CA 1
ATOM 4157 C C . TYR A 1 554 ? 11.092 -21.457 8.673 1.00 83.44 554 TYR A C 1
ATOM 4159 O O . TYR A 1 554 ? 11.120 -21.104 7.497 1.00 83.44 554 TYR A O 1
ATOM 4167 N N . GLN A 1 555 ? 10.630 -22.655 9.029 1.00 86.69 555 GLN A N 1
ATOM 4168 C CA . GLN A 1 555 ? 10.251 -23.669 8.045 1.00 86.69 555 GLN A CA 1
ATOM 4169 C C . GLN A 1 555 ? 8.988 -23.271 7.266 1.00 86.69 555 GLN A C 1
ATOM 4171 O O . GLN A 1 555 ? 7.990 -22.836 7.841 1.00 86.69 555 GLN A O 1
ATOM 4176 N N . CYS A 1 556 ? 9.004 -23.490 5.951 1.00 88.56 556 CYS A N 1
ATOM 4177 C CA . CYS A 1 556 ? 7.800 -23.432 5.123 1.00 88.56 556 CYS A CA 1
ATOM 4178 C C . CYS A 1 556 ? 6.710 -24.374 5.672 1.00 88.56 556 CYS A C 1
ATOM 4180 O O . CYS A 1 556 ? 7.012 -25.452 6.182 1.00 88.56 556 CYS A O 1
ATOM 4182 N N . GLY A 1 557 ? 5.442 -23.975 5.558 1.00 83.00 557 GLY A N 1
ATOM 4183 C CA . GLY A 1 557 ? 4.287 -24.709 6.083 1.00 83.00 557 GLY A CA 1
ATOM 4184 C C . GLY A 1 557 ? 4.032 -24.499 7.577 1.00 83.00 557 GLY A C 1
ATOM 4185 O O . GLY A 1 557 ? 3.149 -25.147 8.133 1.00 83.00 557 GLY A O 1
ATOM 4186 N N . THR A 1 558 ? 4.784 -23.608 8.226 1.00 80.88 558 THR A N 1
ATOM 4187 C CA . THR A 1 558 ? 4.608 -23.261 9.641 1.00 80.88 558 THR A CA 1
ATOM 4188 C C . THR A 1 558 ? 4.251 -21.788 9.812 1.00 80.88 558 THR A C 1
ATOM 4190 O O . THR A 1 558 ? 4.508 -20.963 8.937 1.00 80.88 558 THR A O 1
ATOM 4193 N N . THR A 1 559 ? 3.682 -21.455 10.965 1.00 69.94 559 THR A N 1
ATOM 4194 C CA . THR A 1 559 ? 3.659 -20.090 11.495 1.00 69.94 559 THR A CA 1
ATOM 4195 C C . THR A 1 559 ? 4.626 -20.029 12.668 1.00 69.94 559 THR A C 1
ATOM 4197 O O . THR A 1 559 ? 4.523 -20.847 13.585 1.00 69.94 559 THR A O 1
ATOM 4200 N N . ALA A 1 560 ? 5.563 -19.087 12.656 1.00 63.84 560 ALA A N 1
ATOM 4201 C CA . ALA A 1 560 ? 6.581 -18.975 13.693 1.00 63.84 560 ALA A CA 1
ATOM 4202 C C . ALA A 1 560 ? 6.609 -17.573 14.297 1.00 63.84 560 ALA A C 1
ATOM 4204 O O . ALA A 1 560 ? 6.359 -16.589 13.610 1.00 63.84 560 ALA A O 1
ATOM 4205 N N . ASN A 1 561 ? 6.947 -17.478 15.581 1.00 61.56 561 ASN A N 1
ATOM 4206 C CA . ASN A 1 561 ? 7.266 -16.191 16.187 1.00 61.56 561 ASN A CA 1
ATOM 4207 C C . ASN A 1 561 ? 8.660 -15.779 15.714 1.00 61.56 561 ASN A C 1
ATOM 4209 O O . ASN A 1 561 ? 9.603 -16.566 15.824 1.00 61.56 561 ASN A O 1
ATOM 4213 N N . LEU A 1 562 ? 8.793 -14.552 15.223 1.00 57.91 562 LEU A N 1
ATOM 4214 C CA . LEU A 1 562 ? 10.094 -13.922 15.054 1.00 57.91 562 LEU A CA 1
ATOM 4215 C C . LEU A 1 562 ? 10.780 -13.788 16.428 1.00 57.91 562 LEU A C 1
ATOM 4217 O O . LEU A 1 562 ? 10.155 -13.972 17.471 1.00 57.91 562 LEU A O 1
ATOM 4221 N N . THR A 1 563 ? 12.070 -13.455 16.484 1.00 46.28 563 THR A N 1
ATOM 4222 C CA . THR A 1 563 ? 12.691 -12.968 17.731 1.00 46.28 563 THR A CA 1
ATOM 4223 C C . THR A 1 563 ? 12.030 -11.640 18.144 1.00 46.28 563 THR A C 1
ATOM 4225 O O . THR A 1 563 ? 12.505 -10.567 17.794 1.00 46.28 563 THR A O 1
ATOM 4228 N N . GLY A 1 564 ? 10.883 -11.733 18.829 1.00 50.59 564 GLY A N 1
ATOM 4229 C CA . GLY A 1 564 ? 9.925 -10.660 19.126 1.00 50.59 564 GLY A CA 1
ATOM 4230 C C . GLY A 1 564 ? 8.463 -11.157 19.003 1.00 50.59 564 GLY A C 1
ATOM 4231 O O . GLY A 1 564 ? 8.237 -12.306 18.643 1.00 50.59 564 GLY A O 1
ATOM 4232 N N . PRO A 1 565 ? 7.437 -10.345 19.316 1.00 42.69 565 PRO A N 1
ATOM 4233 C CA . PRO A 1 565 ? 6.029 -10.773 19.278 1.00 42.69 565 PRO A CA 1
ATOM 4234 C C . PRO A 1 565 ? 5.371 -10.838 17.881 1.00 42.69 565 PRO A C 1
ATOM 4236 O O . PRO A 1 565 ? 4.182 -11.132 17.792 1.00 42.69 565 PRO A O 1
ATOM 4239 N N . ALA A 1 566 ? 6.096 -10.587 16.784 1.00 51.41 566 ALA A N 1
ATOM 4240 C CA . ALA A 1 566 ? 5.539 -10.698 15.432 1.00 51.41 566 ALA A CA 1
ATOM 4241 C C . ALA A 1 566 ? 5.536 -12.158 14.947 1.00 51.41 566 ALA A C 1
ATOM 4243 O O . ALA A 1 566 ? 6.541 -12.862 15.060 1.00 51.41 566 ALA A O 1
ATOM 4244 N N . MET A 1 567 ? 4.410 -12.611 14.392 1.00 61.47 567 MET A N 1
ATOM 4245 C CA . MET A 1 567 ? 4.299 -13.920 13.743 1.00 61.47 567 MET A CA 1
ATOM 4246 C C . MET A 1 567 ? 4.647 -13.802 12.260 1.00 61.47 567 MET A C 1
ATOM 4248 O O . MET A 1 567 ? 4.169 -12.897 11.584 1.00 61.47 567 MET A O 1
ATOM 4252 N N . VAL A 1 568 ? 5.436 -14.744 11.751 1.00 70.56 568 VAL A N 1
ATOM 4253 C CA . VAL A 1 568 ? 5.726 -14.912 10.329 1.00 70.56 568 VAL A CA 1
ATOM 4254 C C . VAL A 1 568 ? 5.095 -16.197 9.805 1.00 70.56 568 VAL A C 1
ATOM 4256 O O . VAL A 1 568 ? 5.176 -17.251 10.440 1.00 70.56 568 VAL A O 1
ATOM 4259 N N . ASN A 1 569 ? 4.517 -16.119 8.609 1.00 79.69 569 ASN A N 1
ATOM 4260 C CA . ASN A 1 569 ? 4.164 -17.275 7.796 1.00 79.69 569 ASN A CA 1
ATOM 4261 C C . ASN A 1 569 ? 5.082 -17.316 6.560 1.00 79.69 569 ASN A C 1
ATOM 4263 O O . ASN A 1 569 ? 4.775 -16.670 5.555 1.00 79.69 569 ASN A O 1
ATOM 4267 N N . PRO A 1 570 ? 6.197 -18.076 6.588 1.00 83.50 570 PRO A N 1
ATOM 4268 C CA . PRO A 1 570 ? 7.127 -18.127 5.462 1.00 83.50 570 PRO A CA 1
ATOM 4269 C C . PRO A 1 570 ? 6.461 -18.595 4.168 1.00 83.50 570 PRO A C 1
ATOM 4271 O O . PRO A 1 570 ? 6.853 -18.171 3.092 1.00 83.50 570 PRO A O 1
ATOM 4274 N N . SER A 1 571 ? 5.430 -19.439 4.240 1.00 85.56 571 SER A N 1
ATOM 4275 C CA . SER A 1 571 ? 4.724 -19.898 3.042 1.00 85.56 571 SER A CA 1
ATOM 4276 C C . SER A 1 571 ? 3.810 -18.849 2.420 1.00 85.56 571 SER A C 1
ATOM 4278 O O . SER A 1 571 ? 3.564 -18.940 1.221 1.00 85.56 571 SER A O 1
ATOM 4280 N N . ALA A 1 572 ? 3.324 -17.873 3.188 1.00 81.62 572 ALA A N 1
ATOM 4281 C CA . ALA A 1 572 ? 2.571 -16.744 2.644 1.00 81.62 572 ALA A CA 1
ATOM 4282 C C . ALA A 1 572 ? 3.503 -15.747 1.938 1.00 81.62 572 ALA A C 1
ATOM 4284 O O . ALA A 1 572 ? 3.209 -15.305 0.831 1.00 81.62 572 ALA A O 1
ATOM 4285 N N . GLU A 1 573 ? 4.660 -15.479 2.542 1.00 83.81 573 GLU A N 1
ATOM 4286 C CA . GLU A 1 573 ? 5.608 -14.463 2.070 1.00 83.81 573 GLU A CA 1
ATOM 4287 C C . GLU A 1 573 ? 6.570 -14.979 0.996 1.00 83.81 573 GLU A C 1
ATOM 4289 O O . GLU A 1 573 ? 7.009 -14.239 0.121 1.00 83.81 573 GLU A O 1
ATOM 4294 N N . CYS A 1 574 ? 6.904 -16.266 1.040 1.00 89.31 574 CYS A N 1
ATOM 4295 C CA . CYS A 1 574 ? 7.964 -16.873 0.241 1.00 89.31 574 CYS A CA 1
ATOM 4296 C C . CYS A 1 574 ? 7.463 -18.083 -0.546 1.00 89.31 574 CYS A C 1
ATOM 4298 O O . CYS A 1 574 ? 8.063 -19.160 -0.516 1.00 89.31 574 CYS A O 1
ATOM 4300 N N . ARG A 1 575 ? 6.331 -17.926 -1.242 1.00 92.06 575 ARG A N 1
ATOM 4301 C CA . ARG A 1 575 ? 5.668 -19.015 -1.973 1.00 92.06 575 ARG A CA 1
ATOM 4302 C C . ARG A 1 575 ? 6.601 -19.744 -2.935 1.00 92.06 575 ARG A C 1
ATOM 4304 O O . ARG A 1 575 ? 6.618 -20.974 -2.942 1.00 92.06 575 ARG A O 1
ATOM 4311 N N . ARG A 1 576 ? 7.382 -19.019 -3.737 1.00 93.62 576 ARG A N 1
ATOM 4312 C CA . ARG A 1 576 ? 8.289 -19.625 -4.715 1.00 93.62 576 ARG A CA 1
ATOM 4313 C C . ARG A 1 576 ? 9.454 -20.320 -4.025 1.00 93.62 576 ARG A C 1
ATOM 4315 O O . ARG A 1 576 ? 9.727 -21.473 -4.351 1.00 93.62 576 ARG A O 1
ATOM 4322 N N . THR A 1 577 ? 10.096 -19.669 -3.057 1.00 93.56 577 THR A N 1
ATOM 4323 C CA . THR A 1 577 ? 11.190 -20.277 -2.280 1.00 93.56 577 THR A CA 1
ATOM 4324 C C . THR A 1 577 ? 10.716 -21.525 -1.522 1.00 93.56 577 THR A C 1
ATOM 4326 O O . THR A 1 577 ? 11.446 -22.507 -1.431 1.00 93.56 577 THR A O 1
ATOM 4329 N N . CYS A 1 578 ? 9.466 -21.543 -1.056 1.00 93.94 578 CYS A N 1
ATOM 4330 C CA . CYS A 1 578 ? 8.839 -22.698 -0.413 1.00 93.94 578 CYS A CA 1
ATOM 4331 C C . CYS A 1 578 ? 8.365 -23.797 -1.383 1.00 93.94 578 CYS A C 1
ATOM 4333 O O . CYS A 1 578 ? 7.766 -24.774 -0.936 1.00 93.94 578 CYS A O 1
ATOM 4335 N N . GLY A 1 579 ? 8.592 -23.660 -2.695 1.00 94.50 579 GLY A N 1
ATOM 4336 C CA . GLY A 1 579 ? 8.171 -24.649 -3.693 1.00 94.50 579 GLY A CA 1
ATOM 4337 C C . GLY A 1 579 ? 6.658 -24.698 -3.938 1.00 94.50 579 GLY A C 1
ATOM 4338 O O . GLY A 1 579 ? 6.150 -25.697 -4.436 1.00 94.50 579 GLY A O 1
ATOM 4339 N N . LEU A 1 580 ? 5.931 -23.632 -3.590 1.00 94.69 580 LEU A N 1
ATOM 4340 C CA . LEU A 1 580 ? 4.476 -23.503 -3.764 1.00 94.69 580 LEU A CA 1
ATOM 4341 C C . LEU A 1 580 ? 4.085 -22.812 -5.081 1.00 94.69 580 LEU A C 1
ATOM 4343 O O . LEU A 1 580 ? 2.901 -22.564 -5.318 1.00 94.69 580 LEU A O 1
ATOM 4347 N N . CYS A 1 581 ? 5.071 -22.477 -5.914 1.00 95.50 581 CYS A N 1
ATOM 4348 C CA . CYS A 1 581 ? 4.876 -21.934 -7.253 1.00 95.50 581 CYS A CA 1
ATOM 4349 C C . CYS A 1 581 ? 5.258 -22.962 -8.326 1.00 95.50 581 CYS A C 1
ATOM 4351 O O . CYS A 1 581 ? 6.145 -23.785 -8.082 1.00 95.50 581 CYS A O 1
ATOM 4353 N N . PRO A 1 582 ? 4.659 -22.887 -9.531 1.00 94.31 582 PRO A N 1
ATOM 4354 C CA . PRO A 1 582 ? 5.128 -23.643 -10.687 1.00 94.31 582 PRO A CA 1
ATOM 4355 C C . PRO A 1 582 ? 6.624 -23.423 -10.957 1.00 94.31 582 PRO A C 1
ATOM 4357 O O . PRO A 1 582 ? 7.177 -22.348 -10.681 1.00 94.31 582 PRO A O 1
ATOM 4360 N N . ALA A 1 583 ? 7.277 -24.462 -11.488 1.00 90.25 583 ALA A N 1
ATOM 4361 C CA . ALA A 1 583 ? 8.711 -24.446 -11.778 1.00 90.25 583 ALA A CA 1
ATOM 4362 C C . ALA A 1 583 ? 9.066 -23.382 -12.826 1.00 90.25 583 ALA A C 1
ATOM 4364 O O . ALA A 1 583 ? 10.035 -22.643 -12.656 1.00 90.25 583 ALA A O 1
ATOM 4365 N N . GLU A 1 584 ? 8.252 -23.280 -13.874 1.00 91.56 584 GLU A N 1
ATOM 4366 C CA . GLU A 1 584 ? 8.390 -22.264 -14.910 1.00 91.56 584 GLU A CA 1
ATOM 4367 C C . GLU A 1 584 ? 7.605 -21.007 -14.535 1.00 91.56 584 GLU A C 1
ATOM 4369 O O . GLU A 1 584 ? 6.574 -21.058 -13.861 1.00 91.56 584 GLU A O 1
ATOM 4374 N N . ARG A 1 585 ? 8.144 -19.853 -14.929 1.00 92.75 585 ARG A N 1
ATOM 4375 C CA . ARG A 1 585 ? 7.466 -18.567 -14.782 1.00 92.75 585 ARG A CA 1
ATOM 4376 C C . ARG A 1 585 ? 6.672 -18.273 -16.049 1.00 92.75 585 ARG A C 1
ATOM 4378 O O . ARG A 1 585 ? 7.185 -18.560 -17.132 1.00 92.75 585 ARG A O 1
ATOM 4385 N N . PRO A 1 586 ? 5.491 -17.646 -15.934 1.00 92.31 586 PRO A N 1
ATOM 4386 C CA . PRO A 1 586 ? 4.801 -17.149 -17.110 1.00 92.31 586 PRO A CA 1
ATOM 4387 C C . PRO A 1 586 ? 5.630 -16.048 -17.801 1.00 92.31 586 PRO A C 1
ATOM 4389 O O . PRO A 1 586 ? 6.482 -15.418 -17.155 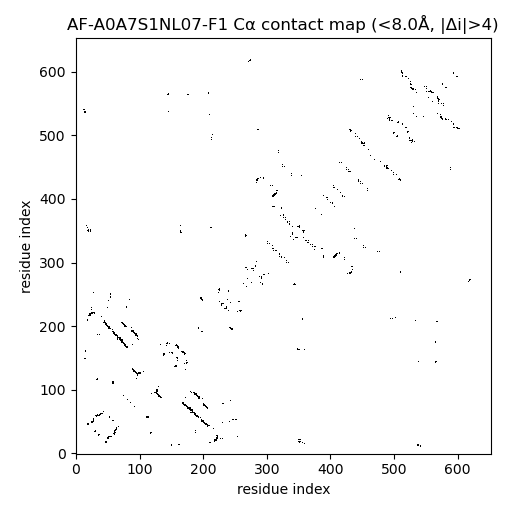1.00 92.31 586 PRO A O 1
ATOM 4392 N N . PRO A 1 587 ? 5.399 -15.797 -19.102 1.00 90.50 587 PRO A N 1
ATOM 4393 C CA . PRO A 1 587 ? 6.033 -14.694 -19.817 1.00 90.50 587 PRO A CA 1
ATOM 4394 C C . PRO A 1 587 ? 5.775 -13.345 -19.131 1.00 90.50 587 PRO A C 1
ATOM 4396 O O . PRO A 1 587 ? 4.651 -13.064 -18.723 1.00 90.50 587 PRO A O 1
ATOM 4399 N N . LEU A 1 588 ? 6.807 -12.498 -19.040 1.00 90.25 588 LEU A N 1
ATOM 4400 C CA . LEU A 1 588 ? 6.704 -11.156 -18.445 1.00 90.25 588 LEU A CA 1
ATOM 4401 C C . LEU A 1 588 ? 5.785 -10.225 -19.251 1.00 90.25 588 LEU A C 1
ATOM 4403 O O . LEU A 1 588 ? 5.013 -9.466 -18.674 1.00 90.25 588 LEU A O 1
ATOM 4407 N N . LEU A 1 589 ? 5.871 -10.306 -20.579 1.00 88.00 589 LEU A N 1
ATOM 4408 C CA . LEU A 1 589 ? 5.055 -9.549 -21.528 1.00 88.00 589 LEU A CA 1
ATOM 4409 C C . LEU A 1 589 ? 4.293 -10.553 -22.411 1.00 88.00 589 LEU A C 1
ATOM 4411 O O . LEU A 1 589 ? 4.804 -10.976 -23.450 1.00 88.00 589 LEU A O 1
ATOM 4415 N N . PRO A 1 590 ? 3.117 -11.030 -21.968 1.00 88.19 590 PRO A N 1
ATOM 4416 C CA . PRO A 1 590 ? 2.336 -12.022 -22.698 1.00 88.19 590 PRO A CA 1
ATOM 4417 C C . PRO A 1 590 ? 1.703 -11.417 -23.957 1.00 88.19 590 PRO A C 1
ATOM 4419 O O . PRO A 1 590 ? 1.296 -10.258 -23.965 1.00 88.19 590 PRO A O 1
ATOM 4422 N N . THR A 1 591 ? 1.567 -12.218 -25.018 1.00 86.56 591 THR A N 1
ATOM 4423 C CA . THR A 1 591 ? 0.859 -11.812 -26.241 1.00 86.56 591 THR A CA 1
ATOM 4424 C C . THR A 1 591 ? -0.652 -12.020 -26.065 1.00 86.56 591 THR A C 1
ATOM 4426 O O . THR A 1 591 ? -1.077 -13.171 -25.959 1.00 86.56 591 THR A O 1
ATOM 4429 N N . PRO A 1 592 ? -1.486 -10.960 -26.089 1.00 86.88 592 PRO A N 1
ATOM 4430 C CA . PRO A 1 592 ? -2.937 -11.082 -25.888 1.00 86.88 592 PRO A CA 1
ATOM 4431 C C . PRO A 1 592 ? -3.649 -11.953 -26.933 1.00 86.88 592 PRO A C 1
ATOM 4433 O O . PRO A 1 592 ? -4.703 -12.524 -26.654 1.00 86.88 592 PRO A O 1
ATOM 4436 N N . CYS A 1 593 ? -3.072 -12.040 -28.135 1.00 88.62 593 CYS A N 1
ATOM 4437 C CA . CYS A 1 593 ? -3.605 -12.762 -29.286 1.00 88.62 593 CYS A CA 1
ATOM 4438 C C . CYS A 1 593 ? -2.533 -13.713 -29.851 1.00 88.62 593 CYS A C 1
ATOM 4440 O O . CYS A 1 593 ? -1.825 -13.343 -30.787 1.00 88.62 593 CYS A O 1
ATOM 4442 N N . PRO A 1 594 ? -2.374 -14.928 -29.297 1.00 83.44 594 PRO A N 1
ATOM 4443 C CA . PRO A 1 594 ? -1.343 -15.875 -29.737 1.00 83.44 594 PRO A CA 1
ATOM 4444 C C . PRO A 1 594 ? -1.659 -16.565 -31.081 1.00 83.44 594 PRO A C 1
ATOM 4446 O O . PRO A 1 594 ? -0.826 -17.304 -31.605 1.00 83.44 594 PRO A O 1
ATOM 4449 N N . GLY A 1 595 ? -2.860 -16.363 -31.636 1.00 80.81 595 GLY A N 1
ATOM 4450 C CA . GLY A 1 595 ? -3.289 -16.938 -32.913 1.00 80.81 595 GLY A CA 1
ATOM 4451 C C . GLY A 1 595 ? -2.578 -16.342 -34.144 1.00 80.81 595 GLY A C 1
ATOM 4452 O O . GLY A 1 595 ? -1.970 -15.275 -34.061 1.00 80.81 595 GLY A O 1
ATOM 4453 N N . PRO A 1 596 ? -2.682 -16.996 -35.320 1.00 68.19 596 PRO A N 1
ATOM 4454 C CA . PRO A 1 596 ? -1.897 -16.682 -36.523 1.00 68.19 596 PRO A CA 1
ATOM 4455 C C . PRO A 1 596 ? -2.148 -15.299 -37.157 1.00 68.19 596 PRO A C 1
ATOM 4457 O O . PRO A 1 596 ? -1.421 -14.929 -38.075 1.00 68.19 596 PRO A O 1
ATOM 4460 N N . GLY A 1 597 ? -3.132 -14.530 -36.680 1.00 72.50 597 GLY A N 1
ATOM 4461 C CA . GLY A 1 597 ? -3.396 -13.157 -37.127 1.00 72.50 597 GLY A CA 1
ATOM 4462 C C . GLY A 1 597 ? -3.035 -12.057 -36.120 1.00 72.50 597 GLY A C 1
ATOM 4463 O O . GLY A 1 597 ? -3.077 -10.888 -36.486 1.00 72.50 597 GLY A O 1
ATOM 4464 N N . GLY A 1 598 ? -2.654 -12.406 -34.884 1.00 83.06 598 GLY A N 1
ATOM 4465 C CA . GLY A 1 598 ? -2.239 -11.438 -33.865 1.00 83.06 598 GLY A CA 1
ATOM 4466 C C . GLY A 1 598 ? -3.291 -10.374 -33.525 1.00 83.06 598 GLY A C 1
ATOM 4467 O O . GLY A 1 598 ? -4.498 -10.606 -33.633 1.00 83.06 598 GLY A O 1
ATOM 4468 N N . LEU A 1 599 ? -2.811 -9.213 -33.070 1.00 82.12 599 LEU A N 1
ATOM 4469 C CA . LEU A 1 599 ? -3.627 -8.016 -32.877 1.00 82.12 599 LEU A CA 1
ATOM 4470 C C . LEU A 1 599 ? -3.881 -7.342 -34.232 1.00 82.12 599 LEU A C 1
ATOM 4472 O O . LEU A 1 599 ? -2.963 -7.158 -35.030 1.00 82.12 599 LEU A O 1
ATOM 4476 N N . VAL A 1 600 ? -5.130 -6.956 -34.475 1.00 80.81 600 VAL A N 1
ATOM 4477 C CA . VAL A 1 600 ? -5.563 -6.204 -35.652 1.00 80.81 600 VAL A CA 1
ATOM 4478 C C . VAL A 1 600 ? -6.253 -4.921 -35.213 1.00 80.81 600 VAL A C 1
ATOM 4480 O O . VAL A 1 600 ? -6.976 -4.886 -34.209 1.00 80.81 600 VAL A O 1
ATOM 4483 N N . ALA A 1 601 ? -6.051 -3.850 -35.984 1.00 74.19 601 ALA A N 1
ATOM 4484 C CA . ALA A 1 601 ? -6.826 -2.631 -35.807 1.00 74.19 601 ALA A CA 1
ATOM 4485 C C . ALA A 1 601 ? -8.318 -2.988 -35.835 1.00 74.19 601 ALA A C 1
ATOM 4487 O O . ALA A 1 601 ? -8.753 -3.784 -36.667 1.00 74.19 601 ALA A O 1
ATOM 4488 N N . LYS A 1 602 ? -9.109 -2.410 -34.926 1.00 65.25 602 LYS A N 1
ATOM 4489 C CA . LYS A 1 602 ? -10.565 -2.576 -34.967 1.00 65.25 602 LYS A CA 1
ATOM 4490 C C . LYS A 1 602 ? -11.054 -2.033 -36.311 1.00 65.25 602 LYS A C 1
ATOM 4492 O O . LYS A 1 602 ? -10.993 -0.828 -36.542 1.00 65.25 602 LYS A O 1
ATOM 4497 N N . ASP A 1 603 ? -11.460 -2.929 -37.207 1.00 47.38 603 ASP A N 1
ATOM 4498 C CA . ASP A 1 603 ? -11.849 -2.613 -38.580 1.00 47.38 603 ASP A CA 1
ATOM 4499 C C . ASP A 1 603 ? -12.866 -1.461 -38.618 1.00 47.38 603 ASP A C 1
ATOM 4501 O O . ASP A 1 603 ? -13.963 -1.557 -38.066 1.00 47.38 603 ASP A O 1
ATOM 4505 N N . ALA A 1 604 ? -12.552 -0.394 -39.356 1.00 39.16 604 ALA A N 1
ATOM 4506 C CA . ALA A 1 604 ? -13.495 0.680 -39.685 1.00 39.16 604 ALA A CA 1
ATOM 4507 C C . ALA A 1 604 ? -14.592 0.230 -40.685 1.00 39.16 604 ALA A C 1
ATOM 4509 O O . ALA A 1 604 ? -15.323 1.059 -41.228 1.00 39.16 604 ALA A O 1
ATOM 4510 N N . THR A 1 605 ? -14.692 -1.074 -40.971 1.00 29.58 605 THR A N 1
ATOM 4511 C CA . THR A 1 605 ? -15.505 -1.659 -42.050 1.00 29.58 605 THR A CA 1
ATOM 4512 C C . THR A 1 605 ? -16.635 -2.578 -41.573 1.00 29.58 605 THR A C 1
ATOM 4514 O O . THR A 1 605 ? -17.380 -3.099 -42.405 1.00 29.58 605 THR A O 1
ATOM 4517 N N . MET A 1 606 ? -16.894 -2.685 -40.264 1.00 33.56 606 MET A N 1
ATOM 4518 C CA . MET A 1 606 ? -18.218 -3.116 -39.798 1.00 33.56 606 MET A CA 1
ATOM 4519 C C . MET A 1 606 ? -19.213 -1.970 -39.995 1.00 33.56 606 MET A C 1
ATOM 4521 O O . MET A 1 606 ? -19.390 -1.103 -39.139 1.00 33.56 606 MET A O 1
ATOM 4525 N N . GLY A 1 607 ? -19.851 -1.955 -41.167 1.00 31.02 607 GLY A N 1
ATOM 4526 C CA . GLY A 1 607 ? -20.939 -1.041 -41.485 1.00 31.02 607 GLY A CA 1
ATOM 4527 C C . GLY A 1 607 ? -21.965 -0.992 -40.355 1.00 31.02 607 GLY A C 1
ATOM 4528 O O . GLY A 1 607 ? -22.584 -1.996 -40.022 1.00 31.02 607 GLY A O 1
ATOM 4529 N N . ASN A 1 608 ? -22.137 0.196 -39.780 1.00 29.97 608 ASN A N 1
ATOM 4530 C CA . ASN A 1 608 ? -23.199 0.526 -38.835 1.00 29.97 608 ASN A CA 1
ATOM 4531 C C . ASN A 1 608 ? -23.331 -0.413 -37.618 1.00 29.97 608 ASN A C 1
ATOM 4533 O O . ASN A 1 608 ? -24.420 -0.554 -37.059 1.00 29.97 608 ASN A O 1
ATOM 4537 N N . ALA A 1 609 ? -22.227 -1.015 -37.171 1.00 30.03 609 ALA A N 1
ATOM 4538 C CA . ALA A 1 609 ? -22.114 -1.419 -35.782 1.00 30.03 609 ALA A CA 1
ATOM 4539 C C . ALA A 1 609 ? -21.767 -0.150 -35.004 1.00 30.03 609 ALA A C 1
ATOM 4541 O O . ALA A 1 609 ? -20.650 0.358 -35.077 1.00 30.03 609 ALA A O 1
ATOM 4542 N N . SER A 1 610 ? -22.784 0.404 -34.346 1.00 28.39 610 SER A N 1
ATOM 4543 C CA . SER A 1 610 ? -22.670 1.407 -33.292 1.00 28.39 610 SER A CA 1
ATOM 4544 C C . SER A 1 610 ? -21.327 1.312 -32.580 1.00 28.39 610 SER A C 1
ATOM 4546 O O . SER A 1 610 ? -20.940 0.218 -32.155 1.00 28.39 610 SER A O 1
ATOM 4548 N N . HIS A 1 611 ? -20.674 2.465 -32.406 1.00 37.09 611 HIS A N 1
ATOM 4549 C CA . HIS A 1 611 ? -19.740 2.711 -31.314 1.00 37.09 611 HIS A CA 1
ATOM 4550 C C . HIS A 1 611 ? -20.134 1.814 -30.151 1.00 37.09 611 HIS A C 1
ATOM 4552 O O . HIS A 1 611 ? -21.299 1.841 -29.745 1.00 37.09 611 HIS A O 1
ATOM 4558 N N . GLY A 1 612 ? -19.227 0.948 -29.700 1.00 31.27 612 GLY A N 1
ATOM 4559 C CA . GLY A 1 612 ? -19.447 0.172 -28.493 1.00 31.27 612 GLY A CA 1
ATOM 4560 C C . GLY A 1 612 ? -19.648 1.173 -27.372 1.00 31.27 612 GLY A C 1
ATOM 4561 O O . GLY A 1 612 ? -18.690 1.626 -26.759 1.00 31.27 612 GLY A O 1
ATOM 4562 N N . HIS A 1 613 ? -20.895 1.589 -27.186 1.00 35.66 613 HIS A N 1
ATOM 4563 C CA . HIS A 1 613 ? -21.305 2.509 -26.169 1.00 35.66 613 HIS A CA 1
ATOM 4564 C C . HIS A 1 613 ? -21.141 1.740 -24.862 1.00 35.66 613 HIS A C 1
ATOM 4566 O O . HIS A 1 613 ? -22.080 1.119 -24.367 1.00 35.66 613 HIS A O 1
ATOM 4572 N N . GLY A 1 614 ? -19.960 1.838 -24.255 1.00 39.59 614 GLY A N 1
ATOM 4573 C CA . GLY A 1 614 ? -19.941 2.133 -22.835 1.00 39.59 614 GLY A CA 1
ATOM 4574 C C . GLY A 1 614 ? -20.716 3.435 -22.696 1.00 39.59 614 GLY A C 1
ATOM 4575 O O . GLY A 1 614 ? -20.160 4.513 -22.872 1.00 39.59 614 GLY A O 1
ATOM 4576 N N . GLN A 1 615 ? -22.041 3.337 -22.571 1.00 43.31 615 GLN A N 1
ATOM 4577 C CA . GLN A 1 615 ? -22.901 4.496 -22.422 1.00 43.31 615 GLN A CA 1
ATOM 4578 C C . GLN A 1 615 ? -22.488 5.176 -21.115 1.00 43.31 615 GLN A C 1
ATOM 4580 O O . GLN A 1 615 ? -23.024 4.863 -20.057 1.00 43.31 615 GLN A O 1
ATOM 4585 N N . CYS A 1 616 ? -21.607 6.175 -21.183 1.00 50.88 616 CYS A N 1
ATOM 4586 C CA . CYS A 1 616 ? -21.906 7.379 -20.433 1.00 50.88 616 CYS A CA 1
ATOM 4587 C C . CYS A 1 616 ? -23.209 7.868 -21.027 1.00 50.88 616 CYS A C 1
ATOM 4589 O O . CYS A 1 616 ? -23.223 8.396 -22.139 1.00 50.88 616 CYS A O 1
ATOM 4591 N N . ALA A 1 617 ? -24.320 7.565 -20.357 1.00 42.28 617 ALA A N 1
ATOM 4592 C CA . ALA A 1 617 ? -25.613 8.089 -20.740 1.00 42.28 617 ALA A CA 1
ATOM 4593 C C . ALA A 1 617 ? -25.423 9.596 -20.975 1.00 42.28 617 ALA A C 1
ATOM 4595 O O . ALA A 1 617 ? -25.146 10.332 -20.034 1.00 42.28 617 ALA A O 1
ATOM 4596 N N . SER A 1 618 ? -25.495 10.011 -22.244 1.00 48.84 618 SER A N 1
ATOM 4597 C CA . SER A 1 618 ? -25.295 11.362 -22.794 1.00 48.84 618 SER A CA 1
ATOM 4598 C C . SER A 1 618 ? -23.869 11.935 -22.931 1.00 48.84 618 SER A C 1
ATOM 4600 O O . SER A 1 618 ? -23.476 12.794 -22.156 1.00 48.84 618 SER A O 1
ATOM 4602 N N . CYS A 1 619 ? -23.194 11.642 -24.055 1.00 42.81 619 CYS A N 1
ATOM 4603 C CA . CYS A 1 619 ? -22.377 12.638 -24.775 1.00 42.81 619 CYS A CA 1
ATOM 4604 C C . CYS A 1 619 ? -22.715 12.578 -26.285 1.00 42.81 619 CYS A C 1
ATOM 4606 O O . CYS A 1 619 ? -22.364 11.598 -26.935 1.00 42.81 619 CYS A O 1
ATOM 4608 N N . PRO A 1 620 ? -23.496 13.537 -26.836 1.00 42.62 620 PRO A N 1
ATOM 4609 C CA . PRO A 1 620 ? -23.952 13.489 -28.227 1.00 42.62 620 PRO A CA 1
ATOM 4610 C C . PRO A 1 620 ? -22.891 13.973 -29.225 1.00 42.62 620 PRO A C 1
ATOM 4612 O O . PRO A 1 620 ? -22.072 14.834 -28.905 1.00 42.62 620 PRO A O 1
ATOM 4615 N N . ASP A 1 621 ? -22.981 13.439 -30.444 1.00 39.12 621 ASP A N 1
ATOM 4616 C CA . ASP A 1 621 ? -22.032 13.593 -31.549 1.00 39.12 621 ASP A CA 1
ATOM 4617 C C . ASP A 1 621 ? -21.724 15.048 -31.936 1.00 39.12 621 ASP A C 1
ATOM 4619 O O . ASP A 1 621 ? -22.602 15.833 -32.309 1.00 39.12 621 ASP A O 1
ATOM 4623 N N . LEU A 1 622 ? -20.431 15.381 -31.945 1.00 37.84 622 LEU A N 1
ATOM 4624 C CA . LEU A 1 622 ? -19.871 16.598 -32.532 1.00 37.84 622 LEU A CA 1
ATOM 4625 C C . LEU A 1 622 ? -19.762 16.451 -34.058 1.00 37.84 622 LEU A C 1
ATOM 4627 O O . LEU A 1 622 ? -18.682 16.415 -34.641 1.00 37.84 622 LEU A O 1
ATOM 4631 N N . HIS A 1 623 ? -20.908 16.432 -34.727 1.00 37.12 623 HIS A N 1
ATOM 4632 C CA . HIS A 1 623 ? -20.989 16.811 -36.131 1.00 37.12 623 HIS A CA 1
ATOM 4633 C C . HIS A 1 623 ? -21.931 18.004 -36.253 1.00 37.12 623 HIS A C 1
ATOM 4635 O O . HIS A 1 623 ? -23.141 17.843 -36.161 1.00 37.12 623 HIS A O 1
ATOM 4641 N N . THR A 1 624 ? -21.379 19.211 -36.430 1.00 32.22 624 THR A N 1
ATOM 4642 C CA . THR A 1 624 ? -21.769 20.167 -37.491 1.00 32.22 624 THR A CA 1
ATOM 4643 C C . THR A 1 624 ? -21.123 21.559 -37.323 1.00 32.22 624 THR A C 1
ATOM 4645 O O . THR A 1 624 ? -21.234 22.211 -36.296 1.00 32.22 624 THR A O 1
ATOM 4648 N N . HIS A 1 625 ? -20.470 21.992 -38.409 1.00 32.28 625 HIS A N 1
ATOM 4649 C CA . HIS A 1 625 ? -20.338 23.352 -38.957 1.00 32.28 625 HIS A CA 1
ATOM 4650 C C . HIS A 1 625 ? -19.849 24.539 -38.095 1.00 32.28 625 HIS A C 1
ATOM 4652 O O . HIS A 1 625 ? -20.583 25.141 -37.325 1.00 32.28 625 HIS A O 1
ATOM 4658 N N . SER A 1 626 ? -18.622 24.971 -38.425 1.00 39.59 626 SER A N 1
ATOM 4659 C CA . SER A 1 626 ? -18.189 26.362 -38.664 1.00 39.59 626 SER A CA 1
ATOM 4660 C C . SER A 1 626 ? -19.110 27.482 -38.153 1.00 39.59 626 SER A C 1
ATOM 4662 O O . SER A 1 626 ? -20.048 27.875 -38.845 1.00 39.59 626 SER A O 1
ATOM 4664 N N . ALA A 1 627 ? -18.731 28.114 -37.042 1.00 29.28 627 ALA A N 1
ATOM 4665 C CA . ALA A 1 627 ? -19.088 29.499 -36.748 1.00 29.28 627 ALA A CA 1
ATOM 4666 C C . ALA A 1 627 ? -17.988 30.163 -35.904 1.00 29.28 627 ALA A C 1
ATOM 4668 O O . ALA A 1 627 ? -17.393 29.550 -35.022 1.00 29.28 627 ALA A O 1
ATOM 4669 N N . GLN A 1 628 ? -17.690 31.412 -36.249 1.00 29.42 628 GLN A 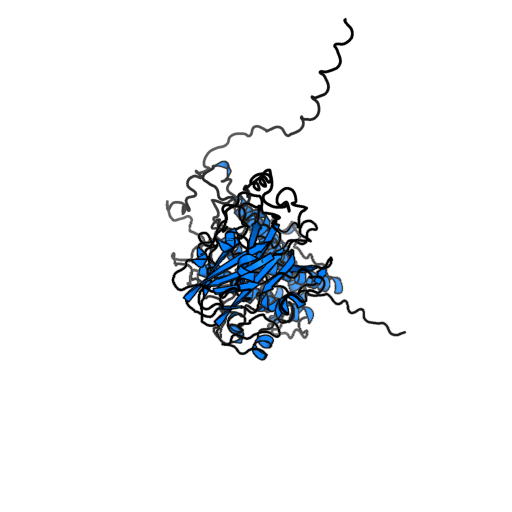N 1
ATOM 4670 C CA . GLN A 1 628 ? -16.615 32.246 -35.719 1.00 29.42 628 GLN A CA 1
ATOM 4671 C C . GLN A 1 628 ? -16.715 32.464 -34.198 1.00 29.42 628 GLN A C 1
ATOM 4673 O O . GLN A 1 628 ? -17.786 32.746 -33.666 1.00 29.42 628 GLN A O 1
ATOM 4678 N N . LEU A 1 629 ? -15.563 32.395 -33.525 1.00 27.20 629 LEU A N 1
ATOM 4679 C CA . LEU A 1 629 ? -15.353 32.772 -32.123 1.00 27.20 629 LEU A CA 1
ATOM 4680 C C . LEU A 1 629 ? -15.709 34.252 -31.869 1.00 27.20 629 LEU A C 1
ATOM 4682 O O . LEU A 1 629 ? -15.187 35.113 -32.584 1.00 27.20 629 LEU A O 1
ATOM 4686 N N . PRO A 1 630 ? -16.454 34.597 -30.802 1.00 27.67 630 PRO A N 1
ATOM 4687 C CA . PRO A 1 630 ? -16.298 35.876 -30.135 1.00 27.67 630 PRO A CA 1
ATOM 4688 C C . PRO A 1 630 ? -15.252 35.747 -29.016 1.00 27.67 630 PRO A C 1
ATOM 4690 O O . PRO A 1 630 ? -15.254 34.809 -28.222 1.00 27.67 630 PRO A O 1
ATOM 4693 N N . LEU A 1 631 ? -14.340 36.713 -28.974 1.00 29.61 631 LEU A N 1
ATOM 4694 C CA . LEU A 1 631 ? -13.333 36.891 -27.930 1.00 29.61 631 LEU A CA 1
ATOM 4695 C C . LEU A 1 631 ? -14.005 37.141 -26.564 1.00 29.61 631 LEU A C 1
ATOM 4697 O O . LEU A 1 631 ? -14.777 38.088 -26.426 1.00 29.61 631 LEU A O 1
ATOM 4701 N N . CYS A 1 632 ? -13.660 36.349 -25.544 1.00 24.42 632 CYS A N 1
ATOM 4702 C CA . CYS A 1 632 ? -13.871 36.711 -24.138 1.00 24.42 632 CYS A CA 1
ATOM 4703 C C . CYS A 1 632 ? -12.728 37.633 -23.663 1.00 24.42 632 CYS A C 1
ATOM 4705 O O . CYS A 1 632 ? -11.563 37.287 -23.873 1.00 24.42 632 CYS A O 1
ATOM 4707 N N . PRO A 1 633 ? -13.012 38.783 -23.019 1.00 31.75 633 PRO A N 1
ATOM 4708 C CA . PRO A 1 633 ? -11.978 39.653 -22.471 1.00 31.75 633 PRO A CA 1
ATOM 4709 C C . PRO A 1 633 ? -11.440 39.104 -21.143 1.00 31.75 633 PRO A C 1
ATOM 4711 O O . PRO A 1 633 ? -12.177 38.591 -20.302 1.00 31.75 633 PRO A O 1
ATOM 4714 N N . SER A 1 634 ? -10.129 39.228 -20.979 1.00 31.00 634 SER A N 1
ATOM 4715 C CA . SER A 1 634 ? -9.348 38.806 -19.825 1.00 31.00 634 SER A CA 1
ATOM 4716 C C . SER A 1 634 ? -9.570 39.689 -18.590 1.00 31.00 634 SER A C 1
ATOM 4718 O O . SER A 1 634 ? -9.811 40.894 -18.677 1.00 31.00 634 SER A O 1
ATOM 4720 N N . LEU A 1 635 ? -9.443 39.051 -17.423 1.00 30.86 635 LEU A N 1
ATOM 4721 C CA . LEU A 1 635 ? -9.381 39.640 -16.087 1.00 30.86 635 LEU A CA 1
ATOM 4722 C C . LEU A 1 635 ? -8.300 40.732 -15.993 1.00 30.86 635 LEU A C 1
ATOM 4724 O O . LEU A 1 635 ? -7.144 40.415 -15.745 1.00 30.86 635 LEU A O 1
ATOM 4728 N N . TRP A 1 636 ? -8.680 42.003 -16.127 1.00 30.95 636 TRP A N 1
ATOM 4729 C CA . TRP A 1 636 ? -7.900 43.164 -15.670 1.00 30.95 636 TRP A CA 1
ATOM 4730 C C . TRP A 1 636 ? -8.813 44.374 -15.394 1.00 30.95 636 TRP A C 1
ATOM 4732 O O . TRP A 1 636 ? -8.612 45.414 -15.991 1.00 30.95 636 TRP A O 1
ATOM 4742 N N . VAL A 1 637 ? -9.813 44.285 -14.506 1.00 30.97 637 VAL A N 1
ATOM 4743 C CA . VAL A 1 637 ? -10.366 45.455 -13.772 1.00 30.97 637 VAL A CA 1
ATOM 4744 C C . VAL A 1 637 ? -11.102 44.952 -12.520 1.00 30.97 637 VAL A C 1
ATOM 4746 O O . VAL A 1 637 ? -12.302 44.717 -12.554 1.00 30.97 637 VAL A O 1
ATOM 4749 N N . MET A 1 638 ? -10.404 44.802 -11.394 1.00 28.70 638 MET A N 1
ATOM 4750 C CA . MET A 1 638 ? -11.022 44.786 -10.053 1.00 28.70 638 MET A CA 1
ATOM 4751 C C . MET A 1 638 ? -10.023 45.285 -9.000 1.00 28.70 638 MET A C 1
ATOM 4753 O O . MET A 1 638 ? -9.775 44.665 -7.974 1.00 28.70 638 MET A O 1
ATOM 4757 N N . LEU A 1 639 ? -9.412 46.437 -9.276 1.00 29.95 639 LEU A N 1
ATOM 4758 C CA . LEU A 1 639 ? -8.608 47.161 -8.296 1.00 29.95 639 LEU A CA 1
ATOM 4759 C C . LEU A 1 639 ? -8.610 48.655 -8.634 1.00 29.95 639 LEU A C 1
ATOM 4761 O O . LEU A 1 639 ? -7.586 49.161 -9.062 1.00 29.95 639 LEU A O 1
ATOM 4765 N N . LEU A 1 640 ? -9.769 49.331 -8.548 1.00 31.66 640 LEU A N 1
ATOM 4766 C CA . LEU A 1 640 ? -9.880 50.809 -8.521 1.00 31.66 640 LEU A CA 1
ATOM 4767 C C . LEU A 1 640 ? -11.331 51.326 -8.387 1.00 31.66 640 LEU A C 1
ATOM 4769 O O . LEU A 1 640 ? -11.694 52.306 -9.019 1.00 31.66 640 LEU A O 1
ATOM 4773 N N . ILE A 1 641 ? -12.190 50.714 -7.563 1.00 32.94 641 ILE A N 1
ATOM 4774 C CA . ILE A 1 641 ? -13.469 51.345 -7.164 1.00 32.94 641 ILE A CA 1
ATOM 4775 C C . ILE A 1 641 ? -13.766 50.987 -5.705 1.00 32.94 641 ILE A C 1
ATOM 4777 O O . ILE A 1 641 ? -14.608 50.146 -5.416 1.00 32.94 641 ILE A O 1
ATOM 4781 N N . ASN A 1 642 ? -13.023 51.584 -4.770 1.00 32.25 642 ASN A N 1
ATOM 4782 C CA . ASN A 1 642 ? -13.477 51.702 -3.379 1.00 32.25 642 ASN A CA 1
ATOM 4783 C C . ASN A 1 642 ? -12.768 52.848 -2.640 1.00 32.25 642 ASN A C 1
ATOM 4785 O O . ASN A 1 642 ? -12.226 52.684 -1.550 1.00 32.25 642 ASN A O 1
ATOM 4789 N N . LEU A 1 643 ? -12.705 54.020 -3.282 1.00 31.72 643 LEU A N 1
ATOM 4790 C CA . LEU A 1 643 ? -12.081 55.202 -2.688 1.00 31.72 643 LEU A CA 1
ATOM 4791 C C . LEU A 1 643 ? -12.653 56.512 -3.243 1.00 31.72 643 LEU A C 1
ATOM 4793 O O . LEU A 1 643 ? -11.893 57.401 -3.581 1.00 31.72 643 LEU A O 1
ATOM 4797 N N . MET A 1 644 ? -13.981 56.640 -3.363 1.00 32.97 644 MET A N 1
ATOM 4798 C CA . MET A 1 644 ? -14.650 57.936 -3.590 1.00 32.97 644 MET A CA 1
ATOM 4799 C C . MET A 1 644 ? -16.133 57.901 -3.181 1.00 32.97 644 MET A C 1
ATOM 4801 O O . MET A 1 644 ? -17.011 58.076 -4.018 1.00 32.97 644 MET A O 1
ATOM 4805 N N . THR A 1 645 ? -16.431 57.699 -1.890 1.00 35.38 645 THR A N 1
ATOM 4806 C CA . THR A 1 645 ? -17.775 58.033 -1.362 1.00 35.38 645 THR A CA 1
ATOM 4807 C C . THR A 1 645 ? -17.850 58.321 0.141 1.00 35.38 645 THR A C 1
ATOM 4809 O O . THR A 1 645 ? -18.917 58.196 0.724 1.00 35.38 645 THR A O 1
ATOM 4812 N N . VAL A 1 646 ? -16.763 58.750 0.793 1.00 34.91 646 VAL A N 1
ATOM 4813 C CA . VAL A 1 646 ? -16.820 59.314 2.160 1.00 34.91 646 VAL A CA 1
ATOM 4814 C C . VAL A 1 646 ? -15.695 60.340 2.338 1.00 34.91 646 VAL A C 1
ATOM 4816 O O . VAL A 1 646 ? -14.713 60.023 2.976 1.00 34.91 646 VAL A O 1
ATOM 4819 N N . VAL A 1 647 ? -15.790 61.523 1.718 1.00 34.78 647 VAL A N 1
ATOM 4820 C CA . VAL A 1 647 ? -15.283 62.834 2.212 1.00 34.78 647 VAL A CA 1
ATOM 4821 C C . VAL A 1 647 ? -15.814 63.898 1.241 1.00 34.78 647 VAL A C 1
ATOM 4823 O O . VAL A 1 647 ? -15.132 64.295 0.302 1.00 34.78 647 VAL A O 1
ATOM 4826 N N . THR A 1 648 ? -17.067 64.319 1.410 1.00 33.78 648 THR A N 1
ATOM 4827 C CA . THR A 1 648 ? -17.584 65.636 0.965 1.00 33.78 648 THR A CA 1
ATOM 4828 C C . THR A 1 648 ? -19.001 65.818 1.507 1.00 33.78 648 THR A C 1
ATOM 4830 O O . THR A 1 648 ? -19.968 65.853 0.762 1.00 33.78 648 THR A O 1
ATOM 4833 N N . LEU A 1 649 ? -19.129 65.866 2.837 1.00 30.95 649 LEU A N 1
ATOM 4834 C CA . LEU A 1 649 ? -20.322 66.379 3.530 1.00 30.95 649 LEU A CA 1
ATOM 4835 C C . LEU A 1 649 ? -20.025 66.619 5.022 1.00 30.95 649 LEU A C 1
ATOM 4837 O O . LEU A 1 649 ? -20.704 66.107 5.897 1.00 30.95 649 LEU A O 1
ATOM 4841 N N . VAL A 1 650 ? -18.977 67.404 5.296 1.00 31.92 650 VAL A N 1
ATOM 4842 C CA . VAL A 1 650 ? -18.862 68.259 6.493 1.00 31.92 650 VAL A CA 1
ATOM 4843 C C . VAL A 1 650 ? -18.119 69.521 6.052 1.00 31.92 650 VAL A C 1
ATOM 4845 O O . VAL A 1 650 ? -16.902 69.602 6.150 1.00 31.92 650 VAL A O 1
ATOM 4848 N N . LEU A 1 651 ? -18.862 70.439 5.433 1.00 32.56 651 LEU A N 1
ATOM 4849 C CA . LEU A 1 651 ? -18.664 71.897 5.441 1.00 32.56 651 LEU A CA 1
ATOM 4850 C C . LEU A 1 651 ? -19.923 72.542 4.824 1.00 32.56 651 LEU A C 1
ATOM 4852 O O . LEU A 1 651 ? -19.884 73.187 3.781 1.00 32.56 651 LEU A O 1
ATOM 4856 N N . ALA A 1 652 ? -21.061 72.286 5.473 1.00 31.78 652 ALA A N 1
ATOM 4857 C CA . ALA A 1 652 ? -22.249 73.136 5.509 1.00 31.78 652 ALA A CA 1
ATOM 4858 C C . ALA A 1 652 ? -23.155 72.603 6.637 1.00 31.78 652 ALA A C 1
ATOM 4860 O O . ALA A 1 652 ? -23.778 71.558 6.462 1.00 31.78 652 ALA A O 1
ATOM 4861 N N . ALA A 1 653 ? -23.194 73.361 7.742 1.00 32.09 653 ALA A N 1
ATOM 4862 C CA . ALA A 1 653 ? -23.827 73.112 9.049 1.00 32.09 653 ALA A CA 1
ATOM 4863 C C . ALA A 1 653 ? -23.025 72.244 10.032 1.00 32.09 653 ALA A C 1
ATOM 4865 O O . ALA A 1 653 ? -22.911 71.018 9.820 1.00 32.09 653 ALA A O 1
#

Nearest PDB structures (foldseek):
  7cz5-assembly1_R  TM=2.296E-01  e=6.163E+00  Homo sapiens

InterPro domains:
  IPR005183 Domain of unknown function DUF305, CopM-like [PF03713] (318-459)
  IPR012347 Ferritin-like [G3DSA:1.20.1260.10] (315-510)

Sequence (653 aa):
MPFLPLVVSLLFTLTSAHRGLLTKPSCDDDYGTSATALNIPDASISWAFKHYLDCTHRVVWTKFTNPEPDFRFYVGVGIPPVQRQAATRADALIIGPGLPTLSDADMQSLPVELQNDRVWSTQGGVGAVIHRSPQDQSSCAHLGTVMQGISSVVNGRCDFFEPFGQTHSWRVLDADNNVIPLAQQTYYVAVFLQQHTSGKLGIALGTWTENFWAPMEIATPTCVRDMSDFSEKNGDQTNCFPVVACPAVPPISKTTCEPRDASCPLGAVCSGSKDCCVAFNSMMGCGGECCQPAKKLWDDVNLAMHRAMALQFTGAVDVDFVRGMIPHHAGAVAMCDVLLLNLTCTPLDEAGVLDGLVHFCQHVKFKQETELGGMRAWLAARALQETSVCSSDGMAGHDGHMGMDGCGNTTTWSSQAFIAANRDMHSGMAINYTCDHSVDFIRQMIPHHAAAIVMCEILSNATVGGTTATAQPDAYLTELCANITQAQRAEIAWLSAWLAGRGKSLIAPCEACADGEPFTEPEMPCEDLLYTSQLCHLVGGDLNCKCATLTAQYQCGTTANLTGPAMVNPSAECRRTCGLCPAERPPLLPTPCPGPGGLVAKDATMGNASHGHGQCASCPDLHTHSAQLPLCPSLWVMLLINLMTVVTLVLAA

Secondary structure (DSSP, 8-state):
-PPPP----------PPPEESBSS-EETTTT-STTSPEE-S-TTSEEEEEEEE-SS-SEEEEEEE--STTEEEEEEEEE---GGGTT--EEEEEEETTSPPPPHHHHHHS-HHHHT-GGGG-TT--EEEEEPPPS--SS-TTS-HHHHHHEEEETTEEEEEETTTTEEEEEEEEEEEEEE-STT-EEEEEEEESSSB-EEEEEEEE-S----SS----B-----S--TTTT-SSS--TTTS---BSSPSSPPPTTSSPPP----TTT----S-GGG------SS-EE-TT-HHHHHHHHHHHHHHHHHH-BEE-S-HHHHHHHHHHHHHHHHHHHHHIIIIIIS---TT-TTTTTTHHHHHHHHHHHHHHHHHHHHHHHHHTT--S--BPPGGGS--SSTTTTSS-EESTTSHHHHHHHHHHHHHHHHH-BEE-S-HHHHHHHHHHHHHHHHHHHHHHHHHTT-SSS----PPPHHHHHHHHHHHHHHHHHHHHHHHHHHHTT--S--BSSEEGGGPPPPPPPPP----GGGSHHHHHHH-TT---HHHHHHHS-TT--EE-SSS-EE-HHHH-TTTTT-S-SSPPPSS--S--STT-EE---TTSTT--------S----------PPPPPPPS---SS-SSSSSSS-SS--